Protein AF-A0A0M8ZMY8-F1 (afdb_monomer_lite)

Structure (mmCIF, N/CA/C/O backbone):
data_AF-A0A0M8ZMY8-F1
#
_entry.id   AF-A0A0M8ZMY8-F1
#
loop_
_atom_site.group_PDB
_atom_site.id
_atom_site.type_symbol
_atom_site.label_atom_id
_atom_site.label_alt_id
_atom_site.label_comp_id
_atom_site.label_asym_id
_atom_site.label_entity_id
_atom_site.label_seq_id
_atom_site.pdbx_PDB_ins_code
_atom_site.Cartn_x
_atom_site.Cartn_y
_atom_site.Cartn_z
_atom_site.occupancy
_atom_site.B_iso_or_equiv
_atom_site.auth_seq_id
_atom_site.auth_comp_id
_atom_site.auth_asym_id
_atom_site.auth_atom_id
_atom_site.pdbx_PDB_model_num
ATOM 1 N N . LYS A 1 1 ? -65.021 26.168 268.518 1.00 49.09 1 LYS A N 1
ATOM 2 C CA . LYS A 1 1 ? -63.897 25.847 267.608 1.00 49.09 1 LYS A CA 1
ATOM 3 C C . LYS A 1 1 ? -64.382 26.003 266.190 1.00 49.09 1 LYS A C 1
ATOM 5 O O . LYS A 1 1 ? -65.526 25.672 265.926 1.00 49.09 1 LYS A O 1
ATOM 10 N N . ALA A 1 2 ? -63.485 26.456 265.332 1.00 51.06 2 ALA A N 1
ATOM 11 C CA . ALA A 1 2 ? -63.501 26.134 263.919 1.00 51.06 2 ALA A CA 1
ATOM 12 C C . ALA A 1 2 ? -64.839 26.420 263.235 1.00 51.06 2 ALA A C 1
ATOM 14 O O . ALA A 1 2 ? -65.503 25.536 262.703 1.00 51.06 2 ALA A O 1
ATOM 15 N N . LYS A 1 3 ? -65.195 27.708 263.258 1.00 43.22 3 LYS A N 1
ATOM 16 C CA . LYS A 1 3 ? -66.009 28.283 262.196 1.00 43.22 3 LYS A CA 1
ATOM 17 C C . LYS A 1 3 ? -65.068 28.470 261.015 1.00 43.22 3 LYS A C 1
ATOM 19 O O . LYS A 1 3 ? -64.324 29.443 260.940 1.00 43.22 3 LYS A O 1
ATOM 24 N N . ALA A 1 4 ? -65.006 27.411 260.216 1.00 47.06 4 ALA A N 1
ATOM 25 C CA . ALA A 1 4 ? -64.416 27.430 258.896 1.00 47.06 4 ALA A CA 1
ATOM 26 C C . ALA A 1 4 ? -65.245 28.381 258.015 1.00 47.06 4 ALA A C 1
ATOM 28 O O . ALA A 1 4 ? -66.463 28.473 258.216 1.00 47.06 4 ALA A O 1
ATOM 29 N N . PRO A 1 5 ? -64.590 29.122 257.109 1.00 44.88 5 PRO A N 1
ATOM 30 C CA . PRO A 1 5 ? -65.257 30.074 256.236 1.00 44.88 5 PRO A CA 1
ATOM 31 C C . PRO A 1 5 ? -66.307 29.340 255.409 1.00 44.88 5 PRO A C 1
ATOM 33 O O . PRO A 1 5 ? -66.044 28.268 254.864 1.00 44.88 5 PRO A O 1
ATOM 36 N N . ALA A 1 6 ? -67.507 29.903 255.347 1.00 45.66 6 ALA A N 1
ATOM 37 C CA . ALA A 1 6 ? -68.527 29.404 254.447 1.00 45.66 6 ALA A CA 1
ATOM 38 C C . ALA A 1 6 ? -68.381 30.172 253.136 1.00 45.66 6 ALA A C 1
ATOM 40 O O . ALA A 1 6 ? -68.822 31.311 252.997 1.00 45.66 6 ALA A O 1
ATOM 41 N N . THR A 1 7 ? -67.700 29.543 252.195 1.00 53.59 7 THR A N 1
ATOM 42 C CA . THR A 1 7 ? -67.565 29.963 250.807 1.00 53.59 7 THR A CA 1
ATOM 43 C C . THR A 1 7 ? -68.478 29.094 249.959 1.00 53.59 7 THR A C 1
ATOM 45 O O . THR A 1 7 ? -68.446 27.868 250.057 1.00 53.59 7 THR A O 1
ATOM 48 N N . VAL A 1 8 ? -69.280 29.723 249.111 1.00 51.00 8 VAL A N 1
ATOM 49 C CA . VAL A 1 8 ? -69.961 29.058 247.997 1.00 51.00 8 VAL A CA 1
ATOM 50 C C . VAL A 1 8 ? -69.736 29.955 246.780 1.00 51.00 8 VAL A C 1
ATOM 52 O O . VAL A 1 8 ? -69.898 31.166 246.881 1.00 51.00 8 VAL A O 1
ATOM 55 N N . ASP A 1 9 ? -69.217 29.367 245.702 1.00 51.75 9 ASP A N 1
ATOM 56 C CA . ASP A 1 9 ? -68.626 30.031 244.524 1.00 51.75 9 ASP A CA 1
ATOM 57 C C . ASP A 1 9 ? -67.657 31.207 244.823 1.00 51.75 9 ASP A C 1
ATOM 59 O O . ASP A 1 9 ? -67.754 32.308 244.285 1.00 51.75 9 ASP A O 1
ATOM 63 N N . GLY A 1 10 ? -66.671 30.966 245.710 1.00 54.41 10 GLY A N 1
ATOM 64 C CA . GLY A 1 10 ? -65.576 31.904 246.040 1.00 54.41 10 GLY A CA 1
ATOM 65 C C . GLY A 1 10 ? -65.984 33.127 246.879 1.00 54.41 10 GLY A C 1
ATOM 66 O O . GLY A 1 10 ? -65.109 33.826 247.395 1.00 54.41 10 GLY A O 1
ATOM 67 N N . VAL A 1 11 ? -67.291 33.357 247.070 1.00 49.62 11 VAL A N 1
ATOM 68 C CA . VAL A 1 11 ? -67.845 34.483 247.837 1.00 49.62 11 VAL A CA 1
ATOM 69 C C . VAL A 1 11 ? -68.038 34.077 249.315 1.00 49.62 11 VAL A C 1
ATOM 71 O O . VAL A 1 11 ? -68.748 33.119 249.619 1.00 49.62 11 VAL A O 1
ATOM 74 N N . ASP A 1 12 ? -67.345 34.775 250.237 1.00 52.06 12 ASP A N 1
ATOM 75 C CA . ASP A 1 12 ? -67.338 34.551 251.702 1.00 52.06 12 ASP A CA 1
ATOM 76 C C . ASP A 1 12 ? -68.678 35.016 252.311 1.00 52.06 12 ASP A C 1
ATOM 78 O O . ASP A 1 12 ? -68.907 36.206 252.558 1.00 52.06 12 ASP A O 1
ATOM 82 N N . THR A 1 13 ? -69.589 34.046 252.494 1.00 50.53 13 THR A N 1
ATOM 83 C CA . THR A 1 13 ? -71.020 34.204 252.840 1.00 50.53 13 THR A CA 1
ATOM 84 C C . THR A 1 13 ? -71.267 34.735 254.268 1.00 50.53 13 THR A C 1
ATOM 86 O O . THR A 1 13 ? -72.409 34.809 254.717 1.00 50.53 13 THR A O 1
ATOM 89 N N . THR A 1 14 ? -70.211 35.166 254.986 1.00 55.44 14 THR A N 1
ATOM 90 C CA . THR A 1 14 ? -70.250 35.610 256.397 1.00 55.44 14 THR A CA 1
ATOM 91 C C . THR A 1 14 ? -70.403 37.126 256.644 1.00 55.44 14 THR A C 1
ATOM 93 O O . THR A 1 14 ? -70.630 37.514 257.789 1.00 55.44 14 THR A O 1
ATOM 96 N N . LYS A 1 15 ? -70.341 38.004 255.627 1.00 52.28 15 LYS A N 1
ATOM 97 C CA . LYS A 1 15 ? -70.512 39.480 255.779 1.00 52.28 15 LYS A CA 1
ATOM 98 C C . LYS A 1 15 ? -71.764 40.057 255.120 1.00 52.28 15 LYS A C 1
ATOM 100 O O . LYS A 1 15 ? -72.024 41.254 255.227 1.00 52.28 15 LYS A O 1
ATOM 105 N N . MET A 1 16 ? -72.485 39.221 254.389 1.00 49.03 16 MET A N 1
ATOM 106 C CA . MET A 1 16 ? -73.529 39.657 253.478 1.00 49.03 16 MET A CA 1
ATOM 107 C C . MET A 1 16 ? -74.899 39.680 254.170 1.00 49.03 16 MET A C 1
ATOM 109 O O . MET A 1 16 ? -75.240 38.753 254.905 1.00 49.03 16 MET A O 1
ATOM 113 N N . ASN A 1 17 ? -75.667 40.762 253.972 1.00 52.00 17 ASN A N 1
ATOM 114 C CA . ASN A 1 17 ? -77.035 40.887 254.491 1.00 52.00 17 ASN A CA 1
ATOM 115 C C . ASN A 1 17 ? -77.937 39.877 253.770 1.00 52.00 17 ASN A C 1
ATOM 117 O O . ASN A 1 17 ? -77.667 39.460 252.647 1.00 52.00 17 ASN A O 1
ATOM 121 N N . ARG A 1 18 ? -79.044 39.513 254.399 1.00 58.84 18 ARG A N 1
ATOM 122 C CA . ARG A 1 18 ? -80.054 38.607 253.865 1.00 58.84 18 ARG A CA 1
ATOM 123 C C . ARG A 1 18 ? -80.479 38.933 252.427 1.00 58.84 18 ARG A C 1
ATOM 125 O O . ARG A 1 18 ? -80.575 38.018 251.618 1.00 58.84 18 ARG A O 1
ATOM 132 N N . GLU A 1 19 ? -80.625 40.216 252.094 1.00 55.72 19 GLU A N 1
ATOM 133 C CA . GLU A 1 19 ? -80.932 40.660 250.723 1.00 55.72 19 GLU A CA 1
ATOM 134 C C . GLU A 1 19 ? -79.863 40.235 249.701 1.00 55.72 19 GLU A C 1
ATOM 136 O O . GLU A 1 19 ? -80.183 39.894 248.566 1.00 55.72 19 GLU A O 1
ATOM 141 N N . GLN A 1 20 ? -78.589 40.195 250.094 1.00 57.09 20 GLN A N 1
ATOM 142 C CA . GLN A 1 20 ? -77.493 39.786 249.211 1.00 57.09 20 GLN A CA 1
ATOM 143 C C . GLN A 1 20 ? -77.454 38.265 249.002 1.00 57.09 20 GLN A C 1
ATOM 145 O O . GLN A 1 20 ? -77.151 37.811 247.900 1.00 57.09 20 GLN A O 1
ATOM 150 N N . LEU A 1 21 ? -77.787 37.474 250.030 1.00 58.97 21 LEU A N 1
ATOM 151 C CA . LEU A 1 21 ? -77.861 36.010 249.925 1.00 58.97 21 LEU A CA 1
ATOM 152 C C . LEU A 1 21 ? -79.050 35.553 249.069 1.00 58.97 21 LEU A C 1
ATOM 154 O O . LEU A 1 21 ? -78.898 34.637 248.262 1.00 58.97 21 LEU A O 1
ATOM 158 N N . GLU A 1 22 ? -80.206 36.210 249.197 1.00 59.84 22 GLU A N 1
ATOM 159 C CA . GLU A 1 22 ? -81.383 35.920 248.366 1.00 59.84 22 GLU A CA 1
ATOM 160 C C . GLU A 1 22 ? -81.122 36.243 246.880 1.00 59.84 22 GLU A C 1
ATOM 162 O O . GLU A 1 22 ? -81.456 35.430 246.017 1.00 59.84 22 GLU A O 1
ATOM 167 N N . PHE A 1 23 ? -80.433 37.350 246.564 1.00 60.22 23 PHE A N 1
ATOM 168 C CA . PHE A 1 23 ? -80.060 37.682 245.179 1.00 60.22 23 PHE A CA 1
ATOM 169 C C . PHE A 1 23 ? -79.081 36.664 244.559 1.00 60.22 23 PHE A C 1
ATOM 171 O O . PHE A 1 23 ? -79.186 36.330 243.378 1.00 60.22 23 PHE A O 1
ATOM 178 N N . TYR A 1 24 ? -78.140 36.133 245.348 1.00 61.16 24 TYR A N 1
ATOM 179 C CA . TYR A 1 24 ? -77.130 35.188 244.860 1.00 61.16 24 TYR A CA 1
ATOM 180 C C . TYR A 1 24 ? -77.713 33.813 244.501 1.00 61.16 24 TYR A C 1
ATOM 182 O O . TYR A 1 24 ? -77.395 33.259 243.449 1.00 61.16 24 TYR A O 1
ATOM 190 N N . VAL A 1 25 ? -78.623 33.290 245.333 1.00 64.31 25 VAL A N 1
ATOM 191 C CA . VAL A 1 25 ? -79.340 32.034 245.050 1.00 64.31 25 VAL A CA 1
ATOM 192 C C . VAL A 1 25 ? -80.191 32.164 243.785 1.00 64.31 25 VAL A C 1
ATOM 194 O O . VAL A 1 25 ? -80.213 31.245 242.966 1.00 64.31 25 VAL A O 1
ATOM 197 N N . HIS A 1 26 ? -80.843 33.316 243.591 1.00 61.88 26 HIS A N 1
ATOM 198 C CA . HIS A 1 26 ? -81.651 33.568 242.399 1.00 61.88 26 HIS A CA 1
ATOM 199 C C . HIS A 1 26 ? -80.821 33.548 241.109 1.00 61.88 26 HIS A C 1
ATOM 201 O O . HIS A 1 26 ? -81.250 32.947 240.127 1.00 61.88 26 HIS A O 1
ATOM 207 N N . LYS A 1 27 ? -79.619 34.141 241.121 1.00 64.00 27 LYS A N 1
ATOM 208 C CA . LYS A 1 27 ? -78.724 34.155 239.956 1.00 64.00 27 LYS A CA 1
ATOM 209 C C . LYS A 1 27 ? -78.259 32.746 239.552 1.00 64.00 27 LYS A C 1
ATOM 211 O O . LYS A 1 27 ? -78.275 32.421 238.371 1.00 64.00 27 LYS A O 1
ATOM 216 N N . ILE A 1 28 ? -77.891 31.900 240.520 1.00 63.34 28 ILE A N 1
ATOM 217 C CA . ILE A 1 28 ? -77.418 30.527 240.249 1.00 63.34 28 ILE A CA 1
ATOM 218 C C . ILE A 1 28 ? -78.542 29.643 239.694 1.00 63.34 28 ILE A C 1
ATOM 220 O O . ILE A 1 28 ? -78.316 28.854 238.777 1.00 63.34 28 ILE A O 1
ATOM 224 N N . LEU A 1 29 ? -79.764 29.781 240.218 1.00 64.75 29 LEU A N 1
ATOM 225 C CA . LEU A 1 29 ? -80.921 29.052 239.689 1.00 64.75 29 LEU A CA 1
ATOM 226 C C . LEU A 1 29 ? -81.226 29.445 238.234 1.00 64.75 29 LEU A C 1
ATOM 228 O O . LEU A 1 29 ? -81.550 28.579 237.425 1.00 64.75 29 LEU A O 1
ATOM 232 N N . GLU A 1 30 ? -81.066 30.724 237.886 1.00 62.72 30 GLU A N 1
ATOM 233 C CA . GLU A 1 30 ? -81.310 31.240 236.534 1.00 62.72 30 GLU A CA 1
ATOM 234 C C . GLU A 1 30 ? -80.229 30.823 235.510 1.00 62.72 30 GLU A C 1
ATOM 236 O O . GLU A 1 30 ? -80.520 30.696 234.320 1.00 62.72 30 GLU A O 1
ATOM 241 N N . GLU A 1 31 ? -78.987 30.583 235.945 1.00 62.41 31 GLU A N 1
ATOM 242 C CA . GLU A 1 31 ? -77.923 30.006 235.102 1.00 62.41 31 GLU A CA 1
ATOM 243 C C . GLU A 1 31 ? -78.116 28.489 234.896 1.00 62.41 31 GLU A C 1
ATOM 245 O O . GLU A 1 31 ? -77.992 28.004 233.769 1.00 62.41 31 GLU A O 1
ATOM 250 N N . MET A 1 32 ? -78.508 27.744 235.939 1.00 72.00 32 MET A N 1
ATOM 251 C CA . MET A 1 32 ? -78.718 26.291 235.858 1.00 72.00 32 MET A CA 1
ATOM 252 C C . MET A 1 32 ? -79.896 25.905 234.943 1.00 72.00 32 MET A C 1
ATOM 254 O O . MET A 1 32 ? -79.807 24.919 234.208 1.00 72.00 32 MET A O 1
ATOM 258 N N . GLU A 1 33 ? -80.993 26.669 234.964 1.00 69.75 33 GLU A N 1
ATOM 259 C CA . GLU A 1 33 ? -82.154 26.397 234.105 1.00 69.75 33 GLU A CA 1
ATOM 260 C C . GLU A 1 33 ? -81.819 26.632 232.616 1.00 69.75 33 GLU A C 1
ATOM 262 O O . GLU A 1 33 ? -82.206 25.838 231.757 1.00 69.75 33 GLU A O 1
ATOM 267 N N . ARG A 1 34 ? -80.991 27.647 232.315 1.00 70.00 34 ARG A N 1
ATOM 268 C CA . ARG A 1 34 ? -80.554 28.005 230.952 1.00 70.00 34 ARG A CA 1
ATOM 269 C C . ARG A 1 34 ? -79.684 26.923 230.303 1.00 70.00 34 ARG A C 1
ATOM 271 O O . ARG A 1 34 ? -79.928 26.544 229.159 1.00 70.00 34 ARG A O 1
ATOM 278 N N . GLU A 1 35 ? -78.716 26.366 231.038 1.00 67.88 35 GLU A N 1
ATOM 279 C CA . GLU A 1 35 ? -77.874 25.269 230.526 1.00 67.88 35 GLU A CA 1
ATOM 280 C C . GLU A 1 35 ? -78.670 23.969 230.297 1.00 67.88 35 GLU A C 1
ATOM 282 O O . GLU A 1 35 ? -78.339 23.159 229.421 1.00 67.88 35 GLU A O 1
ATOM 287 N N . ARG A 1 36 ? -79.741 23.752 231.075 1.00 70.94 36 ARG A N 1
ATOM 288 C CA . ARG A 1 36 ? -80.620 22.582 230.940 1.00 70.94 36 ARG A CA 1
ATOM 289 C C . ARG A 1 36 ? -81.453 22.634 229.661 1.00 70.94 36 ARG A C 1
ATOM 291 O O . ARG A 1 36 ? -81.589 21.605 228.994 1.00 70.94 36 ARG A O 1
ATOM 298 N N . GLU A 1 37 ? -81.981 23.807 229.317 1.00 72.19 37 GLU A N 1
ATOM 299 C CA . GLU A 1 37 ? -82.729 24.031 228.075 1.00 72.19 37 GLU A CA 1
ATOM 300 C C . GLU A 1 37 ? -81.833 23.878 226.836 1.00 72.19 37 GLU A C 1
ATOM 302 O O . GLU A 1 37 ? -82.203 23.167 225.895 1.00 72.19 37 GLU A O 1
ATOM 307 N N . GLU A 1 38 ? -80.619 24.440 226.861 1.00 68.06 38 GLU A N 1
ATOM 308 C CA . GLU A 1 38 ? -79.665 24.348 225.746 1.00 68.06 38 GLU A CA 1
ATOM 309 C C . GLU A 1 38 ? -79.256 22.900 225.440 1.00 68.06 38 GLU A C 1
ATOM 311 O O . GLU A 1 38 ? -79.278 22.473 224.281 1.00 68.06 38 GLU A O 1
ATOM 316 N N . ARG A 1 39 ? -78.947 22.091 226.465 1.00 71.44 39 ARG A N 1
ATOM 317 C CA . ARG A 1 39 ? -78.551 20.688 226.248 1.00 71.44 39 ARG A CA 1
ATOM 318 C C . ARG A 1 39 ? -79.679 19.865 225.610 1.00 71.44 39 ARG A C 1
ATOM 320 O O . ARG A 1 39 ? -79.418 19.025 224.747 1.00 71.44 39 ARG A O 1
ATOM 327 N N . ASN A 1 40 ? -80.924 20.103 226.021 1.00 73.31 40 ASN A N 1
ATOM 328 C CA . ASN A 1 40 ? -82.082 19.355 225.530 1.00 73.31 40 ASN A CA 1
ATOM 329 C C . ASN A 1 40 ? -82.404 19.704 224.063 1.00 73.31 40 ASN A C 1
ATOM 331 O O . ASN A 1 40 ? -82.728 18.818 223.270 1.00 73.31 40 ASN A O 1
ATOM 335 N N . PHE A 1 41 ? -82.228 20.973 223.675 1.00 76.31 41 PHE A N 1
ATOM 336 C CA . PHE A 1 41 ? -82.409 21.437 222.297 1.00 76.31 41 PHE A CA 1
ATOM 337 C C . PHE A 1 41 ? -81.436 20.759 221.315 1.00 76.31 41 PHE A C 1
ATOM 339 O O . PHE A 1 41 ? -81.863 20.191 220.306 1.00 76.31 41 PHE A O 1
ATOM 346 N N . PHE A 1 42 ? -80.136 20.728 221.633 1.00 69.38 42 PHE A N 1
ATOM 347 C CA . PHE A 1 42 ? -79.132 20.123 220.745 1.00 69.38 42 PHE A CA 1
ATOM 348 C C . PHE A 1 42 ? -79.253 18.595 220.623 1.00 69.38 42 PHE A C 1
ATOM 350 O O . PHE A 1 42 ? -78.869 18.022 219.600 1.00 69.38 42 PHE A O 1
ATOM 357 N N . GLN A 1 43 ? -79.812 17.919 221.631 1.00 66.56 43 GLN A N 1
ATOM 358 C CA . GLN A 1 43 ? -80.009 16.469 221.595 1.00 66.56 43 GLN A CA 1
ATOM 359 C C . GLN A 1 43 ? -81.161 16.063 220.656 1.00 66.56 43 GLN A C 1
ATOM 361 O O . GLN A 1 43 ? -81.033 15.088 219.915 1.00 66.56 43 GLN A O 1
ATOM 366 N N . LEU A 1 44 ? -82.235 16.859 220.612 1.00 75.69 44 LEU A N 1
ATOM 367 C CA . LEU A 1 44 ? -83.375 16.673 219.705 1.00 75.69 44 LEU A CA 1
ATOM 368 C C . LEU A 1 44 ? -83.028 16.947 218.232 1.00 75.69 44 LEU A C 1
ATOM 370 O O . LEU A 1 44 ? -83.485 16.218 217.350 1.00 75.69 44 LEU A O 1
ATOM 374 N N . GLU A 1 45 ? -82.201 17.960 217.958 1.00 74.50 45 GLU A N 1
ATOM 375 C CA . GLU A 1 45 ? -81.738 18.279 216.596 1.00 74.50 45 GLU A CA 1
ATOM 376 C C . GLU A 1 45 ? -80.891 17.147 215.992 1.00 74.50 45 GLU A C 1
ATOM 378 O O . GLU A 1 45 ? -81.131 16.703 214.866 1.00 74.50 45 GLU A O 1
ATOM 383 N N . ARG A 1 46 ? -79.954 16.587 216.769 1.00 74.12 46 ARG A N 1
ATOM 384 C CA . ARG A 1 46 ? -79.095 15.489 216.301 1.00 74.12 46 ARG A CA 1
ATOM 385 C C . ARG A 1 46 ? -79.899 14.245 215.902 1.00 74.12 46 ARG A C 1
ATOM 387 O O . ARG A 1 46 ? -79.600 13.616 214.885 1.00 74.12 46 ARG A O 1
ATOM 394 N N . ASP A 1 47 ? -80.909 13.881 216.690 1.00 73.50 47 ASP A N 1
ATOM 395 C CA . ASP A 1 47 ? -81.684 12.657 216.462 1.00 73.50 47 ASP A CA 1
ATOM 396 C C . ASP A 1 47 ? -82.669 12.807 215.280 1.00 73.50 47 ASP A C 1
ATOM 398 O O . ASP A 1 47 ? -82.878 11.845 214.533 1.00 73.50 47 ASP A O 1
ATOM 402 N N . LYS A 1 48 ? -83.173 14.027 215.021 1.00 74.44 48 LYS A N 1
ATOM 403 C CA . LYS A 1 48 ? -83.927 14.369 213.797 1.00 74.44 48 LYS A CA 1
ATOM 404 C C . LYS A 1 48 ? -83.084 14.229 212.529 1.00 74.44 48 LYS A C 1
ATOM 406 O O . LYS A 1 48 ? -83.538 13.641 211.550 1.00 74.44 48 LYS A O 1
ATOM 411 N N . ILE A 1 49 ? -81.853 14.742 212.536 1.00 75.56 49 ILE A N 1
ATOM 412 C CA . ILE A 1 49 ? -80.971 14.697 211.356 1.00 75.56 49 ILE A CA 1
ATOM 413 C C . ILE A 1 49 ? -80.623 13.246 210.986 1.00 75.56 49 ILE A C 1
ATOM 415 O O . ILE A 1 49 ? -80.597 12.890 209.806 1.00 75.56 49 ILE A O 1
ATOM 419 N N . ARG A 1 50 ? -80.416 12.379 211.984 1.00 71.44 50 ARG A N 1
ATOM 420 C CA . ARG A 1 50 ? -80.079 10.967 211.755 1.00 71.44 50 ARG A CA 1
ATOM 421 C C . ARG A 1 50 ? -81.234 10.167 211.145 1.00 71.44 50 ARG A C 1
ATOM 423 O O . ARG A 1 50 ? -81.008 9.394 210.218 1.00 71.44 50 ARG A O 1
ATOM 430 N N . THR A 1 51 ? -82.462 10.384 211.618 1.00 73.50 51 THR A N 1
ATOM 431 C CA . THR A 1 51 ? -83.653 9.704 211.076 1.00 73.50 51 THR A CA 1
ATOM 432 C C . THR A 1 51 ? -83.971 10.146 209.651 1.00 73.50 51 THR A C 1
ATOM 434 O O . THR A 1 51 ? -84.305 9.308 208.814 1.00 73.50 51 THR A O 1
ATOM 437 N N . PHE A 1 52 ? -83.807 11.433 209.331 1.00 76.06 52 PHE A N 1
ATOM 438 C CA . PHE A 1 52 ? -84.007 11.915 207.962 1.00 76.06 52 PHE A CA 1
ATOM 439 C C . PHE A 1 52 ? -83.045 11.265 206.960 1.00 76.06 52 PHE A C 1
ATOM 441 O O . PHE A 1 52 ? -83.483 10.865 205.878 1.00 76.06 52 PHE A O 1
ATOM 448 N N . TRP A 1 53 ? -81.765 11.116 207.315 1.00 78.31 53 TRP A N 1
ATOM 449 C CA . TRP A 1 53 ? -80.753 10.530 206.429 1.00 78.31 53 TRP A CA 1
ATOM 450 C C . TRP A 1 53 ? -81.008 9.046 206.112 1.00 78.31 53 TRP A C 1
ATOM 452 O O . TRP A 1 53 ? -80.870 8.627 204.962 1.00 78.31 53 TRP A O 1
ATOM 462 N N . GLU A 1 54 ? -81.431 8.246 207.096 1.00 76.62 54 GLU A N 1
ATOM 463 C CA . GLU A 1 54 ? -81.718 6.818 206.885 1.00 76.62 54 GLU A CA 1
ATOM 464 C C . GLU A 1 54 ? -82.936 6.598 205.970 1.00 76.62 54 GLU A C 1
ATOM 466 O O . GLU A 1 54 ? -82.890 5.751 205.076 1.00 76.62 54 GLU A O 1
ATOM 471 N N . ILE A 1 55 ? -83.988 7.412 206.117 1.00 78.00 55 ILE A N 1
ATOM 472 C CA . ILE A 1 55 ? -85.197 7.316 205.282 1.00 78.00 55 ILE A CA 1
ATOM 473 C C . ILE A 1 55 ? -84.896 7.721 203.834 1.00 78.00 55 ILE A C 1
ATOM 475 O O . ILE A 1 55 ? -85.292 7.018 202.903 1.00 78.00 55 ILE A O 1
ATOM 479 N N . THR A 1 56 ? -84.163 8.822 203.624 1.00 71.81 56 THR A N 1
ATOM 480 C CA . THR A 1 56 ? -83.858 9.290 202.257 1.00 71.81 56 THR A CA 1
ATOM 481 C C . THR A 1 56 ? -82.948 8.332 201.498 1.00 71.81 56 THR A C 1
ATOM 483 O O . THR A 1 56 ? -83.095 8.184 200.286 1.00 71.81 56 THR A O 1
ATOM 486 N N . ARG A 1 57 ? -82.042 7.640 202.194 1.00 75.69 57 ARG A N 1
ATOM 487 C CA . ARG A 1 57 ? -81.190 6.620 201.579 1.00 75.69 57 ARG A CA 1
ATOM 488 C C . ARG A 1 57 ? -81.995 5.402 201.117 1.00 75.69 57 ARG A C 1
ATOM 490 O O . ARG A 1 57 ? -81.804 4.953 199.993 1.00 75.69 57 ARG A O 1
ATOM 497 N N . HIS A 1 58 ? -82.925 4.910 201.939 1.00 78.62 58 HIS A N 1
ATOM 498 C CA . HIS A 1 58 ? -83.740 3.740 201.589 1.00 78.62 58 HIS A CA 1
ATOM 499 C C . HIS A 1 58 ? -84.705 4.022 200.424 1.00 78.62 58 HIS A C 1
ATOM 501 O O . HIS A 1 58 ? -84.887 3.183 199.544 1.00 78.62 58 HIS A O 1
ATOM 507 N N . GLN A 1 59 ? -85.286 5.224 200.374 1.00 73.75 59 GLN A N 1
ATOM 508 C CA . GLN A 1 59 ? -86.178 5.625 199.278 1.00 73.75 59 GLN A CA 1
ATOM 509 C 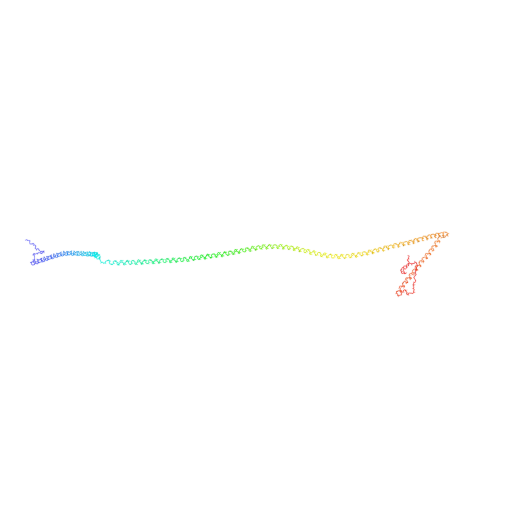C . GLN A 1 59 ? -85.451 5.735 197.927 1.00 73.75 59 GLN A C 1
ATOM 511 O O . GLN A 1 59 ? -86.037 5.441 196.884 1.00 73.75 59 GLN A O 1
ATOM 516 N N . LEU A 1 60 ? -84.172 6.131 197.930 1.00 76.00 60 LEU A N 1
ATOM 517 C CA . LEU A 1 60 ? -83.362 6.225 196.714 1.00 76.00 60 LEU A CA 1
ATOM 518 C C . LEU A 1 60 ? -83.065 4.842 196.110 1.00 76.00 60 LEU A C 1
ATOM 520 O O . LEU A 1 60 ? -83.161 4.673 194.892 1.00 76.00 60 LEU A O 1
ATOM 524 N N . ASP A 1 61 ? -82.759 3.854 196.951 1.00 77.62 61 ASP A N 1
ATOM 525 C CA . ASP A 1 61 ? -82.446 2.492 196.504 1.00 77.62 61 ASP A CA 1
ATOM 526 C C . ASP A 1 61 ? -83.689 1.774 195.927 1.00 77.62 61 ASP A C 1
ATOM 528 O O . ASP A 1 61 ? -83.598 1.100 194.896 1.00 77.62 61 ASP A O 1
ATOM 532 N N . GLU A 1 62 ? -84.882 1.982 196.502 1.00 79.94 62 GLU A N 1
ATOM 533 C CA . GLU A 1 62 ? -86.145 1.438 195.963 1.00 79.94 62 GLU A CA 1
ATOM 534 C C . GLU A 1 62 ? -86.542 2.054 194.609 1.00 79.94 62 GLU A C 1
ATOM 536 O O . GLU A 1 62 ? -87.004 1.345 193.702 1.00 79.94 62 GLU A O 1
ATOM 541 N N . ALA A 1 63 ? -86.327 3.361 194.430 1.00 77.12 63 ALA A N 1
ATOM 542 C CA . ALA A 1 63 ? -86.599 4.039 193.162 1.00 77.12 63 ALA A CA 1
ATOM 543 C C . ALA A 1 63 ? -85.679 3.538 192.032 1.00 77.12 63 ALA A C 1
ATOM 545 O O . ALA A 1 63 ? -86.109 3.370 190.891 1.00 77.12 63 ALA A O 1
ATOM 546 N N . GLN A 1 64 ? -84.415 3.232 192.337 1.00 74.69 64 GLN A N 1
ATOM 547 C CA . GLN A 1 64 ? -83.483 2.690 191.345 1.00 74.69 64 GLN A CA 1
ATOM 548 C C . GLN A 1 64 ? -83.810 1.242 190.946 1.00 74.69 64 GLN A C 1
ATOM 550 O O . GLN A 1 64 ? -83.650 0.874 189.778 1.00 74.69 64 GLN A O 1
ATOM 555 N N . ALA A 1 65 ? -84.296 0.419 191.880 1.00 79.75 65 ALA A N 1
ATOM 556 C CA . ALA A 1 65 ? -84.687 -0.962 191.595 1.00 79.75 65 ALA A CA 1
ATOM 557 C C . ALA A 1 65 ? -85.935 -1.050 190.696 1.00 79.75 65 ALA A C 1
ATOM 559 O O . ALA A 1 65 ? -86.010 -1.893 189.800 1.00 79.75 65 ALA A O 1
ATOM 560 N N . THR A 1 66 ? -86.899 -0.148 190.889 1.00 77.81 66 THR A N 1
ATOM 561 C CA . THR A 1 66 ? -88.130 -0.109 190.084 1.00 77.81 66 THR A CA 1
ATOM 562 C C . THR A 1 66 ? -87.880 0.319 188.636 1.00 77.81 66 THR A C 1
ATOM 564 O O . THR A 1 66 ? -88.470 -0.269 187.727 1.00 77.81 66 THR A O 1
ATOM 567 N N . VAL A 1 67 ? -86.959 1.260 188.393 1.00 77.06 67 VAL A N 1
ATOM 568 C CA . VAL A 1 67 ? -86.581 1.681 187.029 1.00 77.06 67 VAL A CA 1
ATOM 569 C C . VAL A 1 67 ? -85.958 0.530 186.232 1.00 77.06 67 VAL A C 1
ATOM 571 O O . VAL A 1 67 ? -86.399 0.265 185.114 1.00 77.06 67 VAL A O 1
ATOM 574 N N . ARG A 1 68 ? -85.018 -0.229 186.816 1.00 76.38 68 ARG A N 1
ATOM 575 C CA . ARG A 1 68 ? -84.388 -1.371 186.117 1.00 76.38 68 ARG A CA 1
ATOM 576 C C . ARG A 1 68 ? -85.383 -2.461 185.730 1.00 76.38 68 ARG A C 1
ATOM 578 O O . ARG A 1 68 ? -85.280 -3.034 184.649 1.00 76.38 68 ARG A O 1
ATOM 585 N N . ASN A 1 69 ? -86.358 -2.745 186.591 1.00 79.94 69 ASN A N 1
ATOM 586 C CA . ASN A 1 69 ? -87.370 -3.755 186.284 1.00 79.94 69 ASN A CA 1
ATOM 587 C C . ASN A 1 69 ? -88.273 -3.317 185.121 1.00 79.94 69 ASN A C 1
ATOM 589 O O . ASN A 1 69 ? -88.621 -4.140 184.277 1.00 79.94 69 ASN A O 1
ATOM 593 N N . LYS A 1 70 ? -88.600 -2.021 185.026 1.00 79.75 70 LYS A N 1
ATOM 594 C CA . LYS A 1 70 ? -89.395 -1.476 183.915 1.00 79.75 70 LYS A CA 1
ATOM 595 C C . LYS A 1 70 ? -88.641 -1.473 182.583 1.00 79.75 70 LYS A C 1
ATOM 597 O O . LYS A 1 70 ? -89.259 -1.716 181.548 1.00 79.75 70 LYS A O 1
ATOM 602 N N . GLU A 1 71 ? -87.329 -1.243 182.595 1.00 73.88 71 GLU A N 1
ATOM 603 C CA . GLU A 1 71 ? -86.494 -1.334 181.386 1.00 73.88 71 GLU A CA 1
ATOM 604 C C . GLU A 1 71 ? -86.450 -2.762 180.828 1.00 73.88 71 GLU A C 1
ATOM 606 O O . GLU A 1 71 ? -86.646 -2.954 179.628 1.00 73.88 71 GLU A O 1
ATOM 611 N N . ARG A 1 72 ? -86.314 -3.770 181.698 1.00 78.94 72 ARG A N 1
ATOM 612 C CA . ARG A 1 72 ? -86.318 -5.184 181.296 1.00 78.94 72 ARG A CA 1
ATOM 613 C C . ARG A 1 72 ? -87.673 -5.651 180.753 1.00 78.94 72 ARG A C 1
ATOM 615 O O . ARG A 1 72 ? -87.732 -6.388 179.775 1.00 78.94 72 ARG A O 1
ATOM 622 N N . GLU A 1 73 ? -88.767 -5.177 181.343 1.00 77.38 73 GLU A N 1
ATOM 623 C CA . GLU A 1 73 ? -90.126 -5.500 180.889 1.00 77.38 73 GLU A CA 1
ATOM 624 C C . GLU A 1 73 ? -90.399 -4.948 179.473 1.00 77.38 73 GLU A C 1
ATOM 626 O O . GLU A 1 73 ? -91.047 -5.603 178.655 1.00 77.38 73 GLU A O 1
ATOM 631 N N . LYS A 1 74 ? -89.846 -3.770 179.146 1.00 76.06 74 LYS A N 1
ATOM 632 C CA . LYS A 1 74 ? -89.928 -3.177 177.801 1.00 76.06 74 LYS A CA 1
ATOM 633 C C . LYS A 1 74 ? -89.148 -3.989 176.762 1.00 76.06 74 LYS A C 1
ATOM 635 O O . LYS A 1 74 ? -89.624 -4.146 175.638 1.00 76.06 74 LYS A O 1
ATOM 640 N N . GLU A 1 75 ? -87.970 -4.486 177.124 1.00 78.12 75 GLU A N 1
ATOM 641 C CA . GLU A 1 75 ? -87.117 -5.280 176.234 1.00 78.12 75 GLU A CA 1
ATOM 642 C C . GLU A 1 75 ? -87.766 -6.636 175.904 1.00 78.1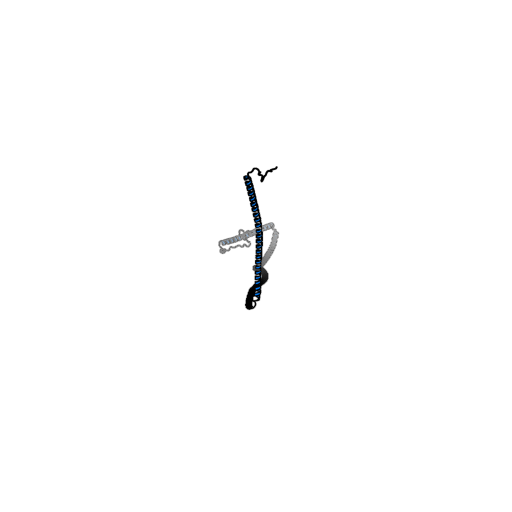2 75 GLU A C 1
ATOM 644 O O . GLU A 1 75 ? -87.915 -6.978 174.731 1.00 78.12 75 GLU A O 1
ATOM 649 N N . GLU A 1 76 ? -88.317 -7.329 176.907 1.00 78.31 76 GLU A N 1
ATOM 650 C CA . GLU A 1 76 ? -89.050 -8.590 176.705 1.00 78.31 76 GLU A CA 1
ATOM 651 C C . GLU A 1 76 ? -90.322 -8.415 175.850 1.00 78.31 76 GLU A C 1
ATOM 653 O O . GLU A 1 76 ? -90.681 -9.299 175.068 1.00 78.31 76 GLU A O 1
ATOM 658 N N . LEU A 1 77 ? -91.013 -7.273 175.956 1.00 76.88 77 LEU A N 1
ATOM 659 C CA . LEU A 1 77 ? -92.161 -6.946 175.098 1.00 76.88 77 LEU A CA 1
ATOM 660 C C . LEU A 1 77 ? -91.746 -6.690 173.644 1.00 76.88 77 LEU A C 1
ATOM 662 O O . LEU A 1 77 ? -92.452 -7.113 172.726 1.00 76.88 77 LEU A O 1
ATOM 666 N N . SER A 1 78 ? -90.600 -6.041 173.429 1.00 74.50 78 SER A N 1
ATOM 667 C CA . SER A 1 78 ? -90.056 -5.805 172.088 1.00 74.50 78 SER A CA 1
ATOM 668 C C . SER A 1 78 ? -89.647 -7.115 171.411 1.00 74.50 78 SER A C 1
ATOM 670 O O . SER A 1 78 ? -90.009 -7.348 170.257 1.00 74.50 78 SER A O 1
ATOM 672 N N . GLU A 1 79 ? -88.965 -8.007 172.134 1.00 77.62 79 GLU A N 1
ATOM 673 C CA . GLU A 1 79 ? -88.576 -9.322 171.611 1.00 77.62 79 GLU A CA 1
ATOM 674 C C . GLU A 1 79 ? -89.790 -10.212 171.322 1.00 77.62 79 GLU A C 1
ATOM 676 O O . GLU A 1 79 ? -89.835 -10.884 170.287 1.00 77.62 79 GLU A O 1
ATOM 681 N N . LYS A 1 80 ? -90.823 -10.173 172.177 1.00 75.88 80 LYS A N 1
ATOM 682 C CA . LYS A 1 80 ? -92.092 -10.869 171.912 1.00 75.88 80 LYS A CA 1
ATOM 683 C C . LYS A 1 80 ? -92.785 -10.339 170.664 1.00 75.88 80 LYS A C 1
ATOM 685 O O . LYS A 1 80 ? -93.254 -11.142 169.863 1.00 75.88 80 LYS A O 1
ATOM 690 N N . HIS A 1 81 ? -92.809 -9.024 170.453 1.00 75.38 81 HIS A N 1
ATOM 691 C CA . HIS A 1 81 ? -93.433 -8.455 169.260 1.00 75.38 81 HIS A CA 1
ATOM 692 C C . HIS A 1 81 ? -92.671 -8.824 167.978 1.00 75.38 81 HIS A C 1
ATOM 694 O O . HIS A 1 81 ? -93.283 -9.151 166.960 1.00 75.38 81 HIS A O 1
ATOM 700 N N . GLU A 1 82 ? -91.336 -8.856 168.022 1.00 74.62 82 GLU A N 1
ATOM 701 C CA . GLU A 1 82 ? -90.523 -9.288 166.883 1.00 74.62 82 GLU A CA 1
ATOM 702 C C . GLU A 1 82 ? -90.668 -10.795 166.595 1.00 74.62 82 GLU A C 1
ATOM 704 O O . GLU A 1 82 ? -90.757 -11.211 165.432 1.00 74.62 82 GLU A O 1
ATOM 709 N N . ALA A 1 83 ? -90.763 -11.621 167.640 1.00 75.31 83 ALA A N 1
ATOM 710 C CA . ALA A 1 83 ? -91.050 -13.046 167.514 1.00 75.31 83 ALA A CA 1
ATOM 711 C C . ALA A 1 83 ? -92.462 -13.300 166.960 1.00 75.31 83 ALA A C 1
ATOM 713 O O . ALA A 1 83 ? -92.625 -14.144 166.079 1.00 75.31 83 ALA A O 1
ATOM 714 N N . GLU A 1 84 ? -93.470 -12.539 167.396 1.00 73.38 84 GLU A N 1
ATOM 715 C CA . GLU A 1 84 ? -94.832 -12.605 166.860 1.00 73.38 84 GLU A CA 1
ATOM 716 C C . GLU A 1 84 ? -94.884 -12.169 165.399 1.00 73.38 84 GLU A C 1
ATOM 718 O O . GLU A 1 84 ? -95.528 -12.837 164.595 1.00 73.38 84 GLU A O 1
ATOM 723 N N . LEU A 1 85 ? -94.154 -11.123 165.003 1.00 72.12 85 LEU A N 1
ATOM 724 C CA . LEU A 1 85 ? -94.084 -10.708 163.603 1.00 72.12 85 LEU A CA 1
ATOM 725 C C . LEU A 1 85 ? -93.427 -11.790 162.732 1.00 72.12 85 LEU A C 1
ATOM 727 O O . LEU A 1 85 ? -93.903 -12.066 161.629 1.00 72.12 85 LEU A O 1
ATOM 731 N N . LYS A 1 86 ? -92.371 -12.454 163.226 1.00 73.94 86 LYS A N 1
ATOM 732 C CA . LYS A 1 86 ? -91.766 -13.621 162.559 1.00 73.94 86 LYS A CA 1
ATOM 733 C C . LYS A 1 86 ? -92.733 -14.800 162.490 1.00 73.94 86 LYS A C 1
ATOM 735 O O . LYS A 1 86 ? -92.837 -15.410 161.426 1.00 73.94 86 LYS A O 1
ATOM 740 N N . LEU A 1 87 ? -93.481 -15.074 163.557 1.00 74.62 87 LEU A N 1
ATOM 741 C CA . LEU A 1 87 ? -94.496 -16.122 163.585 1.00 74.62 87 LEU A CA 1
ATOM 742 C C . LEU A 1 87 ? -95.630 -15.811 162.604 1.00 74.62 87 LEU A C 1
ATOM 744 O O . LEU A 1 87 ? -95.999 -16.689 161.838 1.00 74.62 87 LEU A O 1
ATOM 748 N N . TYR A 1 88 ? -96.127 -14.572 162.533 1.00 69.81 88 TYR A N 1
ATOM 749 C CA . TYR A 1 88 ? -97.141 -14.149 161.563 1.00 69.81 88 TYR A CA 1
ATOM 750 C C . TYR A 1 88 ? -96.618 -14.190 160.130 1.00 69.81 88 TYR A C 1
ATOM 752 O O . TYR A 1 88 ? -97.331 -14.634 159.237 1.00 69.81 88 TYR A O 1
ATOM 760 N N . LYS A 1 89 ? -95.359 -13.817 159.890 1.00 68.38 89 LYS A N 1
ATOM 761 C CA . LYS A 1 89 ? -94.729 -13.915 158.566 1.00 68.38 89 LYS A CA 1
ATOM 762 C C . LYS A 1 89 ? -94.544 -15.373 158.136 1.00 68.38 89 LYS A C 1
ATOM 764 O O . LYS A 1 89 ? -94.749 -15.706 156.969 1.00 68.38 89 LYS A O 1
ATOM 769 N N . GLN A 1 90 ? -94.222 -16.258 159.077 1.00 66.69 90 GLN A N 1
ATOM 770 C CA . GLN A 1 90 ? -94.175 -17.700 158.847 1.00 66.69 90 GLN A CA 1
ATOM 771 C C . GLN A 1 90 ? -95.583 -18.296 158.705 1.00 66.69 90 GLN A C 1
ATOM 773 O O . GLN A 1 90 ? -95.774 -19.187 157.887 1.00 66.69 90 GLN A O 1
ATOM 778 N N . LYS A 1 91 ? -96.585 -17.747 159.402 1.00 67.19 91 LYS A N 1
ATOM 779 C CA . LYS A 1 91 ? -97.997 -18.134 159.315 1.00 67.19 91 LYS A CA 1
ATOM 780 C C . LYS A 1 91 ? -98.645 -17.654 158.024 1.00 67.19 91 LYS A C 1
ATOM 782 O O . LYS A 1 91 ? -99.454 -18.389 157.498 1.00 67.19 91 LYS A O 1
ATOM 787 N N . VAL A 1 92 ? -98.237 -16.522 157.444 1.00 65.06 92 VAL A N 1
ATOM 788 C CA . VAL A 1 92 ? -98.601 -16.111 156.074 1.00 65.06 92 VAL A CA 1
ATOM 789 C C . VAL A 1 92 ? -97.903 -16.998 155.049 1.00 65.06 92 VAL A C 1
ATOM 791 O O . VAL A 1 92 ? -98.544 -17.417 154.099 1.00 65.06 92 VAL A O 1
ATOM 794 N N . LYS A 1 93 ? -96.633 -17.375 155.251 1.00 62.50 93 LYS A N 1
ATOM 795 C CA . LYS A 1 93 ? -95.980 -18.386 154.400 1.00 62.50 93 LYS A CA 1
ATOM 796 C C . LYS A 1 93 ? -96.660 -19.759 154.489 1.00 62.50 93 LYS A C 1
ATOM 798 O O . LYS A 1 93 ? -96.775 -20.433 153.473 1.00 62.50 93 LYS A O 1
ATOM 803 N N . HIS A 1 94 ? -97.131 -20.158 155.669 1.00 59.78 94 HIS A N 1
ATOM 804 C CA . HIS A 1 94 ? -97.853 -21.412 155.878 1.00 59.78 94 HIS A CA 1
ATOM 805 C C . HIS A 1 94 ? -99.304 -21.334 155.380 1.00 59.78 94 HIS A C 1
ATOM 807 O O . HIS A 1 94 ? -99.744 -22.267 154.733 1.00 59.78 94 HIS A O 1
ATOM 813 N N . LEU A 1 95 ? -99.998 -20.203 155.554 1.00 56.38 95 LEU A N 1
ATOM 814 C CA . LEU A 1 95 ? -101.331 -19.929 154.999 1.00 56.38 95 LEU A CA 1
ATOM 815 C C . LEU A 1 95 ? -101.292 -19.773 153.476 1.00 56.38 95 LEU A C 1
ATOM 817 O O . LEU A 1 95 ? -102.221 -20.204 152.814 1.00 56.38 95 LEU A O 1
ATOM 821 N N . MET A 1 96 ? -100.220 -19.231 152.890 1.00 56.84 96 MET A N 1
ATOM 822 C CA . MET A 1 96 ? -100.000 -19.274 151.441 1.00 56.84 96 MET A CA 1
ATOM 823 C C . MET A 1 96 ? -99.752 -20.708 150.973 1.00 56.84 96 MET A C 1
ATOM 825 O O . MET A 1 96 ? -100.211 -21.052 149.901 1.00 56.84 96 MET A O 1
ATOM 829 N N . TYR A 1 97 ? -99.101 -21.563 151.765 1.00 56.81 97 TYR A N 1
ATOM 830 C CA . TYR A 1 97 ? -98.892 -22.973 151.419 1.00 56.81 97 TYR A CA 1
ATOM 831 C C . TYR A 1 97 ? -100.157 -23.840 151.624 1.00 56.81 97 TYR A C 1
ATOM 833 O O . TYR A 1 97 ? -100.465 -24.674 150.779 1.00 56.81 97 TYR A O 1
ATOM 841 N N . GLU A 1 98 ? -100.965 -23.598 152.662 1.00 52.00 98 GLU A N 1
ATOM 842 C CA . GLU A 1 98 ? -102.275 -24.244 152.864 1.00 52.00 98 GLU A CA 1
ATOM 843 C C . GLU A 1 98 ? -103.329 -23.745 151.861 1.00 52.00 98 GLU A C 1
ATOM 845 O O . GLU A 1 98 ? -104.107 -24.544 151.341 1.00 52.00 98 GLU A O 1
ATOM 850 N N . HIS A 1 99 ? -103.335 -22.453 151.509 1.00 47.91 99 HIS A N 1
ATOM 851 C CA . HIS A 1 99 ? -104.284 -21.900 150.535 1.00 47.91 99 HIS A CA 1
ATOM 852 C C . HIS A 1 99 ? -103.886 -22.209 149.076 1.00 47.91 99 HIS A C 1
ATOM 854 O O . HIS A 1 99 ? -104.771 -22.355 148.234 1.00 47.91 99 HIS A O 1
ATOM 860 N N . GLN A 1 100 ? -102.590 -22.428 148.798 1.00 46.56 100 GLN A N 1
ATOM 861 C CA . GLN A 1 100 ? -102.059 -22.995 147.543 1.00 46.56 100 GLN A CA 1
ATOM 862 C C . GLN A 1 100 ? -102.385 -24.494 147.382 1.00 46.56 100 GLN A C 1
ATOM 864 O O . GLN A 1 100 ? -102.297 -24.998 146.268 1.00 46.56 100 GLN A O 1
ATOM 869 N N . THR A 1 101 ? -102.800 -25.197 148.446 1.00 48.91 101 THR A N 1
ATOM 870 C CA . THR A 1 101 ? -103.118 -26.641 148.389 1.00 48.91 101 THR A CA 1
ATOM 871 C C . THR A 1 101 ? -104.627 -26.939 148.421 1.00 48.91 101 THR A C 1
ATOM 873 O O . THR A 1 101 ? -105.025 -28.059 148.141 1.00 48.91 101 THR A O 1
ATOM 876 N N . ASN A 1 102 ? -105.495 -25.952 148.690 1.00 45.25 102 ASN A N 1
ATOM 877 C CA . ASN A 1 102 ? -106.960 -26.140 148.690 1.00 45.25 102 ASN A CA 1
ATOM 878 C C . ASN A 1 102 ? -107.747 -25.087 147.881 1.00 45.25 102 ASN A C 1
ATOM 880 O O . ASN A 1 102 ? -108.961 -24.957 148.029 1.00 45.25 102 ASN A O 1
ATOM 884 N N . LEU A 1 103 ? -107.081 -24.360 146.978 1.00 37.41 103 LEU A N 1
ATOM 885 C CA . LEU A 1 103 ? -107.739 -23.633 145.879 1.00 37.41 103 LEU A CA 1
ATOM 886 C C . LEU A 1 103 ? -107.132 -24.015 144.515 1.00 37.41 103 LEU A C 1
ATOM 888 O O . LEU A 1 103 ? -107.061 -23.208 143.590 1.00 37.41 103 LEU A O 1
ATOM 892 N N . SER A 1 104 ? -106.679 -25.266 144.416 1.00 49.50 104 SER A N 1
ATOM 893 C CA . SER A 1 104 ? -106.104 -25.908 143.239 1.00 49.50 104 SER A CA 1
ATOM 894 C C . SER A 1 104 ? -106.925 -27.140 142.848 1.00 49.50 104 SER A C 1
ATOM 896 O O . SER A 1 104 ? -106.415 -28.241 142.982 1.00 49.50 104 SER A O 1
ATOM 898 N N . GLU A 1 105 ? -108.181 -26.993 142.399 1.00 47.56 105 GLU A N 1
ATOM 899 C CA . GLU A 1 105 ? -108.828 -28.081 141.627 1.00 47.56 105 GLU A CA 1
ATOM 900 C C . GLU A 1 105 ? -110.143 -27.749 140.903 1.00 47.56 105 GLU A C 1
ATOM 902 O O . GLU A 1 105 ? -110.971 -28.628 140.699 1.00 47.56 105 GLU A O 1
ATOM 907 N N . THR A 1 106 ? -110.400 -26.505 140.476 1.00 49.62 106 THR A N 1
ATOM 908 C CA . THR A 1 106 ? -111.443 -26.271 139.443 1.00 49.62 106 THR A CA 1
ATOM 909 C C . THR A 1 106 ? -111.363 -24.866 138.844 1.00 49.62 106 THR A C 1
ATOM 911 O O . THR A 1 106 ? -112.244 -24.046 139.087 1.00 49.62 106 THR A O 1
ATOM 914 N N . LYS A 1 107 ? -110.277 -24.554 138.109 1.00 53.06 107 LYS A N 1
ATOM 915 C CA . LYS A 1 107 ? -110.197 -23.423 137.136 1.00 53.06 107 LYS A CA 1
ATOM 916 C C . LYS A 1 107 ? -108.858 -23.273 136.376 1.00 53.06 107 LYS A C 1
ATOM 918 O O . LYS A 1 107 ? -108.740 -22.349 135.579 1.00 53.06 107 LYS A O 1
ATOM 923 N N . ALA A 1 108 ? -107.866 -24.151 136.578 1.00 52.78 108 ALA A N 1
ATOM 924 C CA . ALA A 1 108 ? -106.539 -24.044 135.944 1.00 52.78 108 ALA A CA 1
ATOM 925 C C . ALA A 1 108 ? -106.397 -24.779 134.590 1.00 52.78 108 ALA A C 1
ATOM 927 O O . ALA A 1 108 ? -105.503 -24.445 133.818 1.00 52.78 108 ALA A O 1
ATOM 928 N N . GLU A 1 109 ? -107.279 -25.728 134.261 1.00 56.00 109 GLU A N 1
ATOM 929 C CA . GLU A 1 109 ? -107.152 -26.521 133.023 1.00 56.00 109 GLU A CA 1
ATOM 930 C C . GLU A 1 109 ? -107.630 -25.783 131.757 1.00 56.00 109 GLU A C 1
ATOM 932 O O . GLU A 1 109 ? -107.124 -26.059 130.676 1.00 56.00 109 GLU A O 1
ATOM 937 N N . GLN A 1 110 ? -108.523 -24.787 131.859 1.00 56.00 110 GLN A N 1
ATOM 938 C CA . GLN A 1 110 ? -109.035 -24.080 130.669 1.00 56.00 110 GLN A CA 1
ATOM 939 C C . GLN A 1 110 ? -108.077 -23.019 130.085 1.00 56.00 110 GLN A C 1
ATOM 941 O O . GLN A 1 110 ? -108.132 -22.766 128.889 1.00 56.00 110 GLN A O 1
ATOM 946 N N . TYR A 1 111 ? -107.168 -22.425 130.872 1.00 55.69 111 TYR A N 1
ATOM 947 C CA . TYR A 1 111 ? -106.254 -21.367 130.388 1.00 55.69 111 TYR A CA 1
ATOM 948 C C . TYR A 1 111 ? -104.887 -21.878 129.891 1.00 55.69 111 TYR A C 1
ATOM 950 O O . TYR A 1 111 ? -104.212 -21.198 129.113 1.00 55.69 111 TYR A O 1
ATOM 958 N N . ALA A 1 112 ? -104.463 -23.073 130.315 1.00 60.22 112 ALA A N 1
ATOM 959 C CA . ALA A 1 112 ? -103.202 -23.679 129.879 1.00 60.22 112 ALA A CA 1
ATOM 960 C C . ALA A 1 112 ? -103.261 -24.195 128.427 1.00 60.22 112 ALA A C 1
ATOM 962 O O . ALA A 1 112 ? -102.281 -24.083 127.694 1.00 60.22 112 ALA A O 1
ATOM 963 N N . GLU A 1 113 ? -104.414 -24.706 127.979 1.00 60.97 113 GLU A N 1
ATOM 964 C CA . GLU A 1 113 ? -104.574 -25.195 126.601 1.00 60.97 113 GLU A CA 1
ATOM 965 C C . GLU A 1 113 ? -104.552 -24.070 125.553 1.00 60.97 113 GLU A C 1
ATOM 967 O O . GLU A 1 113 ? -104.011 -24.254 124.462 1.00 60.97 113 GLU A O 1
ATOM 972 N N . GLU A 1 114 ? -105.131 -22.904 125.854 1.00 61.88 114 GLU A N 1
ATOM 973 C CA . GLU A 1 114 ? -105.149 -21.765 124.922 1.00 61.88 114 GLU A CA 1
ATOM 974 C C . GLU A 1 114 ? -103.769 -21.106 124.784 1.00 61.88 114 GLU A C 1
ATOM 976 O O . GLU A 1 114 ? -103.381 -20.706 123.686 1.00 61.88 114 GLU A O 1
ATOM 981 N N . THR A 1 115 ? -102.993 -21.038 125.869 1.00 64.50 115 THR A N 1
ATOM 982 C CA . THR A 1 115 ? -101.646 -20.449 125.848 1.00 64.50 115 THR A CA 1
ATOM 983 C C . THR A 1 115 ? -100.616 -21.354 125.165 1.00 64.50 115 THR A C 1
ATOM 985 O O . THR A 1 115 ? -99.812 -20.856 124.379 1.00 64.50 115 THR A O 1
ATOM 988 N N . ASP A 1 116 ? -100.681 -22.676 125.363 1.00 72.12 116 ASP A N 1
ATOM 989 C CA . ASP A 1 116 ? -99.812 -23.644 124.671 1.00 72.12 116 ASP A CA 1
ATOM 990 C C . ASP A 1 116 ? -100.082 -23.692 123.154 1.00 72.12 116 ASP A C 1
ATOM 992 O O . ASP A 1 116 ? -99.149 -23.745 122.350 1.00 72.12 116 ASP A O 1
ATOM 996 N N . LYS A 1 117 ? -101.353 -23.584 122.736 1.00 75.62 117 LYS A N 1
ATOM 997 C CA . LYS A 1 117 ? -101.715 -23.481 121.310 1.00 75.62 117 LYS A CA 1
ATOM 998 C C . LYS A 1 117 ? -101.148 -22.218 120.659 1.00 75.62 117 LYS A C 1
ATOM 1000 O O . LYS A 1 117 ? -100.653 -22.298 119.538 1.00 75.62 117 LYS A O 1
ATOM 1005 N N . LEU A 1 118 ? -101.188 -21.079 121.352 1.00 76.06 118 LEU A N 1
ATOM 1006 C CA . LEU A 1 118 ? -100.689 -19.810 120.821 1.00 76.06 118 LEU A CA 1
ATOM 1007 C C . LEU A 1 118 ? -99.153 -19.778 120.731 1.00 76.06 118 LEU A C 1
ATOM 1009 O O . LEU A 1 118 ? -98.614 -19.291 119.741 1.00 76.06 118 LEU A O 1
ATOM 1013 N N . ILE A 1 119 ? -98.444 -20.342 121.717 1.00 76.06 119 ILE A N 1
ATOM 1014 C CA . ILE A 1 119 ? -96.977 -20.480 121.673 1.00 76.06 119 ILE A CA 1
ATOM 1015 C C . ILE A 1 119 ? -96.564 -21.371 120.500 1.00 76.06 119 ILE A C 1
ATOM 1017 O O . ILE A 1 119 ? -95.724 -20.965 119.701 1.00 76.06 119 ILE A O 1
ATOM 1021 N N . LYS A 1 120 ? -97.210 -22.531 120.329 1.00 80.38 120 LYS A N 1
ATOM 1022 C CA . LYS A 1 120 ? -96.938 -23.427 119.195 1.00 80.38 120 LYS A CA 1
ATOM 1023 C C . LYS A 1 120 ? -97.236 -22.776 117.847 1.00 80.38 120 LYS A C 1
ATOM 1025 O O . LYS A 1 120 ? -96.486 -22.993 116.899 1.00 80.38 120 LYS A O 1
ATOM 1030 N N . GLN A 1 121 ? -98.295 -21.970 117.743 1.00 82.75 121 GLN A N 1
ATOM 1031 C CA . GLN A 1 121 ? -98.583 -21.204 116.526 1.00 82.75 121 GLN A CA 1
ATOM 1032 C C . GLN A 1 121 ? -97.476 -20.191 116.222 1.00 82.75 121 GLN A C 1
ATOM 1034 O O . GLN A 1 121 ? -96.954 -20.206 115.113 1.00 82.75 121 GLN A O 1
ATOM 1039 N N . PHE A 1 122 ? -97.045 -19.386 117.199 1.00 81.69 122 PHE A N 1
ATOM 1040 C CA . PHE A 1 122 ? -95.954 -18.429 116.989 1.00 81.69 122 PHE A CA 1
ATOM 1041 C C . PHE A 1 122 ? -94.603 -19.097 116.710 1.00 81.69 122 PHE A C 1
ATOM 1043 O O . PHE A 1 122 ? -93.839 -18.587 115.896 1.00 81.69 122 PHE A O 1
ATOM 1050 N N . GLU A 1 123 ? -94.301 -20.234 117.340 1.00 81.19 123 GLU A N 1
ATOM 1051 C CA . GLU A 1 123 ? -93.099 -21.018 117.033 1.00 81.19 123 GLU A CA 1
ATOM 1052 C C . GLU A 1 123 ? -93.135 -21.559 115.602 1.00 81.19 123 GLU A C 1
ATOM 1054 O O . GLU A 1 123 ? -92.137 -21.468 114.888 1.00 81.19 123 GLU A O 1
ATOM 1059 N N . THR A 1 124 ? -94.291 -22.062 115.158 1.00 83.81 124 THR A N 1
ATOM 1060 C CA . THR A 1 124 ? -94.465 -22.554 113.784 1.00 83.81 124 THR A CA 1
ATOM 1061 C C . THR A 1 124 ? -94.343 -21.403 112.782 1.00 83.81 124 THR A C 1
ATOM 1063 O O . THR A 1 124 ? -93.591 -21.509 111.819 1.00 83.81 124 THR A O 1
ATOM 1066 N N . GLU A 1 125 ? -94.994 -20.265 113.036 1.00 83.50 125 GLU A N 1
ATOM 1067 C CA . GLU A 1 125 ? -94.902 -19.074 112.183 1.00 83.50 125 GLU A CA 1
ATOM 1068 C C . GLU A 1 125 ? -93.477 -18.498 112.131 1.00 83.50 125 GLU A C 1
ATOM 1070 O O . GLU A 1 125 ? -93.018 -18.086 111.065 1.00 83.50 125 GLU A O 1
ATOM 1075 N N . ALA A 1 126 ? -92.745 -18.492 113.251 1.00 82.62 126 ALA A N 1
ATOM 1076 C CA . ALA A 1 126 ? -91.353 -18.051 113.300 1.00 82.62 126 ALA A CA 1
ATOM 1077 C C . ALA A 1 126 ? -90.430 -18.987 112.505 1.00 82.62 126 ALA A C 1
ATOM 1079 O O . ALA A 1 126 ? -89.609 -18.501 111.727 1.00 82.62 126 ALA A O 1
ATOM 1080 N N . GLN A 1 127 ? -90.603 -20.307 112.639 1.00 85.56 127 GLN A N 1
ATOM 1081 C CA . GLN A 1 127 ? -89.850 -21.303 111.869 1.00 85.56 127 GLN A CA 1
ATOM 1082 C C . GLN A 1 127 ? -90.158 -21.228 110.370 1.00 85.56 127 GLN A C 1
ATOM 1084 O O . GLN A 1 127 ? -89.241 -21.262 109.551 1.00 85.56 127 GLN A O 1
ATOM 1089 N N . GLU A 1 128 ? -91.429 -21.085 109.988 1.00 87.25 128 GLU A N 1
ATOM 1090 C CA . GLU A 1 128 ? -91.826 -20.911 108.588 1.00 87.25 128 GLU A CA 1
ATOM 1091 C C . GLU A 1 128 ? -91.249 -19.616 107.997 1.00 87.25 128 GLU A C 1
ATOM 1093 O O . GLU A 1 128 ? -90.794 -19.593 106.847 1.00 87.25 128 GLU A O 1
ATOM 1098 N N . LEU A 1 129 ? -91.227 -18.531 108.777 1.00 86.69 129 LEU A N 1
ATOM 1099 C CA . LEU A 1 129 ? -90.650 -17.258 108.360 1.00 86.69 129 LEU A CA 1
ATOM 1100 C C . LEU A 1 129 ? -89.126 -17.346 108.210 1.00 86.69 129 LEU A C 1
ATOM 1102 O O . LEU A 1 129 ? -88.591 -16.874 107.204 1.00 86.69 129 LEU A O 1
ATOM 1106 N N . GLU A 1 130 ? -88.440 -17.970 109.167 1.00 84.38 130 GLU A N 1
ATOM 1107 C CA . GLU A 1 130 ? -86.999 -18.226 109.126 1.00 84.38 130 GLU A CA 1
ATOM 1108 C C . GLU A 1 130 ? -86.639 -19.083 107.910 1.00 84.38 130 GLU A C 1
ATOM 1110 O O . GLU A 1 130 ? -85.827 -18.666 107.086 1.00 84.38 130 GLU A O 1
ATOM 1115 N N . GLN A 1 131 ? -87.331 -20.206 107.699 1.00 90.81 131 GLN A N 1
ATOM 1116 C CA . GLN A 1 131 ? -87.109 -21.083 106.550 1.00 90.81 131 GLN A CA 1
ATOM 1117 C C . GLN A 1 131 ? -87.350 -20.362 105.217 1.00 90.81 131 GLN A C 1
ATOM 1119 O O . GLN A 1 131 ? -86.596 -20.543 104.260 1.00 90.81 131 GLN A O 1
ATOM 1124 N N . LYS A 1 132 ? -88.372 -19.502 105.141 1.00 90.94 132 LYS A N 1
ATOM 1125 C CA . LYS A 1 132 ? -88.655 -18.696 103.948 1.00 90.94 132 LYS A CA 1
ATOM 1126 C C . LYS A 1 132 ? -87.553 -17.676 103.659 1.00 90.94 132 LYS A C 1
ATOM 1128 O O . LYS A 1 132 ? -87.242 -17.440 102.488 1.00 90.94 132 LYS A O 1
ATOM 1133 N N . TYR A 1 133 ? -86.988 -17.036 104.682 1.00 87.12 133 TYR A N 1
ATOM 1134 C CA . TYR A 1 133 ? -85.883 -16.094 104.495 1.00 87.12 133 TYR A CA 1
ATOM 1135 C C . TYR A 1 133 ? -84.559 -16.798 104.215 1.00 87.12 133 TYR A C 1
ATOM 1137 O O . TYR A 1 133 ? -83.827 -16.320 103.351 1.00 87.12 133 TYR A O 1
ATOM 1145 N N . GLU A 1 134 ? -84.307 -17.952 104.829 1.00 90.19 134 GLU A N 1
ATOM 1146 C CA . GLU A 1 134 ? -83.155 -18.802 104.529 1.00 90.19 134 GLU A CA 1
ATOM 1147 C C . GLU A 1 134 ? -83.201 -19.252 103.063 1.00 90.19 134 GLU A C 1
ATOM 1149 O O . GLU A 1 134 ? -82.270 -18.991 102.309 1.00 90.19 134 GLU A O 1
ATOM 1154 N N . GLN A 1 135 ? -84.339 -19.778 102.591 1.00 92.00 135 GLN A N 1
ATOM 1155 C CA . GLN A 1 135 ? -84.526 -20.146 101.180 1.00 92.00 135 GLN A CA 1
ATOM 1156 C C . GLN A 1 135 ? -84.336 -18.960 100.226 1.00 92.00 135 GLN A C 1
ATOM 1158 O O . GLN A 1 135 ? -83.714 -19.105 99.171 1.00 92.00 135 GLN A O 1
ATOM 1163 N N . LYS A 1 136 ? -84.851 -17.770 100.572 1.00 91.00 136 LYS A N 1
ATOM 1164 C CA . LYS A 1 136 ? -84.621 -16.554 99.775 1.00 91.00 136 LYS A CA 1
ATOM 1165 C C . LYS A 1 136 ? -83.147 -16.170 99.741 1.00 91.00 136 LYS A C 1
ATOM 1167 O O . LYS A 1 136 ? -82.667 -15.763 98.686 1.00 91.00 136 LYS A O 1
ATOM 1172 N N . LEU A 1 137 ? -82.450 -16.279 100.867 1.00 88.75 137 LEU A N 1
ATOM 1173 C CA . LEU A 1 137 ? -81.032 -15.972 100.972 1.00 88.75 137 LEU A CA 1
ATOM 1174 C C . LEU A 1 137 ? -80.216 -16.952 100.123 1.00 88.75 137 LEU A C 1
ATOM 1176 O O . LEU A 1 137 ? -79.436 -16.510 99.283 1.00 88.75 137 LEU A O 1
ATOM 1180 N N . THR A 1 138 ? -80.462 -18.259 100.254 1.00 92.31 138 THR A N 1
ATOM 1181 C CA . THR A 1 138 ? -79.818 -19.299 99.438 1.00 92.31 138 THR A CA 1
ATOM 1182 C C . THR A 1 138 ? -80.075 -19.076 97.949 1.00 92.31 138 THR A C 1
ATOM 1184 O O . THR A 1 138 ? -79.130 -19.032 97.168 1.00 92.31 138 THR A O 1
ATOM 1187 N N . SER A 1 139 ? -81.327 -18.832 97.550 1.00 91.94 139 SER A N 1
ATOM 1188 C CA . SER A 1 139 ? -81.681 -18.579 96.148 1.00 91.94 139 SER A CA 1
ATOM 1189 C C . SER A 1 139 ? -81.004 -17.321 95.585 1.00 91.94 139 SER A C 1
ATOM 1191 O O . SER A 1 139 ? -80.541 -17.323 94.443 1.00 91.94 139 SER A O 1
ATOM 1193 N N . GLN A 1 140 ? -80.895 -16.251 96.380 1.00 90.44 140 GLN A N 1
ATOM 1194 C CA . GLN A 1 140 ? -80.164 -15.043 95.984 1.00 90.44 140 GLN A CA 1
ATOM 1195 C C . GLN A 1 140 ? -78.661 -15.300 95.848 1.00 90.44 140 GLN A C 1
ATOM 1197 O O . GLN A 1 140 ? -78.063 -14.847 94.871 1.00 90.44 140 GLN A O 1
ATOM 1202 N N . TYR A 1 141 ? -78.056 -16.055 96.770 1.00 91.94 141 TYR A N 1
ATOM 1203 C CA . TYR A 1 141 ? -76.655 -16.460 96.662 1.00 91.94 141 TYR A CA 1
ATOM 1204 C C . TYR A 1 141 ? -76.408 -17.293 95.403 1.00 91.94 141 TYR A C 1
ATOM 1206 O O . TYR A 1 141 ? -75.533 -16.946 94.613 1.00 91.94 141 TYR A O 1
ATOM 1214 N N . GLU A 1 142 ? -77.211 -18.329 95.160 1.00 93.81 142 GLU A N 1
ATOM 1215 C CA . GLU A 1 142 ? -77.096 -19.181 93.972 1.00 93.81 142 GLU A CA 1
ATOM 1216 C C . GLU A 1 142 ? -77.257 -18.385 92.672 1.00 93.81 142 GLU A C 1
ATOM 1218 O O . GLU A 1 142 ? -76.455 -18.538 91.750 1.00 93.81 142 GLU A O 1
ATOM 1223 N N . SER A 1 143 ? -78.244 -17.485 92.612 1.00 93.50 143 SER A N 1
ATOM 1224 C CA . SER A 1 143 ? -78.464 -16.588 91.472 1.00 93.50 143 SER A CA 1
ATOM 1225 C C . SER A 1 143 ? -77.257 -15.678 91.218 1.00 93.50 143 SER A C 1
ATOM 1227 O O . SER A 1 143 ? -76.778 -15.569 90.085 1.00 93.50 143 SER A O 1
ATOM 1229 N N . LEU A 1 144 ? -76.712 -15.054 92.268 1.00 92.38 144 LEU A N 1
ATOM 1230 C CA . LEU A 1 144 ? -75.578 -14.139 92.146 1.00 92.38 144 LEU A CA 1
ATOM 1231 C C . LEU A 1 144 ? -74.286 -14.873 91.761 1.00 92.38 144 LEU A C 1
ATOM 1233 O O . LEU A 1 144 ? -73.515 -14.371 90.939 1.00 92.38 144 LEU A O 1
ATOM 1237 N N . THR A 1 145 ? -74.066 -16.069 92.312 1.00 93.00 145 THR A N 1
ATOM 1238 C CA . THR A 1 145 ? -72.946 -16.944 91.949 1.00 93.00 145 THR A CA 1
ATOM 1239 C C . THR A 1 145 ? -73.068 -17.423 90.505 1.00 93.00 145 THR A C 1
ATOM 1241 O O . THR A 1 145 ? -72.082 -17.391 89.768 1.00 93.00 145 THR A O 1
ATOM 1244 N N . LEU A 1 146 ? -74.267 -17.821 90.065 1.00 94.31 146 LEU A N 1
ATOM 1245 C CA . LEU A 1 146 ? -74.505 -18.217 88.680 1.00 94.31 146 LEU A CA 1
ATOM 1246 C C . LEU A 1 146 ? -74.245 -17.051 87.723 1.00 94.31 146 LEU A C 1
ATOM 1248 O O . LEU A 1 146 ? -73.556 -17.244 86.723 1.00 94.31 146 LEU A O 1
ATOM 1252 N N . LYS A 1 147 ? -74.724 -15.846 88.057 1.00 94.25 147 LYS A N 1
ATOM 1253 C CA . LYS A 1 147 ? -74.495 -14.635 87.264 1.00 94.25 147 LYS A CA 1
ATOM 1254 C C . LYS A 1 147 ? -73.006 -14.307 87.139 1.00 94.25 147 LYS A C 1
ATOM 1256 O O . LYS A 1 147 ? -72.526 -14.154 86.022 1.00 94.25 147 LYS A O 1
ATOM 1261 N N . HIS A 1 148 ? -72.261 -14.295 88.248 1.00 92.88 148 HIS A N 1
ATOM 1262 C CA . HIS A 1 148 ? -70.806 -14.096 88.214 1.00 92.88 148 HIS A CA 1
ATOM 1263 C C . HIS A 1 148 ? -70.101 -15.155 87.364 1.00 92.88 148 HIS A C 1
ATOM 1265 O O . HIS A 1 148 ? -69.213 -14.829 86.581 1.00 92.88 148 HIS A O 1
ATOM 1271 N N . ARG A 1 149 ? -70.497 -16.429 87.487 1.00 95.00 149 ARG A N 1
ATOM 1272 C CA . ARG A 1 149 ? -69.910 -17.508 86.688 1.00 95.00 149 ARG A CA 1
ATOM 1273 C C . ARG A 1 149 ? -70.180 -17.313 85.196 1.00 95.00 149 ARG A C 1
ATOM 1275 O O . ARG A 1 149 ? -69.257 -17.476 84.408 1.00 95.00 149 ARG A O 1
ATOM 1282 N N . MET A 1 150 ? -71.405 -16.937 84.824 1.00 93.50 150 MET A N 1
ATOM 1283 C CA . MET A 1 150 ? -71.769 -16.647 83.434 1.00 93.50 150 MET A CA 1
ATOM 1284 C C . MET A 1 150 ? -70.981 -15.457 82.874 1.00 93.50 150 MET A C 1
ATOM 1286 O O . MET A 1 150 ? -70.417 -15.566 81.788 1.00 93.50 150 MET A O 1
ATOM 1290 N N . GLU A 1 151 ? -70.880 -14.356 83.625 1.00 93.62 151 GLU A N 1
ATOM 1291 C CA . GLU A 1 151 ? -70.093 -13.179 83.230 1.00 93.62 151 GLU A CA 1
ATOM 1292 C C . GLU A 1 151 ? -68.608 -13.530 83.045 1.00 93.62 151 GLU A C 1
ATOM 1294 O O . GLU A 1 151 ? -67.990 -13.112 82.064 1.00 93.62 151 GLU A O 1
ATOM 1299 N N . MET A 1 152 ? -68.040 -14.354 83.934 1.00 93.50 152 MET A N 1
ATOM 1300 C CA . MET A 1 152 ? -66.663 -14.840 83.809 1.00 93.50 152 MET A CA 1
ATOM 1301 C C . MET A 1 152 ? -66.462 -15.685 82.550 1.00 93.50 152 MET A C 1
ATOM 1303 O O . MET A 1 152 ? -65.523 -15.419 81.800 1.00 93.50 152 MET A O 1
ATOM 1307 N N . THR A 1 153 ? -67.351 -16.647 82.279 1.00 94.19 153 THR A N 1
ATOM 1308 C CA . THR A 1 153 ? -67.261 -17.477 81.068 1.00 94.19 153 THR A CA 1
ATOM 1309 C C . THR A 1 153 ? -67.444 -16.659 79.795 1.00 94.19 153 THR A C 1
ATOM 1311 O O . THR A 1 153 ? -66.730 -16.881 78.825 1.00 94.19 153 THR A O 1
ATOM 1314 N N . GLU A 1 154 ? -68.333 -15.663 79.795 1.00 95.19 154 GLU A N 1
ATOM 1315 C CA . GLU A 1 154 ? -68.550 -14.802 78.630 1.00 95.19 154 GLU A CA 1
ATOM 1316 C C . GLU A 1 154 ? -67.315 -13.933 78.340 1.00 95.19 154 GLU A C 1
ATOM 1318 O O . GLU A 1 154 ? -66.891 -13.782 77.192 1.00 95.19 154 GLU A O 1
ATOM 1323 N N . VAL A 1 155 ? -66.693 -13.373 79.385 1.00 93.94 155 VAL A N 1
ATOM 1324 C CA . VAL A 1 155 ? -65.435 -12.626 79.252 1.00 93.94 155 VAL A CA 1
ATOM 1325 C C . VAL A 1 155 ? -64.311 -13.539 78.764 1.00 93.94 155 VAL A C 1
ATOM 1327 O O . VAL A 1 155 ? -63.506 -13.117 77.930 1.00 93.94 155 VAL A O 1
ATOM 1330 N N . GLU A 1 156 ? -64.247 -14.771 79.259 1.00 93.94 156 GLU A N 1
ATOM 1331 C CA . GLU A 1 156 ? -63.251 -15.758 78.853 1.00 93.94 156 GLU A CA 1
ATOM 1332 C C . GLU A 1 156 ? -63.431 -16.180 77.389 1.00 93.94 156 GLU A C 1
ATOM 1334 O O . GLU A 1 156 ? -62.465 -16.143 76.628 1.00 93.94 156 GLU A O 1
ATOM 1339 N N . GLU A 1 157 ? -64.657 -16.455 76.940 1.00 94.31 157 GLU A N 1
ATOM 1340 C CA . GLU A 1 157 ? -64.965 -16.743 75.534 1.00 94.31 157 GLU A CA 1
ATOM 1341 C C . GLU A 1 157 ? -64.638 -15.562 74.616 1.00 94.31 157 GLU A C 1
ATOM 1343 O O . GLU A 1 157 ? -64.011 -15.751 73.567 1.00 94.31 157 GLU A O 1
ATOM 1348 N N . ARG A 1 158 ? -64.986 -14.327 75.011 1.00 94.75 158 ARG A N 1
ATOM 1349 C CA . ARG A 1 158 ? -64.629 -13.121 74.246 1.00 94.75 158 ARG A CA 1
ATOM 1350 C C . ARG A 1 158 ? -63.112 -12.969 74.121 1.00 94.75 158 ARG A C 1
ATOM 1352 O O . ARG A 1 158 ? -62.614 -12.725 73.020 1.00 94.75 158 ARG A O 1
ATOM 1359 N N . LYS A 1 159 ? -62.367 -13.156 75.217 1.00 95.31 159 LYS A N 1
ATOM 1360 C CA . LYS A 1 159 ? -60.896 -13.095 75.209 1.00 95.31 159 LYS A CA 1
ATOM 1361 C C . LYS A 1 159 ? -60.283 -14.212 74.370 1.00 95.31 159 LYS A C 1
ATOM 1363 O O . LYS A 1 159 ? -59.417 -13.928 73.549 1.00 95.31 159 LYS A O 1
ATOM 1368 N N . ASN A 1 160 ? -60.756 -15.447 74.509 1.00 95.25 160 ASN A N 1
ATOM 1369 C CA . ASN A 1 160 ? -60.273 -16.587 73.728 1.00 95.25 160 ASN A CA 1
ATOM 1370 C C . ASN A 1 160 ? -60.544 -16.404 72.231 1.00 95.25 160 ASN A C 1
ATOM 1372 O O . ASN A 1 160 ? -59.664 -16.657 71.410 1.00 95.25 160 ASN A O 1
ATOM 1376 N N . THR A 1 161 ? -61.713 -15.872 71.871 1.00 96.31 161 THR A N 1
ATOM 1377 C CA . THR A 1 161 ? -62.040 -15.515 70.484 1.00 96.31 161 THR A CA 1
ATOM 1378 C C . THR A 1 161 ? -61.088 -14.446 69.950 1.00 96.31 161 THR A C 1
ATOM 1380 O O . THR A 1 161 ? -60.594 -14.548 68.827 1.00 96.31 161 THR A O 1
ATOM 1383 N N . GLN A 1 162 ? -60.779 -13.426 70.755 1.00 95.25 162 GLN A N 1
ATOM 1384 C CA . GLN A 1 162 ? -59.839 -12.379 70.365 1.00 95.25 162 GLN A CA 1
ATOM 1385 C C . GLN A 1 162 ? -58.412 -12.915 70.198 1.00 95.25 162 GLN A C 1
ATOM 1387 O O . GLN A 1 162 ? -57.749 -12.560 69.225 1.00 95.25 162 GLN A O 1
ATOM 1392 N N . ILE A 1 163 ? -57.963 -13.806 71.087 1.00 94.69 163 ILE A N 1
ATOM 1393 C CA . ILE A 1 163 ? -56.670 -14.495 70.977 1.00 94.69 163 ILE A CA 1
ATOM 1394 C C . ILE A 1 163 ? -56.617 -15.322 69.687 1.00 94.69 163 ILE A C 1
ATOM 1396 O O . ILE A 1 163 ? -55.667 -15.187 68.920 1.00 94.69 163 ILE A O 1
ATOM 1400 N N . ALA A 1 164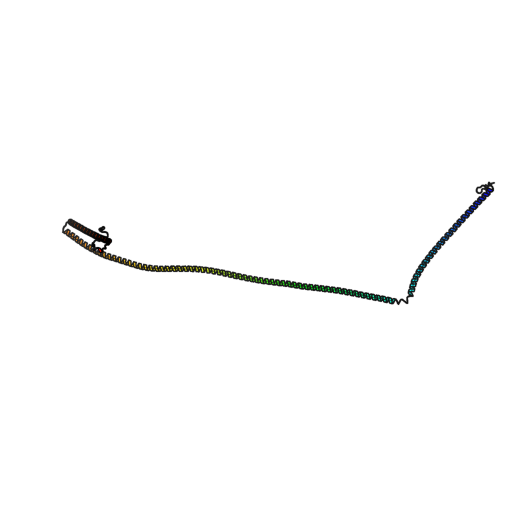 ? -57.650 -16.119 69.400 1.00 95.38 164 ALA A N 1
ATOM 1401 C CA . ALA A 1 164 ? -57.714 -16.937 68.189 1.00 95.38 164 ALA A CA 1
ATOM 1402 C C . ALA A 1 164 ? -57.678 -16.086 66.908 1.00 95.38 164 ALA A C 1
ATOM 1404 O O . ALA A 1 164 ? -56.939 -16.397 65.973 1.00 95.38 164 ALA A O 1
ATOM 1405 N N . ASN A 1 165 ? -58.420 -14.975 66.881 1.00 95.81 165 ASN A N 1
ATOM 1406 C CA . ASN A 1 165 ? -58.393 -14.035 65.761 1.00 95.81 165 ASN A CA 1
ATOM 1407 C C . ASN A 1 165 ? -57.014 -13.392 65.586 1.00 95.81 165 ASN A C 1
ATOM 1409 O O . ASN A 1 165 ? -56.542 -13.253 64.460 1.00 95.81 165 ASN A O 1
ATOM 1413 N N . LEU A 1 166 ? -56.354 -13.021 66.686 1.00 96.50 166 LEU A N 1
ATOM 1414 C CA . LEU A 1 166 ? -55.021 -12.433 66.639 1.00 96.50 166 LEU A CA 1
ATOM 1415 C C . LEU A 1 166 ? -53.993 -13.430 66.085 1.00 96.50 166 LEU A C 1
ATOM 1417 O O . LEU A 1 166 ? -53.214 -13.068 65.208 1.00 96.50 166 LEU A O 1
ATOM 1421 N N . ILE A 1 167 ? -54.040 -14.690 66.531 1.00 95.44 167 ILE A N 1
ATOM 1422 C CA . ILE A 1 167 ? -53.185 -15.771 66.016 1.00 95.44 167 ILE A CA 1
ATOM 1423 C C . ILE A 1 167 ? -53.412 -15.960 64.517 1.00 95.44 167 ILE A C 1
ATOM 1425 O O . ILE A 1 167 ? -52.456 -15.902 63.748 1.00 95.44 167 ILE A O 1
ATOM 1429 N N . LYS A 1 168 ? -54.670 -16.099 64.086 1.00 96.44 168 LYS A N 1
ATOM 1430 C CA . LYS A 1 168 ? -55.010 -16.278 62.669 1.00 96.44 168 LYS A CA 1
ATOM 1431 C C . LYS A 1 168 ? -54.515 -15.111 61.812 1.00 96.44 168 LYS A C 1
ATOM 1433 O O . LYS A 1 168 ? -53.940 -15.328 60.749 1.00 96.44 168 LYS A O 1
ATOM 1438 N N . ASN A 1 169 ? -54.704 -13.876 62.274 1.00 95.62 169 ASN A N 1
ATOM 1439 C CA . ASN A 1 169 ? -54.220 -12.694 61.563 1.00 95.62 169 ASN A CA 1
ATOM 1440 C C . ASN A 1 169 ? -52.687 -12.687 61.457 1.00 95.62 169 ASN A C 1
ATOM 1442 O O . ASN A 1 169 ? -52.151 -12.362 60.399 1.00 95.62 169 ASN A O 1
ATOM 1446 N N . HIS A 1 170 ? -51.978 -13.077 62.521 1.00 95.62 170 HIS A N 1
ATOM 1447 C CA . HIS A 1 170 ? -50.521 -13.198 62.489 1.00 95.62 170 HIS A CA 1
ATOM 1448 C C . HIS A 1 170 ? -50.037 -14.314 61.558 1.00 95.62 170 HIS A C 1
ATOM 1450 O O . HIS A 1 170 ? -49.077 -14.096 60.824 1.00 95.62 170 HIS A O 1
ATOM 1456 N N . GLU A 1 171 ? -50.695 -15.475 61.538 1.00 95.69 171 GLU A N 1
ATOM 1457 C CA . GLU A 1 171 ? -50.366 -16.567 60.614 1.00 95.69 171 GLU A CA 1
ATOM 1458 C C . GLU A 1 171 ? -50.523 -16.137 59.153 1.00 95.69 171 GLU A C 1
ATOM 1460 O O . GLU A 1 171 ? -49.629 -16.385 58.341 1.00 95.69 171 GLU A O 1
ATOM 1465 N N . VAL A 1 172 ? -51.617 -15.438 58.831 1.00 96.50 172 VAL A N 1
ATOM 1466 C CA . VAL A 1 172 ? -51.854 -14.891 57.487 1.00 96.50 172 VAL A CA 1
ATOM 1467 C C . VAL A 1 172 ? -50.773 -13.873 57.120 1.00 96.50 172 VAL A C 1
ATOM 1469 O O . VAL A 1 172 ? -50.119 -14.036 56.092 1.00 96.50 172 VAL A O 1
ATOM 1472 N N . ALA A 1 173 ? -50.507 -12.884 57.977 1.00 94.62 173 ALA A N 1
ATOM 1473 C CA . ALA A 1 173 ? -49.487 -11.867 57.712 1.00 94.62 173 ALA A CA 1
ATOM 1474 C C . ALA A 1 173 ? -48.081 -12.474 57.540 1.00 94.62 173 ALA A C 1
ATOM 1476 O O . ALA A 1 173 ? -47.298 -12.037 56.694 1.00 94.62 173 ALA A O 1
ATOM 1477 N N . PHE A 1 174 ? -47.748 -13.511 58.315 1.00 96.12 174 PHE A N 1
ATOM 1478 C CA . PHE A 1 174 ? -46.468 -14.205 58.196 1.00 96.12 174 PHE A CA 1
ATOM 1479 C C . PHE A 1 174 ? -46.371 -15.006 56.890 1.00 96.12 174 PHE A C 1
ATOM 1481 O O . PHE A 1 174 ? -45.323 -15.010 56.239 1.00 96.12 174 PHE A O 1
ATOM 1488 N N . ALA A 1 175 ? -47.459 -15.660 56.474 1.00 95.44 175 ALA A N 1
ATOM 1489 C CA . ALA A 1 175 ? -47.529 -16.366 55.198 1.00 95.44 175 ALA A CA 1
ATOM 1490 C C . ALA A 1 175 ? -47.404 -15.408 54.001 1.00 95.44 175 ALA A C 1
ATOM 1492 O O . ALA A 1 175 ? -46.673 -15.705 53.052 1.00 95.44 175 ALA A O 1
ATOM 1493 N N . GLU A 1 176 ? -48.052 -14.244 54.062 1.00 95.44 176 GLU A N 1
ATOM 1494 C CA . GLU A 1 176 ? -47.931 -13.187 53.052 1.00 95.44 176 GLU A CA 1
ATOM 1495 C C . GLU A 1 176 ? -46.497 -12.655 52.971 1.00 95.44 176 GLU A C 1
ATOM 1497 O O . GLU A 1 176 ? -45.918 -12.609 51.886 1.00 95.44 176 GLU A O 1
ATOM 1502 N N . MET A 1 177 ? -45.874 -12.344 54.114 1.00 94.25 177 MET A N 1
ATOM 1503 C CA . MET A 1 177 ? -44.484 -11.884 54.164 1.00 94.25 177 MET A CA 1
ATOM 1504 C C . MET A 1 177 ? -43.514 -12.932 53.600 1.00 94.25 177 MET A C 1
ATOM 1506 O O . MET A 1 177 ? -42.607 -12.598 52.836 1.00 94.25 177 MET A O 1
ATOM 1510 N N . LYS A 1 178 ? -43.711 -14.211 53.938 1.00 95.88 178 LYS A N 1
ATOM 1511 C CA . LYS A 1 178 ? -42.888 -15.309 53.418 1.00 95.88 178 LYS A CA 1
ATOM 1512 C C . LYS A 1 178 ? -43.034 -15.452 51.904 1.00 95.88 178 LYS A C 1
ATOM 1514 O O . LYS A 1 178 ? -42.029 -15.625 51.220 1.00 95.88 178 LYS A O 1
ATOM 1519 N N . THR A 1 179 ? -44.260 -15.361 51.391 1.00 95.56 179 THR A N 1
ATOM 1520 C CA . THR A 1 179 ? -44.535 -15.398 49.948 1.00 95.56 179 THR A CA 1
ATOM 1521 C C . THR A 1 179 ? -43.868 -14.217 49.243 1.00 95.56 179 THR A C 1
ATOM 1523 O O . THR A 1 179 ? -43.098 -14.434 48.316 1.00 95.56 179 THR A O 1
ATOM 1526 N N . TYR A 1 180 ? -44.027 -12.995 49.760 1.00 96.12 180 TYR A N 1
ATOM 1527 C CA . TYR A 1 180 ? -43.395 -11.789 49.216 1.00 96.12 180 TYR A CA 1
ATOM 1528 C C . TYR A 1 180 ? -41.868 -11.912 49.101 1.00 96.12 180 TYR A C 1
ATOM 1530 O O . TYR A 1 180 ? -41.291 -11.649 48.043 1.00 96.12 180 TYR A O 1
ATOM 1538 N N . PHE A 1 181 ? -41.191 -12.350 50.168 1.00 95.56 181 PHE A N 1
ATOM 1539 C CA . PHE A 1 181 ? -39.736 -12.518 50.130 1.00 95.56 181 PHE A CA 1
ATOM 1540 C C . PHE A 1 181 ? -39.297 -13.675 49.231 1.00 95.56 181 PHE A C 1
ATOM 1542 O O . PHE A 1 181 ? -38.276 -13.552 48.551 1.00 95.56 181 PHE A O 1
ATOM 1549 N N . ASN A 1 182 ? -40.052 -14.775 49.181 1.00 95.69 182 ASN A N 1
ATOM 1550 C CA . ASN A 1 182 ? -39.775 -15.864 48.247 1.00 95.69 182 ASN A CA 1
ATOM 1551 C C . ASN A 1 182 ? -39.908 -15.409 46.790 1.00 95.69 182 ASN A C 1
ATOM 1553 O O . ASN A 1 182 ? -39.030 -15.728 45.991 1.00 95.69 182 ASN A O 1
ATOM 1557 N N . ASP A 1 183 ? -40.939 -14.632 46.459 1.00 96.19 183 ASP A N 1
ATOM 1558 C CA . ASP A 1 183 ? -41.163 -14.112 45.109 1.00 96.19 183 ASP A CA 1
ATOM 1559 C C . ASP A 1 183 ? -40.043 -13.160 44.688 1.00 96.19 183 ASP A C 1
ATOM 1561 O O . ASP A 1 183 ? -39.491 -13.297 43.595 1.00 96.19 183 ASP A O 1
ATOM 1565 N N . ILE A 1 184 ? -39.628 -12.249 45.576 1.00 94.62 184 ILE A N 1
ATOM 1566 C CA . ILE A 1 184 ? -38.457 -11.390 45.340 1.00 94.62 184 ILE A CA 1
ATOM 1567 C C . ILE A 1 184 ? -37.202 -12.233 45.137 1.00 94.62 184 ILE A C 1
ATOM 1569 O O . ILE A 1 184 ? -36.419 -11.965 44.227 1.00 94.62 184 ILE A O 1
ATOM 1573 N N . THR A 1 185 ? -36.998 -13.256 45.966 1.00 93.06 185 THR A N 1
ATOM 1574 C CA . THR A 1 185 ? -35.815 -14.117 45.873 1.00 93.06 185 THR A CA 1
ATOM 1575 C C . THR A 1 185 ? -35.799 -14.874 44.549 1.00 93.06 185 THR A C 1
ATOM 1577 O O . THR A 1 185 ? -34.774 -14.871 43.874 1.00 93.06 185 THR A O 1
ATOM 1580 N N . LEU A 1 186 ? -36.927 -15.460 44.138 1.00 95.62 186 LEU A N 1
ATOM 1581 C CA . LEU A 1 186 ? -37.085 -16.144 42.854 1.00 95.62 186 LEU A CA 1
ATOM 1582 C C . LEU A 1 186 ? -36.872 -15.197 41.673 1.00 95.62 186 LEU A C 1
ATOM 1584 O O . LEU A 1 186 ? -36.137 -15.544 40.747 1.00 95.62 186 LEU A O 1
ATOM 1588 N N . ASN A 1 187 ? -37.457 -13.999 41.719 1.00 96.12 187 ASN A N 1
ATOM 1589 C CA . ASN A 1 187 ? -37.294 -12.996 40.673 1.00 96.12 187 ASN A CA 1
ATOM 1590 C C . ASN A 1 187 ? -35.822 -12.569 40.557 1.00 96.12 187 ASN A C 1
ATOM 1592 O O . ASN A 1 187 ? -35.235 -12.672 39.480 1.00 96.12 187 ASN A O 1
ATOM 1596 N N . ASN A 1 188 ? -35.171 -12.243 41.676 1.00 95.12 188 ASN A N 1
ATOM 1597 C CA . ASN A 1 188 ? -33.745 -11.916 41.708 1.00 95.12 188 ASN A CA 1
ATOM 1598 C C . ASN A 1 188 ? -32.876 -13.067 41.182 1.00 95.12 188 ASN A C 1
ATOM 1600 O O . ASN A 1 188 ? -31.948 -12.829 40.412 1.00 95.12 188 ASN A O 1
ATOM 1604 N N . LEU A 1 189 ? -33.177 -14.318 41.545 1.00 95.44 189 LEU A N 1
ATOM 1605 C CA . LEU A 1 189 ? -32.446 -15.486 41.046 1.00 95.44 189 LEU A CA 1
ATOM 1606 C C . LEU A 1 189 ? -32.625 -15.659 39.533 1.00 95.44 189 LEU A C 1
ATOM 1608 O O . LEU A 1 189 ? -31.658 -15.954 38.828 1.00 95.44 189 LEU A O 1
ATOM 1612 N N . SER A 1 190 ? -33.846 -15.451 39.033 1.00 95.06 190 SER A N 1
ATOM 1613 C CA . SER A 1 190 ? -34.157 -15.509 37.604 1.00 95.06 190 SER A CA 1
ATOM 1614 C C . SER A 1 190 ? -33.441 -14.407 36.820 1.00 95.06 190 SER A C 1
ATOM 1616 O O . SER A 1 190 ? -32.863 -14.685 35.770 1.00 95.06 190 SER A O 1
ATOM 1618 N N . LEU A 1 191 ? -33.372 -13.192 37.375 1.00 96.12 191 LEU A N 1
ATOM 1619 C CA . LEU A 1 191 ? -32.648 -12.067 36.796 1.00 96.12 191 LEU A CA 1
ATOM 1620 C C . LEU A 1 191 ? -31.142 -12.337 36.768 1.00 96.12 191 LEU A C 1
ATOM 1622 O O . LEU A 1 191 ? -30.519 -12.187 35.723 1.00 96.12 191 LEU A O 1
ATOM 1626 N N . ILE A 1 192 ? -30.560 -12.798 37.881 1.00 95.06 192 ILE A N 1
ATOM 1627 C CA . ILE A 1 192 ? -29.139 -13.175 37.948 1.00 95.06 192 ILE A CA 1
ATOM 1628 C C . ILE A 1 192 ? -28.823 -14.250 36.909 1.00 95.06 192 ILE A C 1
ATOM 1630 O O . ILE A 1 192 ? -27.797 -14.165 36.235 1.00 95.06 192 ILE A O 1
ATOM 1634 N N . LYS A 1 193 ? -29.694 -15.256 36.765 1.00 96.56 193 LYS A N 1
ATOM 1635 C CA . LYS A 1 193 ? -29.533 -16.295 35.748 1.00 96.56 193 LYS A CA 1
ATOM 1636 C C . LYS A 1 193 ? -29.571 -15.698 34.340 1.00 96.56 193 LYS A C 1
ATOM 1638 O O . LYS A 1 193 ? -28.637 -15.924 33.584 1.00 96.56 193 LYS A O 1
ATOM 1643 N N . SER A 1 194 ? -30.567 -14.868 34.030 1.00 96.31 194 SER A N 1
ATOM 1644 C CA . SER A 1 194 ? -30.666 -14.192 32.731 1.00 96.31 194 SER A CA 1
ATOM 1645 C C . SER A 1 194 ? -29.442 -13.324 32.426 1.00 96.31 194 SER A C 1
ATOM 1647 O O . SER A 1 194 ? -28.964 -13.323 31.296 1.00 96.31 194 SER A O 1
ATOM 1649 N N . MET A 1 195 ? -28.922 -12.589 33.412 1.00 94.38 195 MET A N 1
ATOM 1650 C CA . MET A 1 195 ? -27.725 -11.762 33.239 1.00 94.38 195 MET A CA 1
ATOM 1651 C C . MET A 1 195 ? -26.472 -12.615 33.027 1.00 94.38 195 MET A C 1
ATOM 1653 O O . MET A 1 195 ? -25.624 -12.254 32.214 1.00 94.38 195 MET A O 1
ATOM 1657 N N . LYS A 1 196 ? -26.350 -13.755 33.722 1.00 95.69 196 LYS A N 1
ATOM 1658 C CA . LYS A 1 196 ? -25.265 -14.718 33.488 1.00 95.69 196 LYS A CA 1
ATOM 1659 C C . LYS A 1 196 ? -25.328 -15.311 32.084 1.00 95.69 196 LYS A C 1
ATOM 1661 O O . LYS A 1 196 ? -24.307 -15.309 31.404 1.00 95.69 196 LYS A O 1
ATOM 1666 N N . ASP A 1 197 ? -26.510 -15.739 31.646 1.00 95.88 197 ASP A N 1
ATOM 1667 C CA . ASP A 1 197 ? -26.713 -16.307 30.312 1.00 95.88 197 ASP A CA 1
ATOM 1668 C C . ASP A 1 197 ? -26.351 -15.273 29.224 1.00 95.88 197 ASP A C 1
ATOM 1670 O O . ASP A 1 197 ? -25.597 -15.581 28.302 1.00 95.88 197 ASP A O 1
ATOM 1674 N N . GLN A 1 198 ? -26.776 -14.010 29.383 1.00 95.69 198 GLN A N 1
ATOM 1675 C CA . GLN A 1 198 ? -26.383 -12.906 28.491 1.00 95.69 198 GLN A CA 1
ATOM 1676 C C . GLN A 1 198 ? -24.873 -12.632 28.505 1.00 95.69 198 GLN A C 1
ATOM 1678 O O . GLN A 1 198 ? -24.277 -12.374 27.459 1.00 95.69 198 GLN A O 1
ATOM 1683 N N . MET A 1 199 ? -24.232 -12.681 29.676 1.00 93.81 199 MET A N 1
ATOM 1684 C CA . MET A 1 199 ? -22.781 -12.518 29.797 1.00 93.81 199 MET A CA 1
ATOM 1685 C C . MET A 1 199 ? -22.013 -13.621 29.064 1.00 93.81 199 MET A C 1
ATOM 1687 O O . MET A 1 199 ? -21.012 -13.330 28.407 1.00 93.81 199 MET A O 1
ATOM 1691 N N . ASP A 1 200 ? -22.449 -14.873 29.186 1.00 94.75 200 ASP A N 1
ATOM 1692 C CA . ASP A 1 200 ? -21.800 -16.000 28.518 1.00 94.75 200 ASP A CA 1
ATOM 1693 C C . ASP A 1 200 ? -22.029 -15.951 26.998 1.00 94.75 200 ASP A C 1
ATOM 1695 O O . ASP A 1 200 ? -21.089 -16.187 26.233 1.00 94.75 200 ASP A O 1
ATOM 1699 N N . GLU A 1 201 ? -23.216 -15.536 26.540 1.00 95.19 201 GLU A N 1
ATOM 1700 C CA . GLU A 1 201 ? -23.482 -15.276 25.120 1.00 95.19 201 GLU A CA 1
ATOM 1701 C C . GLU A 1 201 ? -22.592 -14.148 24.575 1.00 95.19 201 GLU A C 1
ATOM 1703 O O . GLU A 1 201 ? -21.949 -14.305 23.531 1.00 95.19 201 GLU A O 1
ATOM 1708 N N . MET A 1 202 ? -22.474 -13.034 25.307 1.00 93.88 202 MET A N 1
ATOM 1709 C CA . MET A 1 202 ? -21.562 -11.943 24.960 1.00 93.88 202 MET A CA 1
ATOM 1710 C C . MET A 1 202 ? -20.111 -12.416 24.874 1.00 93.88 202 MET A C 1
ATOM 1712 O O . MET A 1 202 ? -19.423 -12.071 23.913 1.00 93.88 202 MET A O 1
ATOM 1716 N N . ARG A 1 203 ? -19.649 -13.224 25.838 1.00 94.12 203 ARG A N 1
ATOM 1717 C CA . ARG A 1 203 ? -18.284 -13.766 25.849 1.00 94.12 203 ARG A CA 1
ATOM 1718 C C . ARG A 1 203 ? -18.047 -14.667 24.636 1.00 94.12 203 ARG A C 1
ATOM 1720 O O . ARG A 1 203 ? -17.057 -14.496 23.929 1.00 94.12 203 ARG A O 1
ATOM 1727 N N . SER A 1 204 ? -18.994 -15.555 24.324 1.00 95.00 204 SER A N 1
ATOM 1728 C CA . SER A 1 204 ? -18.923 -16.395 23.123 1.00 95.00 204 SER A CA 1
ATOM 1729 C C . SER A 1 204 ? -18.916 -15.563 21.834 1.00 95.00 204 SER A C 1
ATOM 1731 O O . SER A 1 204 ? -18.215 -15.912 20.878 1.00 95.00 204 SER A O 1
ATOM 1733 N N . ASN A 1 205 ? -19.682 -14.470 21.779 1.00 94.19 205 ASN A N 1
ATOM 1734 C CA . ASN A 1 205 ? -19.711 -13.578 20.623 1.00 94.19 205 ASN A CA 1
ATOM 1735 C C . ASN A 1 205 ? -18.399 -12.786 20.476 1.00 94.19 205 ASN A C 1
ATOM 1737 O O . ASN A 1 205 ? -17.894 -12.647 19.362 1.00 94.19 205 ASN A O 1
ATOM 1741 N N . GLU A 1 206 ? -17.810 -12.326 21.584 1.00 94.00 206 GLU A N 1
ATOM 1742 C CA . GLU A 1 206 ? -16.493 -11.681 21.616 1.00 94.00 206 GLU A CA 1
ATOM 1743 C C . GLU A 1 206 ? -15.402 -12.623 21.086 1.00 94.00 206 GLU A C 1
ATOM 1745 O O . GLU A 1 206 ? -14.586 -12.228 20.252 1.00 94.00 206 GLU A O 1
ATOM 1750 N N . GLU A 1 207 ? -15.413 -13.889 21.510 1.00 94.44 207 GLU A N 1
ATOM 1751 C CA . GLU A 1 207 ? -14.470 -14.914 21.051 1.00 94.44 207 GLU A CA 1
ATOM 1752 C C . GLU A 1 207 ? -14.568 -15.134 19.530 1.00 94.44 207 GLU A C 1
ATOM 1754 O O . GLU A 1 207 ? -13.553 -15.174 18.820 1.00 94.44 207 GLU A O 1
ATOM 1759 N N . ARG A 1 208 ? -15.802 -15.209 19.008 1.00 94.00 208 ARG A N 1
ATOM 1760 C CA . ARG A 1 208 ? -16.085 -15.337 17.572 1.00 94.00 208 ARG A CA 1
ATOM 1761 C C . ARG A 1 208 ? -15.619 -14.108 16.793 1.00 94.00 208 ARG A C 1
ATOM 1763 O O . ARG A 1 208 ? -14.935 -14.263 15.781 1.00 94.00 208 ARG A O 1
ATOM 1770 N N . MET A 1 209 ? -15.923 -12.907 17.282 1.00 92.69 209 MET A N 1
ATOM 1771 C CA . MET A 1 209 ? -15.470 -11.642 16.692 1.00 92.69 209 MET A CA 1
ATOM 1772 C C . MET A 1 209 ? -13.941 -11.553 16.668 1.00 92.69 209 MET A C 1
ATOM 1774 O O . MET A 1 209 ? -13.360 -11.255 15.627 1.00 92.69 209 MET A O 1
ATOM 1778 N N . LYS A 1 210 ? -13.254 -11.912 17.762 1.00 94.56 210 LYS A N 1
ATOM 1779 C CA . LYS A 1 210 ? -11.781 -11.984 17.807 1.00 94.56 210 LYS A CA 1
ATOM 1780 C C . LYS A 1 210 ? -11.215 -12.964 16.783 1.00 94.56 210 LYS A C 1
ATOM 1782 O O . LYS A 1 210 ? -10.135 -12.727 16.240 1.00 94.56 210 LYS A O 1
ATOM 1787 N N . LYS A 1 211 ? -11.891 -14.090 16.533 1.00 95.19 211 LYS A N 1
ATOM 1788 C CA . LYS A 1 211 ? -11.476 -15.045 15.497 1.00 95.19 211 LYS A CA 1
ATOM 1789 C C . LYS A 1 211 ? -11.638 -14.449 14.095 1.00 95.19 211 LYS A C 1
ATOM 1791 O O . LYS A 1 211 ? -10.664 -14.447 13.350 1.00 95.19 211 LYS A O 1
ATOM 1796 N N . GLN A 1 212 ? -12.792 -13.855 13.794 1.00 94.81 212 GLN A N 1
ATOM 1797 C CA . GLN A 1 212 ? -13.042 -13.164 12.522 1.00 94.81 212 GLN A CA 1
ATOM 1798 C C . GLN A 1 212 ? -12.041 -12.035 12.263 1.00 94.81 212 GLN A C 1
ATOM 1800 O O . GLN A 1 212 ? -11.479 -11.946 11.178 1.00 94.81 212 GLN A O 1
ATOM 1805 N N . VAL A 1 213 ? -11.756 -11.203 13.269 1.00 93.94 213 VAL A N 1
ATOM 1806 C CA . VAL A 1 213 ? -10.758 -10.130 13.156 1.00 93.94 213 VAL A CA 1
ATOM 1807 C C . VAL A 1 213 ? -9.377 -10.703 12.844 1.00 93.94 213 VAL A C 1
ATOM 1809 O O . VAL A 1 213 ? -8.680 -10.164 11.986 1.00 93.94 213 VAL A O 1
ATOM 1812 N N . ARG A 1 214 ? -8.972 -11.807 13.488 1.00 93.81 214 ARG A N 1
ATOM 1813 C CA . ARG A 1 214 ? -7.694 -12.473 13.186 1.00 93.81 214 ARG A CA 1
ATOM 1814 C C . ARG A 1 214 ? -7.649 -13.013 11.758 1.00 93.81 214 ARG A C 1
ATOM 1816 O O . ARG A 1 214 ? -6.656 -12.777 11.077 1.00 93.81 214 ARG A O 1
ATOM 1823 N N . GLU A 1 215 ? -8.704 -13.686 11.307 1.00 94.31 215 GLU A N 1
ATOM 1824 C CA . GLU A 1 215 ? -8.815 -14.210 9.938 1.00 94.31 215 GLU A CA 1
ATOM 1825 C C . GLU A 1 215 ? -8.737 -13.077 8.906 1.00 94.31 215 GLU A C 1
ATOM 1827 O O . GLU A 1 215 ? -7.849 -13.098 8.055 1.00 94.31 215 GLU A O 1
ATOM 1832 N N . LEU A 1 216 ? -9.549 -12.026 9.061 1.00 93.31 216 LEU A N 1
ATOM 1833 C CA . LEU A 1 216 ? -9.523 -10.842 8.195 1.00 93.31 216 LEU A CA 1
ATOM 1834 C C . LEU A 1 216 ? -8.166 -10.131 8.222 1.00 93.31 216 LEU A C 1
ATOM 1836 O O . LEU A 1 216 ? -7.703 -9.643 7.198 1.00 93.31 216 LEU A O 1
ATOM 1840 N N . THR A 1 217 ? -7.494 -10.080 9.374 1.00 93.88 217 THR A N 1
ATOM 1841 C CA . THR A 1 217 ? -6.155 -9.477 9.477 1.00 93.88 217 THR A CA 1
ATOM 1842 C C . THR A 1 217 ? -5.117 -10.282 8.696 1.00 93.88 217 THR A C 1
ATOM 1844 O O . THR A 1 217 ? -4.250 -9.697 8.046 1.00 93.88 217 THR A O 1
ATOM 1847 N N . ILE A 1 218 ? -5.182 -11.616 8.750 1.00 94.25 218 ILE A N 1
ATOM 1848 C CA . ILE A 1 218 ? -4.296 -12.495 7.975 1.00 94.25 218 ILE A CA 1
ATOM 1849 C C . ILE A 1 218 ? -4.587 -12.346 6.480 1.00 94.25 218 ILE A C 1
ATOM 1851 O O . ILE A 1 218 ? -3.655 -12.188 5.692 1.00 94.25 218 ILE A O 1
ATOM 1855 N N . GLU A 1 219 ? -5.861 -12.345 6.096 1.00 93.44 219 GLU A N 1
ATOM 1856 C CA . GLU A 1 219 ? -6.282 -12.200 4.704 1.00 93.44 219 GLU A CA 1
ATOM 1857 C C . GLU A 1 219 ? -5.862 -10.841 4.127 1.00 93.44 219 GLU A C 1
ATOM 1859 O O . GLU A 1 219 ? -5.263 -10.773 3.059 1.00 93.44 219 GLU A O 1
ATOM 1864 N N . ASN A 1 220 ? -6.055 -9.759 4.884 1.00 92.94 220 ASN A N 1
ATOM 1865 C CA . ASN A 1 220 ? -5.635 -8.416 4.491 1.00 92.94 220 ASN A CA 1
ATOM 1866 C C . ASN A 1 220 ? -4.103 -8.308 4.365 1.00 92.94 220 ASN A C 1
ATOM 1868 O O . ASN A 1 220 ? -3.595 -7.727 3.408 1.00 92.94 220 ASN A O 1
ATOM 1872 N N . LYS A 1 221 ? -3.338 -8.942 5.268 1.00 94.06 221 LYS A N 1
ATOM 1873 C CA . LYS A 1 221 ? -1.875 -9.045 5.112 1.00 94.06 221 LYS A CA 1
ATOM 1874 C C . LYS A 1 221 ? -1.488 -9.772 3.826 1.00 94.06 221 LYS A C 1
ATOM 1876 O O . LYS A 1 221 ? -0.576 -9.317 3.143 1.00 94.06 221 LYS A O 1
ATOM 1881 N N . LYS A 1 222 ? -2.171 -10.869 3.490 1.00 95.00 222 LYS A N 1
ATOM 1882 C CA . LYS A 1 222 ? -1.934 -11.606 2.244 1.00 95.00 222 LYS A CA 1
ATOM 1883 C C . LYS A 1 222 ? -2.226 -10.729 1.025 1.00 95.00 222 LYS A C 1
ATOM 1885 O O . LYS A 1 222 ? -1.339 -10.557 0.199 1.00 95.00 222 LYS A O 1
ATOM 1890 N N . TYR A 1 223 ? -3.404 -10.105 0.958 1.00 92.81 223 TYR A N 1
ATOM 1891 C CA . TYR A 1 223 ? -3.751 -9.205 -0.146 1.00 92.81 223 TYR A CA 1
ATOM 1892 C C . TYR A 1 223 ? -2.785 -8.025 -0.269 1.00 92.81 223 TYR A C 1
ATOM 1894 O O . TYR A 1 223 ? -2.448 -7.629 -1.379 1.00 92.81 223 TYR A O 1
ATOM 1902 N N . SER A 1 224 ? -2.289 -7.488 0.848 1.00 94.75 224 SER A N 1
ATOM 1903 C CA . SER A 1 224 ? -1.276 -6.429 0.834 1.00 94.75 224 SER A CA 1
ATOM 1904 C C . SER A 1 224 ? 0.061 -6.896 0.243 1.00 94.75 224 SER A C 1
ATOM 1906 O O . SER A 1 224 ? 0.695 -6.137 -0.489 1.00 94.75 224 SER A O 1
ATOM 1908 N N . ILE A 1 225 ? 0.490 -8.130 0.535 1.00 94.00 225 ILE A N 1
ATOM 1909 C CA . ILE A 1 225 ? 1.699 -8.723 -0.058 1.00 94.00 225 ILE A CA 1
ATOM 1910 C C . ILE A 1 225 ? 1.493 -8.964 -1.557 1.00 94.00 225 ILE A C 1
ATOM 1912 O O . ILE A 1 225 ? 2.336 -8.553 -2.352 1.00 94.00 225 ILE A O 1
ATOM 1916 N N . ASP A 1 226 ? 0.366 -9.566 -1.941 1.00 93.56 226 ASP A N 1
ATOM 1917 C CA . ASP A 1 226 ? 0.042 -9.848 -3.343 1.00 93.56 226 ASP A CA 1
ATOM 1918 C C . ASP A 1 226 ? -0.040 -8.543 -4.158 1.00 93.56 226 ASP A C 1
ATOM 1920 O O . ASP A 1 226 ? 0.543 -8.446 -5.237 1.00 93.56 226 ASP A O 1
ATOM 1924 N N . ALA A 1 227 ? -0.676 -7.499 -3.615 1.00 92.19 227 ALA A N 1
ATOM 1925 C CA . ALA A 1 227 ? -0.744 -6.179 -4.241 1.00 92.19 227 ALA A CA 1
ATOM 1926 C C . ALA A 1 227 ? 0.648 -5.580 -4.488 1.00 92.19 227 ALA A C 1
ATOM 1928 O O . ALA A 1 227 ? 0.918 -5.121 -5.596 1.00 92.19 227 ALA A O 1
ATOM 1929 N N . LYS A 1 228 ? 1.558 -5.653 -3.505 1.00 93.75 228 LYS A N 1
ATOM 1930 C CA . LYS A 1 228 ? 2.948 -5.202 -3.684 1.00 93.75 228 LYS A CA 1
ATOM 1931 C C . LYS A 1 228 ? 3.679 -5.992 -4.768 1.00 93.75 228 LYS A C 1
ATOM 1933 O O . LYS A 1 228 ? 4.367 -5.398 -5.591 1.00 93.75 228 LYS A O 1
ATOM 1938 N N . ALA A 1 229 ? 3.504 -7.313 -4.810 1.00 92.62 229 ALA A N 1
ATOM 1939 C CA . ALA A 1 229 ? 4.115 -8.149 -5.843 1.00 92.62 229 ALA A CA 1
ATOM 1940 C C . ALA A 1 229 ? 3.599 -7.793 -7.253 1.00 92.62 229 ALA A C 1
ATOM 1942 O O . ALA A 1 229 ? 4.373 -7.755 -8.217 1.00 92.62 229 ALA A O 1
ATOM 1943 N N . TYR A 1 230 ? 2.303 -7.489 -7.384 1.00 91.19 230 TYR A N 1
ATOM 1944 C CA . TYR A 1 230 ? 1.723 -7.011 -8.640 1.00 91.19 230 TYR A CA 1
ATOM 1945 C C . TYR A 1 230 ? 2.206 -5.605 -9.017 1.00 91.19 230 TYR A C 1
ATOM 1947 O O . TYR A 1 230 ? 2.487 -5.369 -10.193 1.00 91.19 230 TYR A O 1
ATOM 1955 N N . GLU A 1 231 ? 2.358 -4.690 -8.057 1.00 92.12 231 GLU A N 1
ATOM 1956 C CA . GLU A 1 231 ? 2.936 -3.358 -8.288 1.00 92.12 231 GLU A CA 1
ATOM 1957 C C . GLU A 1 231 ? 4.385 -3.447 -8.784 1.00 92.12 231 GLU A C 1
ATOM 1959 O O . GLU A 1 231 ? 4.722 -2.829 -9.795 1.00 92.12 231 GLU A O 1
ATOM 1964 N N . GLU A 1 232 ? 5.224 -4.265 -8.143 1.00 92.44 232 GLU A N 1
ATOM 1965 C CA . GLU A 1 232 ? 6.608 -4.503 -8.574 1.00 92.44 232 GLU A CA 1
ATOM 1966 C C . GLU A 1 232 ? 6.669 -5.109 -9.982 1.00 92.44 232 GLU A C 1
ATOM 1968 O O . GLU A 1 232 ? 7.451 -4.666 -10.828 1.00 92.44 232 GLU A O 1
ATOM 1973 N N . SER A 1 233 ? 5.802 -6.083 -10.270 1.00 92.38 233 SER A N 1
ATOM 1974 C CA . SER A 1 233 ? 5.705 -6.694 -11.601 1.00 92.38 233 SER A CA 1
ATOM 1975 C C . SER A 1 233 ? 5.271 -5.678 -12.661 1.00 92.38 233 SER A C 1
ATOM 1977 O O . SER A 1 233 ? 5.864 -5.616 -13.737 1.00 92.38 233 SER A O 1
ATOM 1979 N N . SER A 1 234 ? 4.275 -4.842 -12.354 1.00 92.44 234 SER A N 1
ATOM 1980 C CA . SER A 1 234 ? 3.796 -3.772 -13.237 1.00 92.44 234 SER A CA 1
ATOM 1981 C C . SER A 1 234 ? 4.885 -2.731 -13.514 1.00 92.44 234 SER A C 1
ATOM 1983 O O . SER A 1 234 ? 5.102 -2.341 -14.666 1.00 92.44 234 SER A O 1
ATOM 1985 N N . ALA A 1 235 ? 5.638 -2.333 -12.485 1.00 92.38 235 ALA A N 1
ATOM 1986 C CA . ALA A 1 235 ? 6.781 -1.436 -12.630 1.00 92.38 235 ALA A CA 1
ATOM 1987 C C . ALA A 1 235 ? 7.869 -2.048 -13.528 1.00 92.38 235 ALA A C 1
ATOM 1989 O O . ALA A 1 235 ? 8.390 -1.372 -14.419 1.00 92.38 235 ALA A O 1
ATOM 1990 N N . ASN A 1 236 ? 8.164 -3.340 -13.358 1.00 94.06 236 ASN A N 1
ATOM 1991 C CA . ASN A 1 236 ? 9.125 -4.055 -14.196 1.00 94.06 236 ASN A CA 1
ATOM 1992 C C . ASN A 1 236 ? 8.663 -4.122 -15.663 1.00 94.06 236 ASN A C 1
ATOM 1994 O O . ASN A 1 236 ? 9.424 -3.768 -16.562 1.00 94.06 236 ASN A O 1
ATOM 1998 N N . PHE A 1 237 ? 7.401 -4.482 -15.924 1.00 92.62 237 PHE A N 1
ATOM 1999 C CA . PHE A 1 237 ? 6.856 -4.483 -17.287 1.00 92.62 237 PHE A CA 1
ATOM 2000 C C . PHE A 1 237 ? 6.859 -3.091 -17.919 1.00 92.62 237 PHE A C 1
ATOM 2002 O O . PHE A 1 237 ? 7.206 -2.955 -19.090 1.00 92.62 237 PHE A O 1
ATOM 2009 N N . THR A 1 238 ? 6.549 -2.051 -17.145 1.00 93.44 238 THR A N 1
ATOM 2010 C CA . THR A 1 238 ? 6.625 -0.659 -17.610 1.00 93.44 238 THR A CA 1
ATOM 2011 C C . THR A 1 238 ? 8.055 -0.296 -18.013 1.00 93.44 238 THR A C 1
ATOM 2013 O O . THR A 1 238 ? 8.274 0.301 -19.069 1.00 93.44 238 THR A O 1
ATOM 2016 N N . HIS A 1 239 ? 9.049 -0.707 -17.221 1.00 93.31 239 HIS A N 1
ATOM 2017 C CA . HIS A 1 239 ? 10.450 -0.472 -17.553 1.00 93.31 239 HIS A CA 1
ATOM 2018 C C . HIS A 1 239 ? 10.893 -1.247 -18.805 1.00 93.31 239 HIS A C 1
ATOM 2020 O O . HIS A 1 239 ? 11.564 -0.685 -19.673 1.00 93.31 239 HIS A O 1
ATOM 2026 N N . GLN A 1 240 ? 10.474 -2.508 -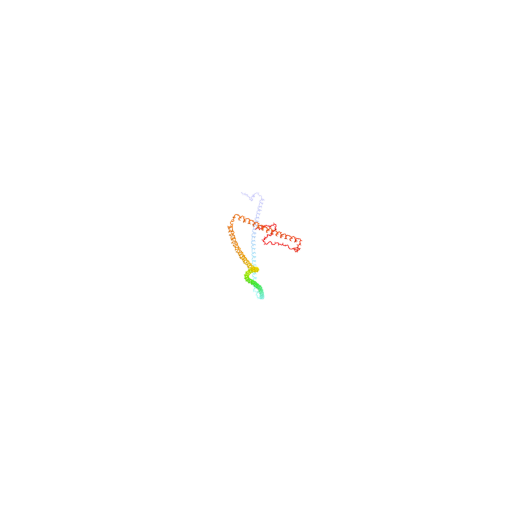18.942 1.00 93.56 240 GLN A N 1
ATOM 2027 C CA . GLN A 1 240 ? 10.734 -3.318 -20.135 1.00 93.56 240 GLN A CA 1
ATOM 2028 C C . GLN A 1 240 ? 10.102 -2.709 -21.391 1.00 93.56 240 GLN A C 1
ATOM 2030 O O . GLN A 1 240 ? 10.754 -2.667 -22.433 1.00 93.56 240 GLN A O 1
ATOM 2035 N N . LEU A 1 241 ? 8.876 -2.187 -21.295 1.00 93.75 241 LEU A N 1
ATOM 2036 C CA . LEU A 1 241 ? 8.194 -1.520 -22.404 1.00 93.75 241 LEU A CA 1
ATOM 2037 C C . LEU A 1 241 ? 8.957 -0.266 -22.857 1.00 93.75 241 LEU A C 1
ATOM 2039 O O . LEU A 1 241 ? 9.191 -0.081 -24.049 1.00 93.75 241 LEU A O 1
ATOM 2043 N N . ALA A 1 242 ? 9.425 0.551 -21.908 1.00 93.88 242 ALA A N 1
ATOM 2044 C CA . ALA A 1 242 ? 10.230 1.732 -22.211 1.00 93.88 242 ALA A CA 1
ATOM 2045 C C . ALA A 1 242 ? 11.555 1.373 -22.911 1.00 93.88 242 ALA A C 1
ATOM 2047 O O . ALA A 1 242 ? 11.964 2.046 -23.862 1.00 93.88 242 ALA A O 1
ATOM 2048 N N . ASN A 1 243 ? 12.214 0.292 -22.477 1.00 94.56 243 ASN A N 1
ATOM 2049 C CA . ASN A 1 243 ? 13.416 -0.216 -23.140 1.00 94.56 243 ASN A CA 1
ATOM 2050 C C . ASN A 1 243 ? 13.100 -0.714 -24.558 1.00 94.56 243 ASN A C 1
ATOM 2052 O O . ASN A 1 243 ? 13.799 -0.346 -25.501 1.00 94.56 243 ASN A O 1
ATOM 2056 N N . TYR A 1 244 ? 12.008 -1.461 -24.731 1.00 94.88 244 TYR A N 1
ATOM 2057 C CA . TYR A 1 244 ? 11.557 -1.927 -26.041 1.00 94.88 244 TYR A CA 1
ATOM 2058 C C . TYR A 1 244 ? 11.285 -0.766 -27.009 1.00 94.88 244 TYR A C 1
ATOM 2060 O O . TYR A 1 244 ? 11.720 -0.806 -28.161 1.00 94.88 244 TYR A O 1
ATOM 2068 N N . ASP A 1 245 ? 10.626 0.301 -26.554 1.00 93.94 245 ASP A N 1
ATOM 2069 C CA . ASP A 1 245 ? 10.377 1.485 -27.380 1.00 93.94 245 ASP A CA 1
ATOM 2070 C C . ASP A 1 245 ? 11.678 2.194 -27.782 1.00 93.94 245 ASP A C 1
ATOM 2072 O O . ASP A 1 245 ? 11.834 2.618 -28.935 1.00 93.94 245 ASP A O 1
ATOM 2076 N N . LYS A 1 246 ? 12.654 2.268 -26.869 1.00 95.19 246 LYS A N 1
ATOM 2077 C CA . LYS A 1 246 ? 13.988 2.813 -27.158 1.00 95.19 246 LYS A CA 1
ATOM 2078 C C . LYS A 1 246 ? 14.741 1.966 -28.188 1.00 95.19 246 LYS A C 1
ATOM 2080 O O . LYS A 1 246 ? 15.340 2.515 -29.122 1.00 95.19 246 LYS A O 1
ATOM 2085 N N . ASP A 1 247 ? 14.686 0.646 -28.061 1.00 94.12 247 ASP A N 1
ATOM 2086 C CA . ASP A 1 247 ? 15.315 -0.288 -28.996 1.00 94.12 247 ASP A CA 1
ATOM 2087 C C . ASP A 1 247 ? 14.645 -0.229 -30.370 1.00 94.12 247 ASP A C 1
ATOM 2089 O O . ASP A 1 247 ? 15.324 -0.178 -31.398 1.00 94.12 247 ASP A O 1
ATOM 2093 N N . LYS A 1 248 ? 13.313 -0.120 -30.410 1.00 96.50 248 LYS A N 1
ATOM 2094 C CA . LYS A 1 248 ? 12.538 0.075 -31.639 1.00 96.50 248 LYS A CA 1
ATOM 2095 C C . LYS A 1 248 ? 12.942 1.358 -32.366 1.00 96.50 248 LYS A C 1
ATOM 2097 O O . LYS A 1 248 ? 13.163 1.324 -33.578 1.00 96.50 248 LYS A O 1
ATOM 2102 N N . GLN A 1 249 ? 13.088 2.478 -31.654 1.00 95.19 249 GLN A N 1
ATOM 2103 C CA . GLN A 1 249 ? 13.576 3.730 -32.248 1.00 95.19 249 GLN A CA 1
ATOM 2104 C C . GLN A 1 249 ? 15.014 3.601 -32.759 1.00 95.19 249 GLN A C 1
ATOM 2106 O O . GLN A 1 249 ? 15.329 4.038 -33.870 1.00 95.19 249 GLN A O 1
ATOM 2111 N N . SER A 1 250 ? 15.881 2.942 -31.989 1.00 94.81 250 SER A N 1
ATOM 2112 C CA . SER A 1 250 ? 17.263 2.671 -32.393 1.00 94.81 250 SER A CA 1
ATOM 2113 C C . SER A 1 250 ? 17.315 1.828 -33.671 1.00 94.81 250 SER A C 1
ATOM 2115 O O . SER A 1 250 ? 18.048 2.171 -34.599 1.00 94.81 250 SER A O 1
ATOM 2117 N N . LEU A 1 251 ? 16.474 0.795 -33.778 1.00 95.00 251 LEU A N 1
ATOM 2118 C CA . LEU A 1 251 ? 16.344 -0.047 -34.966 1.00 95.00 251 LEU A CA 1
ATOM 2119 C C . LEU A 1 251 ? 15.851 0.736 -36.191 1.00 95.00 251 LEU A C 1
ATOM 2121 O O . LEU A 1 251 ? 16.345 0.533 -37.300 1.00 95.00 251 LEU A O 1
ATOM 2125 N N . ILE A 1 252 ? 14.887 1.643 -36.021 1.00 95.75 252 ILE A N 1
ATOM 2126 C CA . ILE A 1 252 ? 14.419 2.509 -37.114 1.00 95.75 252 ILE A CA 1
ATOM 2127 C C . ILE A 1 252 ? 15.572 3.383 -37.627 1.00 95.75 252 ILE A C 1
ATOM 2129 O O . ILE A 1 252 ? 15.776 3.497 -38.839 1.00 95.75 252 ILE A O 1
ATOM 2133 N N . ASN A 1 253 ? 16.356 3.969 -36.723 1.00 95.31 253 ASN A N 1
ATOM 2134 C CA . ASN A 1 253 ? 17.485 4.825 -37.083 1.00 95.31 253 ASN A CA 1
ATOM 2135 C C . ASN A 1 253 ? 18.615 4.044 -37.768 1.00 95.31 253 ASN A C 1
ATOM 2137 O O . ASN A 1 253 ? 19.154 4.507 -38.777 1.00 95.31 253 ASN A O 1
ATOM 2141 N N . THR A 1 254 ? 18.948 2.843 -37.285 1.00 94.81 254 THR A N 1
ATOM 2142 C CA . THR A 1 254 ? 19.960 1.994 -37.930 1.00 94.81 254 THR A CA 1
ATOM 2143 C C . THR A 1 254 ? 19.500 1.506 -39.299 1.00 94.81 254 THR A C 1
ATOM 2145 O O . THR A 1 254 ? 20.303 1.531 -40.228 1.00 94.81 254 THR A O 1
ATOM 2148 N N . LYS A 1 255 ? 18.214 1.168 -39.477 1.00 96.62 255 LYS A N 1
ATOM 2149 C CA . LYS A 1 255 ? 17.639 0.844 -40.795 1.00 96.62 255 LYS A CA 1
ATOM 2150 C C . LYS A 1 255 ? 17.742 2.009 -41.778 1.00 96.62 255 LYS A C 1
ATOM 2152 O O . LYS A 1 255 ? 18.146 1.800 -42.919 1.00 96.62 255 LYS A O 1
ATOM 2157 N N . LYS A 1 256 ? 17.434 3.239 -41.346 1.00 96.62 256 LYS A N 1
ATOM 2158 C CA . LYS A 1 256 ? 17.610 4.442 -42.182 1.00 96.62 256 LYS A CA 1
ATOM 2159 C C . LYS A 1 256 ? 19.072 4.630 -42.589 1.00 96.62 256 LYS A C 1
ATOM 2161 O O . LYS A 1 256 ? 19.354 4.861 -43.762 1.00 96.62 256 LYS A O 1
ATOM 2166 N N . ARG A 1 257 ? 20.003 4.492 -41.638 1.00 95.75 257 ARG A N 1
ATOM 2167 C CA . ARG A 1 257 ? 21.441 4.614 -41.913 1.00 95.75 257 ARG A CA 1
ATOM 2168 C C . ARG A 1 257 ? 21.924 3.533 -42.879 1.00 95.75 257 ARG A C 1
ATOM 2170 O O . ARG A 1 257 ? 22.641 3.854 -43.817 1.00 95.75 257 ARG A O 1
ATOM 2177 N N . LEU A 1 258 ? 21.473 2.292 -42.695 1.00 95.38 258 LEU A N 1
ATOM 2178 C CA . LEU A 1 258 ? 21.780 1.179 -43.590 1.00 95.38 258 LEU A CA 1
ATOM 2179 C C . LEU A 1 258 ? 21.308 1.464 -45.019 1.00 95.38 258 LEU A C 1
ATOM 2181 O O . LEU A 1 258 ? 22.093 1.303 -45.943 1.00 95.38 258 LEU A O 1
ATOM 2185 N N . ALA A 1 259 ? 20.076 1.948 -45.203 1.00 96.62 259 ALA A N 1
ATOM 2186 C CA . ALA A 1 259 ? 19.552 2.283 -46.527 1.00 96.62 259 ALA A CA 1
ATOM 2187 C C . ALA A 1 259 ? 20.405 3.348 -47.244 1.00 96.62 259 ALA A C 1
ATOM 2189 O O . ALA A 1 259 ? 20.703 3.210 -48.429 1.00 96.62 259 ALA A O 1
ATOM 2190 N N . ILE A 1 260 ? 20.851 4.380 -46.517 1.00 96.94 260 ILE A N 1
ATOM 2191 C CA . ILE A 1 260 ? 21.752 5.409 -47.060 1.00 96.94 260 ILE A CA 1
ATOM 2192 C C . ILE A 1 260 ? 23.106 4.795 -47.438 1.00 96.94 260 ILE A C 1
ATOM 2194 O O . ILE A 1 260 ? 23.601 5.028 -48.538 1.00 96.94 260 ILE A O 1
ATOM 2198 N N . THR A 1 261 ? 23.700 3.988 -46.556 1.00 95.81 261 THR A N 1
ATOM 2199 C CA . THR A 1 261 ? 24.983 3.328 -46.826 1.00 95.81 261 THR A CA 1
ATOM 2200 C C . THR A 1 261 ? 24.897 2.366 -48.013 1.00 95.81 261 THR A C 1
ATOM 2202 O O . THR A 1 261 ? 25.819 2.342 -48.822 1.00 95.81 261 THR A O 1
ATOM 2205 N N . MET A 1 262 ? 23.797 1.622 -48.165 1.00 96.06 262 MET A N 1
ATOM 2206 C CA . MET A 1 262 ? 23.573 0.742 -49.319 1.00 96.06 262 MET A CA 1
ATOM 2207 C C . MET A 1 262 ? 23.502 1.536 -50.625 1.00 96.06 262 MET A C 1
ATOM 2209 O O . MET A 1 262 ? 24.185 1.181 -51.579 1.00 96.06 262 MET A O 1
ATOM 2213 N N . LYS A 1 263 ? 22.771 2.659 -50.645 1.00 97.31 263 LYS A N 1
ATOM 2214 C CA . LYS A 1 263 ? 22.723 3.545 -51.817 1.00 97.31 263 LYS A CA 1
ATOM 2215 C C . LYS A 1 263 ? 24.102 4.114 -52.166 1.00 97.31 263 LYS A C 1
ATOM 2217 O O . LYS A 1 263 ? 24.485 4.144 -53.330 1.00 97.31 263 LYS A O 1
ATOM 2222 N N . ASN A 1 264 ? 24.868 4.544 -51.162 1.00 96.12 264 ASN A N 1
ATOM 2223 C CA . ASN A 1 264 ? 26.227 5.044 -51.381 1.00 96.12 264 ASN A CA 1
ATOM 2224 C C . ASN A 1 264 ? 27.156 3.950 -51.926 1.00 96.12 264 ASN A C 1
ATOM 2226 O O . ASN A 1 264 ? 27.987 4.234 -52.781 1.00 96.12 264 ASN A O 1
ATOM 2230 N N . LEU A 1 265 ? 27.008 2.709 -51.453 1.00 96.50 265 LEU A N 1
ATOM 2231 C CA . LEU A 1 265 ? 27.766 1.568 -51.959 1.00 96.50 265 LEU A CA 1
ATOM 2232 C C . LEU A 1 265 ? 27.438 1.285 -53.429 1.00 96.50 265 LEU A C 1
ATOM 2234 O O . LEU A 1 265 ? 28.354 1.045 -54.207 1.00 96.50 265 LEU A O 1
ATOM 2238 N N . GLU A 1 266 ? 26.161 1.316 -53.815 1.00 97.25 266 GLU A N 1
ATOM 2239 C CA . GLU A 1 266 ? 25.752 1.150 -55.217 1.00 97.25 266 GLU A CA 1
ATOM 2240 C C . GLU A 1 266 ? 26.326 2.253 -56.111 1.00 97.25 266 GLU A C 1
ATOM 2242 O O . GLU A 1 266 ? 26.904 1.949 -57.153 1.00 97.25 266 GLU A O 1
ATOM 2247 N N . ASN A 1 267 ? 26.256 3.514 -55.673 1.00 96.50 267 ASN A N 1
ATOM 2248 C CA . ASN A 1 267 ? 26.850 4.634 -56.405 1.00 96.50 267 ASN A CA 1
ATOM 2249 C C . ASN A 1 267 ? 28.367 4.461 -56.580 1.00 96.50 267 ASN A C 1
ATOM 2251 O O . ASN A 1 267 ? 28.872 4.588 -57.692 1.00 96.50 267 ASN A O 1
ATOM 2255 N N . LEU A 1 268 ? 29.089 4.124 -55.504 1.00 96.44 268 LEU A N 1
ATOM 2256 C CA . LEU A 1 268 ? 30.540 3.916 -55.550 1.00 96.44 268 LEU A CA 1
ATOM 2257 C C . LEU A 1 268 ? 30.933 2.732 -56.435 1.00 96.44 268 LEU A C 1
ATOM 2259 O O . LEU A 1 268 ? 31.951 2.799 -57.117 1.00 96.44 268 LEU A O 1
ATOM 2263 N N . LYS A 1 269 ? 30.140 1.655 -56.447 1.00 96.69 269 LYS A N 1
ATOM 2264 C CA . LYS A 1 269 ? 30.362 0.527 -57.362 1.00 96.69 269 LYS A CA 1
ATOM 2265 C C . LYS A 1 269 ? 30.253 0.968 -58.816 1.00 96.69 269 LYS A C 1
ATOM 2267 O O . LYS A 1 269 ? 31.153 0.677 -59.594 1.00 96.69 269 LYS A O 1
ATOM 2272 N N . TRP A 1 270 ? 29.203 1.714 -59.153 1.00 97.44 270 TRP A N 1
ATOM 2273 C CA . TRP A 1 270 ? 29.021 2.230 -60.508 1.00 97.44 270 TRP A CA 1
ATOM 2274 C C . TRP A 1 270 ? 30.149 3.189 -60.914 1.00 97.44 270 TRP A C 1
ATOM 2276 O O . TRP A 1 270 ? 30.699 3.075 -62.007 1.00 97.44 270 TRP A O 1
ATOM 2286 N N . GLU A 1 271 ? 30.548 4.103 -60.025 1.00 96.38 271 GLU A N 1
ATOM 2287 C CA . GLU A 1 271 ? 31.687 4.998 -60.265 1.00 96.38 271 GLU A CA 1
ATOM 2288 C C . GLU A 1 271 ? 32.991 4.220 -60.486 1.00 96.38 271 GLU A C 1
ATOM 2290 O O . GLU A 1 271 ? 33.752 4.555 -61.395 1.00 96.38 271 GLU A O 1
ATOM 2295 N N . ASN A 1 272 ? 33.234 3.166 -59.700 1.00 96.00 272 ASN A N 1
ATOM 2296 C CA . ASN A 1 272 ? 34.408 2.312 -59.850 1.00 96.00 272 ASN A CA 1
ATOM 2297 C C . ASN A 1 272 ? 34.412 1.577 -61.196 1.00 96.00 272 ASN A C 1
ATOM 2299 O O . ASN A 1 272 ? 35.415 1.632 -61.899 1.00 96.00 272 ASN A O 1
ATOM 2303 N N . GLU A 1 273 ? 33.292 0.970 -61.598 1.00 97.06 273 GLU A N 1
ATOM 2304 C CA . GLU A 1 273 ? 33.159 0.309 -62.907 1.00 97.06 273 GLU A CA 1
ATOM 2305 C C . GLU A 1 273 ? 33.437 1.285 -64.064 1.00 97.06 273 GLU A C 1
ATOM 2307 O O . GLU A 1 273 ? 34.163 0.973 -65.009 1.00 97.06 273 GLU A O 1
ATOM 2312 N N . VAL A 1 274 ? 32.918 2.516 -63.981 1.00 97.06 274 VAL A N 1
ATOM 2313 C CA . VAL A 1 274 ? 33.183 3.557 -64.987 1.00 97.06 274 VAL A CA 1
ATOM 2314 C C . VAL A 1 274 ? 34.662 3.952 -65.015 1.00 97.06 274 VAL A C 1
ATOM 2316 O O . VAL A 1 274 ? 35.221 4.178 -66.095 1.00 97.06 274 VAL A O 1
ATOM 2319 N N . LEU A 1 275 ? 35.306 4.069 -63.852 1.00 96.62 275 LEU A N 1
ATOM 2320 C CA . LEU A 1 275 ? 36.728 4.395 -63.754 1.00 96.62 275 LEU A CA 1
ATOM 2321 C C . LEU A 1 275 ? 37.616 3.268 -64.285 1.00 96.62 275 LEU A C 1
ATOM 2323 O O . LEU A 1 275 ? 38.577 3.565 -64.994 1.00 96.62 275 LEU A O 1
ATOM 2327 N N . GLU A 1 276 ? 37.280 2.008 -64.012 1.00 96.75 276 GLU A N 1
ATOM 2328 C CA . GLU A 1 276 ? 37.977 0.833 -64.544 1.00 96.75 276 GLU A CA 1
ATOM 2329 C C . GLU A 1 276 ? 37.931 0.815 -66.076 1.00 96.75 276 GLU A C 1
ATOM 2331 O O . GLU A 1 276 ? 38.981 0.772 -66.719 1.00 96.75 276 GLU A O 1
ATOM 2336 N N . LEU A 1 277 ? 36.750 1.004 -66.675 1.00 96.56 277 LEU A N 1
ATOM 2337 C CA . LEU A 1 277 ? 36.607 1.088 -68.135 1.00 96.56 277 LEU A CA 1
ATOM 2338 C C . LEU A 1 277 ? 37.418 2.247 -68.740 1.00 96.56 277 LEU A C 1
ATOM 2340 O O . LEU A 1 277 ? 38.046 2.108 -69.795 1.00 96.56 277 LEU A O 1
ATOM 2344 N N . ARG A 1 278 ? 37.432 3.415 -68.083 1.00 96.12 278 ARG A N 1
ATOM 2345 C CA . ARG A 1 278 ? 38.254 4.558 -68.522 1.00 96.12 278 ARG A CA 1
ATOM 2346 C C . ARG A 1 278 ? 39.745 4.258 -68.416 1.00 96.12 278 ARG A C 1
ATOM 2348 O O . ARG A 1 278 ? 40.503 4.657 -69.301 1.00 96.12 278 ARG A O 1
ATOM 2355 N N . PHE A 1 279 ? 40.164 3.580 -67.353 1.00 96.25 279 PHE A N 1
ATOM 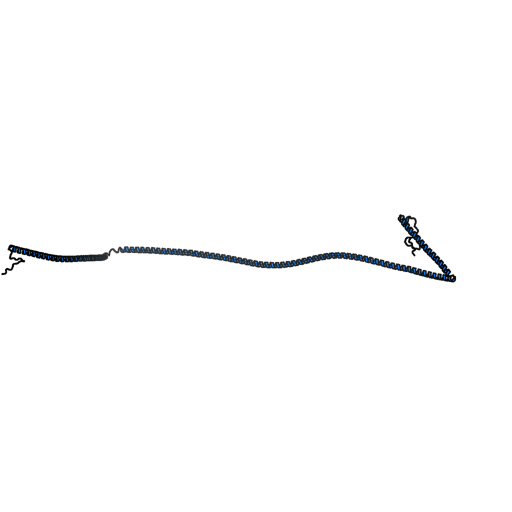2356 C CA . PHE A 1 279 ? 41.552 3.199 -67.139 1.00 96.25 279 PHE A CA 1
ATOM 2357 C C . PHE A 1 279 ? 42.028 2.204 -68.200 1.00 96.25 279 PHE A C 1
ATOM 2359 O O . PHE A 1 279 ? 43.080 2.429 -68.800 1.00 96.25 279 PHE A O 1
ATOM 2366 N N . GLU A 1 280 ? 41.240 1.166 -68.493 1.00 97.25 280 GLU A N 1
ATOM 2367 C CA . GLU A 1 280 ? 41.531 0.200 -69.558 1.00 97.25 280 GLU A CA 1
ATOM 2368 C C . GLU A 1 280 ? 41.690 0.890 -70.915 1.00 97.25 280 GLU A C 1
ATOM 2370 O O . GLU A 1 280 ? 42.672 0.655 -71.626 1.00 97.25 280 GLU A O 1
ATOM 2375 N N . LYS A 1 281 ? 40.784 1.819 -71.247 1.00 96.69 281 LYS A N 1
ATOM 2376 C CA . LYS A 1 281 ? 40.878 2.608 -72.480 1.00 96.69 281 LYS A CA 1
ATOM 2377 C C . LYS A 1 281 ? 42.158 3.448 -72.535 1.00 96.69 281 LYS A C 1
ATOM 2379 O O . LYS A 1 281 ? 42.895 3.360 -73.516 1.00 96.69 281 LYS A O 1
ATOM 2384 N N . CYS A 1 282 ? 42.461 4.212 -71.483 1.00 96.75 282 CYS A N 1
ATOM 2385 C CA . CYS A 1 282 ? 43.698 4.999 -71.393 1.00 96.75 282 CYS A CA 1
ATOM 2386 C C . CYS A 1 282 ? 44.949 4.117 -71.521 1.00 96.75 282 CYS A C 1
ATOM 2388 O O . CYS A 1 282 ? 45.930 4.496 -72.162 1.00 96.75 282 CYS A O 1
ATOM 2390 N N . GLN A 1 283 ? 44.929 2.928 -70.917 1.00 96.75 283 GLN A N 1
ATOM 2391 C CA . GLN A 1 283 ? 46.035 1.984 -70.996 1.00 96.75 283 GLN A CA 1
ATOM 2392 C C . GLN A 1 283 ? 46.216 1.449 -72.423 1.00 96.75 283 GLN A C 1
ATOM 2394 O O . GLN A 1 283 ? 47.351 1.378 -72.900 1.00 96.75 283 GLN A O 1
ATOM 2399 N N . SER A 1 284 ? 45.119 1.133 -73.117 1.00 96.69 284 SER A N 1
ATOM 2400 C CA . SER A 1 284 ? 45.135 0.738 -74.529 1.00 96.69 284 SER A CA 1
ATOM 2401 C C . SER A 1 284 ? 45.702 1.846 -75.419 1.00 96.69 284 SER A C 1
ATOM 2403 O O . SER A 1 284 ? 46.619 1.590 -76.196 1.00 96.69 284 SER A O 1
ATOM 2405 N N . GLU A 1 285 ? 45.229 3.087 -75.263 1.00 95.94 285 GLU A N 1
ATOM 2406 C CA . GLU A 1 285 ? 45.717 4.249 -76.022 1.00 95.94 285 GLU A CA 1
ATOM 2407 C C . GLU A 1 285 ? 47.214 4.499 -75.783 1.00 95.94 285 GLU A C 1
ATOM 2409 O O . GLU A 1 285 ? 47.976 4.720 -76.726 1.00 95.94 285 GLU A O 1
ATOM 2414 N N . ARG A 1 286 ? 47.673 4.395 -74.527 1.00 97.38 286 ARG A N 1
ATOM 2415 C CA . ARG A 1 286 ? 49.098 4.490 -74.178 1.00 97.38 286 ARG A CA 1
ATOM 2416 C C . ARG A 1 286 ? 49.919 3.401 -74.870 1.00 97.38 286 ARG A C 1
ATOM 2418 O O . ARG A 1 286 ? 50.979 3.698 -75.419 1.00 97.38 286 ARG A O 1
ATOM 2425 N N . ASN A 1 287 ? 49.463 2.150 -74.813 1.00 96.50 287 ASN A N 1
ATOM 2426 C CA . ASN A 1 287 ? 50.170 1.017 -75.412 1.00 96.50 287 ASN A CA 1
ATOM 2427 C C . ASN A 1 287 ? 50.248 1.165 -76.940 1.00 96.50 287 ASN A C 1
ATOM 2429 O O . ASN A 1 287 ? 51.309 0.947 -77.526 1.00 96.50 287 ASN A O 1
ATOM 2433 N N . GLU A 1 288 ? 49.159 1.600 -77.575 1.00 96.88 288 GLU A N 1
ATOM 2434 C CA . GLU A 1 288 ? 49.123 1.883 -79.008 1.00 96.88 288 GLU A CA 1
ATOM 2435 C C . GLU A 1 288 ? 50.094 3.010 -79.383 1.00 96.88 288 GLU A C 1
ATOM 2437 O O . GLU A 1 288 ? 50.895 2.856 -80.308 1.00 96.88 288 GLU A O 1
ATOM 2442 N N . LEU A 1 289 ? 50.078 4.124 -78.644 1.00 96.00 289 LEU A N 1
ATOM 2443 C CA . LEU A 1 289 ? 50.974 5.251 -78.892 1.00 96.00 289 LEU A CA 1
ATOM 2444 C C . LEU A 1 289 ? 52.444 4.847 -78.729 1.00 96.00 289 LEU A C 1
ATOM 2446 O O . LEU A 1 289 ? 53.276 5.217 -79.558 1.00 96.00 289 LEU A O 1
ATOM 2450 N N . HIS A 1 290 ? 52.759 4.048 -77.707 1.00 96.00 290 HIS A N 1
ATOM 2451 C CA . HIS A 1 290 ? 54.100 3.505 -77.508 1.00 96.00 290 HIS A CA 1
ATOM 2452 C C . HIS A 1 290 ? 54.524 2.606 -78.678 1.00 96.00 290 HIS A C 1
ATOM 2454 O O . HIS A 1 290 ? 55.613 2.784 -79.221 1.00 96.00 290 HIS A O 1
ATOM 2460 N N . SER A 1 291 ? 53.648 1.706 -79.136 1.00 96.31 291 SER A N 1
ATOM 2461 C CA . SER A 1 291 ? 53.916 0.843 -80.294 1.00 96.31 291 SER A CA 1
ATOM 2462 C C . SER A 1 291 ? 54.157 1.650 -81.576 1.00 96.31 291 SER A C 1
ATOM 2464 O O . SER A 1 291 ? 55.093 1.364 -82.328 1.00 96.31 291 SER A O 1
ATOM 2466 N N . ARG A 1 292 ? 53.348 2.690 -81.825 1.00 95.88 292 ARG A N 1
ATOM 2467 C CA . ARG A 1 292 ? 53.524 3.601 -82.969 1.00 95.88 292 ARG A CA 1
ATOM 2468 C C . ARG A 1 292 ? 54.838 4.373 -82.879 1.00 95.88 292 ARG A C 1
ATOM 2470 O O . ARG A 1 292 ? 55.534 4.495 -83.881 1.00 95.88 292 ARG A O 1
ATOM 2477 N N . PHE A 1 293 ? 55.195 4.861 -81.692 1.00 94.31 293 PHE A N 1
ATOM 2478 C CA . PHE A 1 293 ? 56.457 5.560 -81.454 1.00 94.31 293 PHE A CA 1
ATOM 2479 C C . PHE A 1 293 ? 57.668 4.662 -81.730 1.00 94.31 293 PHE A C 1
ATOM 2481 O O . PHE A 1 293 ? 58.564 5.059 -82.472 1.00 94.31 293 PHE A O 1
ATOM 2488 N N . VAL A 1 294 ? 57.668 3.434 -81.199 1.00 96.12 294 VAL A N 1
ATOM 2489 C CA . VAL A 1 294 ? 58.732 2.449 -81.451 1.00 96.12 294 VAL A CA 1
ATOM 2490 C C . VAL A 1 294 ? 58.832 2.132 -82.945 1.00 96.12 294 VAL A C 1
ATOM 2492 O O . VAL A 1 294 ? 59.928 2.166 -83.500 1.00 96.12 294 VAL A O 1
ATOM 2495 N N . SER A 1 295 ? 57.698 1.910 -83.618 1.00 95.19 295 SER A N 1
ATOM 2496 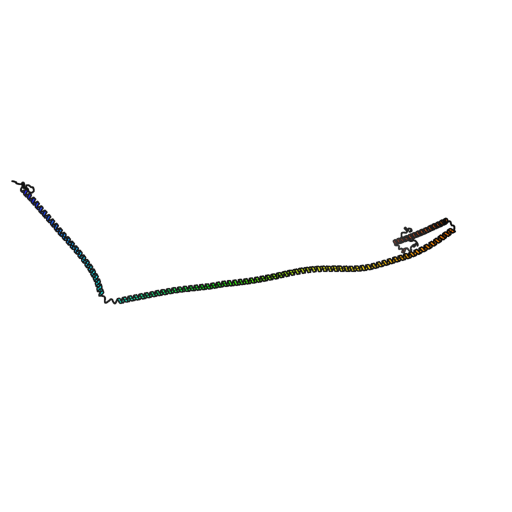C CA . SER A 1 295 ? 57.666 1.650 -85.066 1.00 95.19 295 SER A CA 1
ATOM 2497 C C . SER A 1 295 ? 58.241 2.822 -85.869 1.00 95.19 295 SER A C 1
ATOM 2499 O O . SER A 1 295 ? 59.089 2.620 -86.735 1.00 95.19 295 SER A O 1
ATOM 2501 N N . ALA A 1 296 ? 57.860 4.059 -85.535 1.00 95.25 296 ALA A N 1
ATOM 2502 C CA . ALA A 1 296 ? 58.370 5.261 -86.192 1.00 95.25 296 ALA A CA 1
ATOM 2503 C C . ALA A 1 296 ? 59.880 5.465 -85.971 1.00 95.25 296 ALA A C 1
ATOM 2505 O O . ALA A 1 296 ? 60.582 5.879 -86.896 1.00 95.25 296 ALA A O 1
ATOM 2506 N N . ILE A 1 297 ? 60.400 5.153 -84.774 1.00 94.06 297 ILE A N 1
ATOM 2507 C CA . ILE A 1 297 ? 61.845 5.180 -84.503 1.00 94.06 297 ILE A CA 1
ATOM 2508 C C . ILE A 1 297 ? 62.576 4.146 -85.354 1.00 94.06 297 ILE A C 1
ATOM 2510 O O . ILE A 1 297 ? 63.582 4.492 -85.973 1.00 94.06 297 ILE A O 1
ATOM 2514 N N . LEU A 1 298 ? 62.082 2.907 -85.409 1.00 94.00 298 LEU A N 1
ATOM 2515 C CA . LEU A 1 298 ? 62.708 1.842 -86.195 1.00 94.00 298 LEU A CA 1
ATOM 2516 C C . LEU A 1 298 ? 62.709 2.179 -87.691 1.00 94.00 298 LEU A C 1
ATOM 2518 O O . LEU A 1 298 ? 63.741 2.041 -88.345 1.00 94.00 298 LEU A O 1
ATOM 2522 N N . GLU A 1 299 ? 61.602 2.701 -88.227 1.00 94.19 299 GLU A N 1
ATOM 2523 C CA . GLU A 1 299 ? 61.541 3.180 -89.612 1.00 94.19 299 GLU A CA 1
ATOM 2524 C C . GLU A 1 299 ? 62.524 4.327 -89.878 1.00 94.19 299 GLU A C 1
ATOM 2526 O O . GLU A 1 299 ? 63.187 4.355 -90.919 1.00 94.19 299 GLU A O 1
ATOM 2531 N N . LEU A 1 300 ? 62.629 5.289 -88.952 1.00 94.62 300 LEU A N 1
ATOM 2532 C CA . LEU A 1 300 ? 63.567 6.401 -89.076 1.00 94.62 300 LEU A CA 1
ATOM 2533 C C . LEU A 1 300 ? 65.011 5.899 -89.058 1.00 94.62 300 LEU A C 1
ATOM 2535 O O . LEU A 1 300 ? 65.781 6.287 -89.932 1.00 94.62 300 LEU A O 1
ATOM 2539 N N . GLN A 1 301 ? 65.359 5.021 -88.113 1.00 91.44 301 GLN A N 1
ATOM 2540 C CA . GLN A 1 301 ? 66.677 4.390 -88.016 1.00 91.44 301 GLN A CA 1
ATOM 2541 C C . GLN A 1 301 ? 67.013 3.581 -89.270 1.00 91.44 301 GLN A C 1
ATOM 2543 O O . GLN A 1 301 ? 68.134 3.662 -89.764 1.00 91.44 301 GLN A O 1
ATOM 2548 N N . GLN A 1 302 ? 66.051 2.846 -89.833 1.00 93.12 302 GLN A N 1
ATOM 2549 C CA . GLN A 1 302 ? 66.250 2.112 -91.080 1.00 93.12 302 GLN A CA 1
ATOM 2550 C C . GLN A 1 302 ? 66.520 3.069 -92.249 1.00 93.12 302 GLN A C 1
ATOM 2552 O O . GLN A 1 302 ? 67.467 2.867 -93.010 1.00 93.12 302 GLN A O 1
ATOM 2557 N N . LYS A 1 303 ? 65.729 4.144 -92.386 1.00 93.31 303 LYS A N 1
ATOM 2558 C CA . LYS A 1 303 ? 65.903 5.149 -93.450 1.00 93.31 303 LYS A CA 1
ATOM 2559 C C . LYS A 1 303 ? 67.225 5.907 -93.324 1.00 93.31 303 LYS A C 1
ATOM 2561 O O . LYS A 1 303 ? 67.908 6.101 -94.331 1.00 93.31 303 LYS A O 1
ATOM 2566 N N . THR A 1 304 ? 67.596 6.348 -92.122 1.00 91.12 304 THR A N 1
ATOM 2567 C CA . THR A 1 304 ? 68.872 7.043 -91.888 1.00 91.12 304 THR A CA 1
ATOM 2568 C C . THR A 1 304 ? 70.055 6.096 -92.030 1.00 91.12 304 THR A C 1
ATOM 2570 O O . THR A 1 304 ? 71.035 6.476 -92.661 1.00 91.12 304 THR A O 1
ATOM 2573 N N . GLY A 1 305 ? 69.943 4.854 -91.554 1.00 92.06 305 GLY A N 1
ATOM 2574 C CA . GLY A 1 305 ? 70.944 3.805 -91.744 1.00 92.06 305 GLY A CA 1
ATOM 2575 C C . GLY A 1 305 ? 71.217 3.527 -93.222 1.00 92.06 305 GLY A C 1
ATOM 2576 O O . GLY A 1 305 ? 72.364 3.593 -93.655 1.00 92.06 305 GLY A O 1
ATOM 2577 N N . LEU A 1 306 ? 70.170 3.330 -94.034 1.00 92.44 306 LEU A N 1
ATOM 2578 C CA . LEU A 1 306 ? 70.302 3.178 -95.490 1.00 92.44 306 LEU A CA 1
ATOM 2579 C C . LEU A 1 306 ? 70.962 4.401 -96.144 1.00 92.44 306 LEU A C 1
ATOM 2581 O O . LEU A 1 306 ? 71.820 4.252 -97.015 1.00 92.44 306 LEU A O 1
ATOM 2585 N N . LYS A 1 307 ? 70.585 5.616 -95.720 1.00 93.00 307 LYS A N 1
ATOM 2586 C CA . LYS A 1 307 ? 71.187 6.858 -96.221 1.00 93.00 307 LYS A CA 1
ATOM 2587 C C . LYS A 1 307 ? 72.671 6.961 -95.856 1.00 93.00 307 LYS A C 1
ATOM 2589 O O . LYS A 1 307 ? 73.456 7.355 -96.712 1.00 93.00 307 LYS A O 1
ATOM 2594 N N . ASN A 1 308 ? 73.051 6.597 -94.633 1.00 91.88 308 ASN A N 1
ATOM 2595 C CA . ASN A 1 308 ? 74.441 6.602 -94.181 1.00 91.88 308 ASN A CA 1
ATOM 2596 C C . ASN A 1 308 ? 75.281 5.607 -94.979 1.00 91.88 308 ASN A C 1
ATOM 2598 O O . ASN A 1 308 ? 76.290 6.010 -95.540 1.00 91.88 308 ASN A O 1
ATOM 2602 N N . VAL A 1 309 ? 74.807 4.368 -95.152 1.00 93.69 309 VAL A N 1
ATOM 2603 C CA . VAL A 1 309 ? 75.492 3.358 -95.980 1.00 93.69 309 VAL A CA 1
ATOM 2604 C C . VAL A 1 309 ? 75.679 3.848 -97.420 1.00 93.69 309 VAL A C 1
ATOM 2606 O O . VAL A 1 309 ? 76.725 3.635 -98.032 1.00 93.69 309 VAL A O 1
ATOM 2609 N N . LEU A 1 310 ? 74.679 4.528 -97.991 1.00 92.25 310 LEU A N 1
ATOM 2610 C CA . LEU A 1 310 ? 74.791 5.098 -99.335 1.00 92.25 310 LEU A CA 1
ATOM 2611 C C . LEU A 1 310 ? 75.827 6.233 -99.399 1.00 92.25 310 LEU A C 1
ATOM 2613 O O . LEU A 1 310 ? 76.562 6.333 -100.383 1.00 92.25 310 LEU A O 1
ATOM 2617 N N . LEU A 1 311 ? 75.873 7.091 -98.376 1.00 91.44 311 LEU A N 1
ATOM 2618 C CA . LEU A 1 311 ? 76.853 8.171 -98.271 1.00 91.44 311 LEU A CA 1
ATOM 2619 C C . LEU A 1 311 ? 78.268 7.626 -98.077 1.00 91.44 311 LEU A C 1
ATOM 2621 O O . LEU A 1 311 ? 79.158 8.089 -98.779 1.00 91.44 311 LEU A O 1
ATOM 2625 N N . GLU A 1 312 ? 78.462 6.626 -97.217 1.00 91.94 312 GLU A N 1
ATOM 2626 C CA . GLU A 1 312 ? 79.743 5.938 -97.016 1.00 91.94 312 GLU A CA 1
ATOM 2627 C C . GLU A 1 312 ? 80.249 5.334 -98.326 1.00 91.94 312 GLU A C 1
ATOM 2629 O O . GLU A 1 312 ? 81.353 5.658 -98.746 1.00 91.94 312 GLU A O 1
ATOM 2634 N N . LYS A 1 313 ? 79.408 4.589 -99.059 1.00 93.69 313 LYS A N 1
ATOM 2635 C CA . LYS A 1 313 ? 79.772 4.055 -100.387 1.00 93.69 313 LYS A CA 1
ATOM 2636 C C . LYS A 1 313 ? 80.114 5.140 -101.405 1.00 93.69 313 LYS A C 1
ATOM 2638 O O . LYS A 1 313 ? 80.926 4.926 -102.303 1.00 93.69 313 LYS A O 1
ATOM 2643 N N . LYS A 1 314 ? 79.442 6.293 -101.341 1.00 93.56 314 LYS A N 1
ATOM 2644 C CA . LYS A 1 314 ? 79.741 7.423 -102.228 1.00 93.56 314 LYS A CA 1
ATOM 2645 C C . LYS A 1 314 ? 81.067 8.077 -101.849 1.00 93.56 314 LYS A C 1
ATOM 2647 O O . LYS A 1 314 ? 81.801 8.475 -102.745 1.00 93.56 314 LYS A O 1
ATOM 2652 N N . LEU A 1 315 ? 81.343 8.196 -100.553 1.00 91.19 315 LEU A N 1
ATOM 2653 C CA . LEU A 1 315 ? 82.574 8.759 -100.016 1.00 91.19 315 LEU A CA 1
ATOM 2654 C C . LEU A 1 315 ? 83.755 7.853 -100.361 1.00 91.19 315 LEU A C 1
ATOM 2656 O O . LEU A 1 315 ? 84.703 8.344 -100.950 1.00 91.19 315 LEU A O 1
ATOM 2660 N N . GLU A 1 316 ? 83.633 6.543 -100.139 1.00 93.12 316 GLU A N 1
ATOM 2661 C CA . GLU A 1 316 ? 84.603 5.519 -100.549 1.00 93.12 316 GLU A CA 1
ATOM 2662 C C . GLU A 1 316 ? 84.945 5.641 -102.040 1.00 93.12 316 GLU A C 1
ATOM 2664 O O . GLU A 1 316 ? 86.091 5.893 -102.390 1.00 93.12 316 GLU A O 1
ATOM 2669 N N . LYS A 1 317 ? 83.938 5.638 -102.927 1.00 94.06 317 LYS A N 1
ATOM 2670 C CA . LYS A 1 317 ? 84.168 5.833 -104.370 1.00 94.06 317 LYS A CA 1
ATOM 2671 C C . LYS A 1 317 ? 84.836 7.162 -104.723 1.00 94.06 317 LYS A C 1
ATOM 2673 O O . LYS A 1 317 ? 85.578 7.224 -105.699 1.00 94.06 317 LYS A O 1
ATOM 2678 N N . LEU A 1 318 ? 84.499 8.246 -104.021 1.00 91.62 318 LEU A N 1
ATOM 2679 C CA . LEU A 1 318 ? 85.114 9.553 -104.256 1.00 91.62 318 LEU A CA 1
ATOM 2680 C C . LEU A 1 318 ? 86.559 9.586 -103.753 1.00 91.62 318 LEU A C 1
ATOM 2682 O O . LEU A 1 318 ? 87.384 10.195 -104.425 1.00 91.62 318 LEU A O 1
ATOM 2686 N N . SER A 1 319 ? 86.861 8.924 -102.634 1.00 91.94 319 SER A N 1
ATOM 2687 C CA . SER A 1 319 ? 88.219 8.746 -102.118 1.00 91.94 319 SER A CA 1
ATOM 2688 C C . SER A 1 319 ? 89.064 7.906 -103.071 1.00 91.94 319 SER A C 1
ATOM 2690 O O . SER A 1 319 ? 90.131 8.363 -103.455 1.00 91.94 319 SER A O 1
ATOM 2692 N N . ASP A 1 320 ? 88.555 6.771 -103.562 1.00 92.88 320 ASP A N 1
ATOM 2693 C CA . ASP A 1 320 ? 89.249 5.954 -104.570 1.00 92.88 320 ASP A CA 1
ATOM 2694 C C . ASP A 1 320 ? 89.565 6.776 -105.827 1.00 92.88 320 ASP A C 1
ATOM 2696 O O . ASP A 1 320 ? 90.654 6.704 -106.397 1.00 92.88 320 ASP A O 1
ATOM 2700 N N . LEU A 1 321 ? 88.598 7.586 -106.275 1.00 92.31 321 LEU A N 1
ATOM 2701 C CA . LEU A 1 321 ? 88.779 8.460 -107.429 1.00 92.31 321 LEU A CA 1
ATOM 2702 C C . LEU A 1 321 ? 89.813 9.557 -107.142 1.00 92.31 321 LEU A C 1
ATOM 2704 O O . LEU A 1 321 ? 90.585 9.905 -108.033 1.00 92.31 321 LEU A O 1
ATOM 2708 N N . LEU A 1 322 ? 89.821 10.110 -105.927 1.00 90.31 322 LEU A N 1
ATOM 2709 C CA . LEU A 1 322 ? 90.797 11.104 -105.489 1.00 90.31 322 LEU A CA 1
ATOM 2710 C C . LEU A 1 322 ? 92.204 10.500 -105.469 1.00 90.31 322 LEU A C 1
ATOM 2712 O O . LEU A 1 322 ? 93.083 11.060 -106.114 1.00 90.31 322 LEU A O 1
ATOM 2716 N N . GLU A 1 323 ? 92.397 9.340 -104.840 1.00 90.19 323 GLU A N 1
ATOM 2717 C CA . GLU A 1 323 ? 93.681 8.628 -104.799 1.00 90.19 323 GLU A CA 1
ATOM 2718 C C . GLU A 1 323 ? 94.193 8.319 -106.213 1.00 90.19 323 GLU A C 1
ATOM 2720 O O . GLU A 1 323 ? 95.358 8.562 -106.529 1.00 90.19 323 GLU A O 1
ATOM 2725 N N . GLN A 1 324 ? 93.311 7.876 -107.119 1.00 90.88 324 GLN A N 1
ATOM 2726 C CA . GLN A 1 324 ? 93.660 7.678 -108.530 1.00 90.88 324 GLN A CA 1
ATOM 2727 C C . GLN A 1 324 ? 94.101 8.979 -109.213 1.00 90.88 324 GLN A C 1
ATOM 2729 O O . GLN A 1 324 ? 95.050 8.974 -109.999 1.00 90.88 324 GLN A O 1
ATOM 2734 N N . ARG A 1 325 ? 93.423 10.102 -108.945 1.00 89.81 325 ARG A N 1
ATOM 2735 C CA . ARG A 1 325 ? 93.794 11.412 -109.503 1.00 89.81 325 ARG A CA 1
ATOM 2736 C C . ARG A 1 325 ? 95.094 11.939 -108.906 1.00 89.81 325 ARG A C 1
ATOM 2738 O O . ARG A 1 325 ? 95.897 12.483 -109.655 1.00 89.81 325 ARG A O 1
ATOM 2745 N N . GLU A 1 326 ? 95.330 11.759 -107.612 1.00 85.56 326 GLU A N 1
ATOM 2746 C CA . GLU A 1 326 ? 96.584 12.127 -106.948 1.00 85.56 326 GLU A CA 1
ATOM 2747 C C . GLU A 1 326 ? 97.762 11.304 -107.477 1.00 85.56 326 GLU A C 1
ATOM 2749 O O . GLU A 1 326 ? 98.825 11.869 -107.749 1.00 85.56 326 GLU A O 1
ATOM 2754 N N . ALA A 1 327 ? 97.563 10.004 -107.717 1.00 86.12 327 ALA A N 1
ATOM 2755 C CA . ALA A 1 327 ? 98.550 9.146 -108.367 1.00 86.12 327 ALA A CA 1
ATOM 2756 C C . ALA A 1 327 ? 98.856 9.619 -109.799 1.00 86.12 327 ALA A C 1
ATOM 2758 O O . ALA A 1 327 ? 100.023 9.799 -110.142 1.00 86.12 327 ALA A O 1
ATOM 2759 N N . GLN A 1 328 ? 97.824 9.917 -110.604 1.00 86.12 328 GLN A N 1
ATOM 2760 C CA . GLN A 1 328 ? 97.985 10.481 -111.954 1.00 86.12 328 GLN A CA 1
ATOM 2761 C C . GLN A 1 328 ? 98.726 11.825 -111.939 1.00 86.12 328 GLN A C 1
ATOM 2763 O O . GLN A 1 328 ? 99.618 12.049 -112.753 1.00 86.12 328 GLN A O 1
ATOM 2768 N N . ILE A 1 329 ? 98.376 12.731 -111.018 1.00 82.44 329 ILE A N 1
ATOM 2769 C CA . ILE A 1 329 ? 99.059 14.024 -110.867 1.00 82.44 329 ILE A CA 1
ATOM 2770 C C . ILE A 1 329 ? 100.525 13.797 -110.489 1.00 82.44 329 ILE A C 1
ATOM 2772 O O . ILE A 1 329 ? 101.402 14.408 -111.094 1.00 82.44 329 ILE A O 1
ATOM 2776 N N . SER A 1 330 ? 100.804 12.904 -109.538 1.00 82.19 330 SER A N 1
ATOM 2777 C CA . SER A 1 330 ? 102.169 12.591 -109.098 1.00 82.19 330 SER A CA 1
ATOM 2778 C C . SER A 1 330 ? 103.018 12.001 -110.229 1.00 82.19 330 SER A C 1
ATOM 2780 O O . SER A 1 330 ? 104.173 12.393 -110.405 1.00 82.19 330 SER A O 1
ATOM 2782 N N . GLU A 1 331 ? 102.441 11.115 -111.044 1.00 84.12 331 GLU A N 1
ATOM 2783 C CA . GLU A 1 331 ? 103.087 10.547 -112.231 1.00 84.12 331 GLU A CA 1
ATOM 2784 C C . GLU A 1 331 ? 103.410 11.633 -113.268 1.00 84.12 331 GLU A C 1
ATOM 2786 O O . GLU A 1 331 ? 104.553 11.740 -113.715 1.00 84.12 331 GLU A O 1
ATOM 2791 N N . VAL A 1 332 ? 102.443 12.501 -113.592 1.00 83.19 332 VAL A N 1
ATOM 2792 C CA . VAL A 1 332 ? 102.636 13.615 -114.538 1.00 83.19 332 VAL A CA 1
ATOM 2793 C C . VAL A 1 332 ? 103.690 14.603 -114.037 1.00 83.19 332 VAL A C 1
ATOM 2795 O O . VAL A 1 332 ? 104.533 15.039 -114.820 1.00 83.19 332 VAL A O 1
ATOM 2798 N N . LEU A 1 333 ? 103.682 14.945 -112.746 1.00 79.75 333 LEU A N 1
ATOM 2799 C CA . LEU A 1 333 ? 104.684 15.833 -112.149 1.00 79.75 333 LEU A CA 1
ATOM 2800 C C . LEU A 1 333 ? 106.093 15.242 -112.240 1.00 79.75 333 LEU A C 1
ATOM 2802 O O . LEU A 1 333 ? 107.034 15.962 -112.577 1.00 79.75 333 LEU A O 1
ATOM 2806 N N . THR A 1 334 ? 106.222 13.933 -112.003 1.00 79.69 334 THR A N 1
ATOM 2807 C CA . THR A 1 334 ? 107.495 13.210 -112.125 1.00 79.69 334 THR A CA 1
ATOM 2808 C C . THR A 1 334 ? 107.968 13.167 -113.581 1.00 79.69 334 THR A C 1
ATOM 2810 O O . THR A 1 334 ? 109.130 13.456 -113.862 1.00 79.69 334 THR A O 1
ATOM 2813 N N . ALA A 1 335 ? 107.068 12.867 -114.524 1.00 79.62 335 ALA A N 1
ATOM 2814 C CA . ALA A 1 335 ? 107.380 12.780 -115.951 1.00 79.62 335 ALA A CA 1
ATOM 2815 C C . ALA A 1 335 ? 107.751 14.137 -116.574 1.00 79.62 335 ALA A C 1
ATOM 2817 O O . ALA A 1 335 ? 108.640 14.210 -117.420 1.00 79.62 335 ALA A O 1
ATOM 2818 N N . ALA A 1 336 ? 107.092 15.217 -116.152 1.00 78.38 336 ALA A N 1
ATOM 2819 C CA . ALA A 1 336 ? 107.309 16.554 -116.695 1.00 78.38 336 ALA A CA 1
ATOM 2820 C C . ALA A 1 336 ? 108.566 17.256 -116.142 1.00 78.38 336 ALA A C 1
ATOM 2822 O O . ALA A 1 336 ? 108.880 18.353 -116.602 1.00 78.38 336 ALA A O 1
ATOM 2823 N N . GLN A 1 337 ? 109.268 16.653 -115.165 1.00 75.50 337 GLN A N 1
ATOM 2824 C CA . GLN A 1 337 ? 110.437 17.237 -114.478 1.00 75.50 337 GLN A CA 1
ATOM 2825 C C . GLN A 1 337 ? 110.194 18.685 -114.017 1.00 75.50 337 GLN A C 1
ATOM 2827 O O . GLN A 1 337 ? 111.075 19.543 -114.079 1.00 75.50 337 GLN A O 1
ATOM 2832 N N . LEU A 1 338 ? 108.964 18.974 -113.589 1.00 72.94 338 LEU A N 1
ATOM 2833 C CA . LEU A 1 338 ? 108.584 20.310 -113.150 1.00 72.94 338 LEU A CA 1
ATOM 2834 C C . LEU A 1 338 ? 109.203 20.587 -111.781 1.00 72.94 338 LEU A C 1
ATOM 2836 O O . LEU A 1 338 ? 109.180 19.725 -110.905 1.00 72.94 338 LEU A O 1
ATOM 2840 N N . ASP A 1 339 ? 109.720 21.803 -111.587 1.00 74.62 339 ASP A N 1
ATOM 2841 C CA . ASP A 1 339 ? 110.212 22.250 -110.282 1.00 74.62 339 ASP A CA 1
ATOM 2842 C C . ASP A 1 339 ? 109.088 22.112 -109.229 1.00 74.62 339 ASP A C 1
ATOM 2844 O O . ASP A 1 339 ? 108.058 22.797 -109.344 1.00 74.62 339 ASP A O 1
ATOM 2848 N N . PRO A 1 340 ? 109.263 21.259 -108.196 1.00 75.00 340 PRO A N 1
ATOM 2849 C CA . PRO A 1 340 ? 108.256 21.043 -107.161 1.00 75.00 340 PRO A CA 1
ATOM 2850 C C . PRO A 1 340 ? 107.811 22.344 -106.485 1.00 75.00 340 PRO A C 1
ATOM 2852 O O . PRO A 1 340 ? 106.636 22.496 -106.140 1.00 75.00 340 PRO A O 1
ATOM 2855 N N . MET A 1 341 ? 108.719 23.317 -106.340 1.00 77.75 341 MET A N 1
ATOM 2856 C CA . MET A 1 341 ? 108.399 24.609 -105.731 1.00 77.75 341 MET A CA 1
ATOM 2857 C C . MET A 1 341 ? 107.539 25.489 -106.642 1.00 77.75 341 MET A C 1
ATOM 2859 O O . MET A 1 341 ? 106.633 26.173 -106.154 1.00 77.75 341 MET A O 1
ATOM 2863 N N . ALA A 1 342 ? 107.759 25.461 -107.958 1.00 77.31 342 ALA A N 1
ATOM 2864 C CA . ALA A 1 342 ? 106.925 26.178 -108.920 1.00 77.31 342 ALA A CA 1
ATOM 2865 C C . ALA A 1 342 ? 105.486 25.631 -108.948 1.00 77.31 342 ALA A C 1
ATOM 2867 O O . ALA A 1 342 ? 104.528 26.411 -108.937 1.00 77.31 342 ALA A O 1
ATOM 2868 N N . VAL A 1 343 ? 105.325 24.305 -108.908 1.00 79.12 343 VAL A N 1
ATOM 2869 C CA . VAL A 1 343 ? 104.015 23.629 -108.886 1.00 79.12 343 VAL A CA 1
ATOM 2870 C C . VAL A 1 343 ? 103.273 23.900 -107.580 1.00 79.12 343 VAL A C 1
ATOM 2872 O O . VAL A 1 343 ? 102.103 24.284 -107.614 1.00 79.12 343 VAL A O 1
ATOM 2875 N N . LEU A 1 344 ? 103.947 23.778 -106.431 1.00 79.69 344 LEU A N 1
ATOM 2876 C CA . LEU A 1 344 ? 103.360 24.094 -105.126 1.00 79.69 344 LEU A CA 1
ATOM 2877 C C . LEU A 1 344 ? 102.859 25.545 -105.081 1.00 79.69 344 LEU A C 1
ATOM 2879 O O . LEU A 1 344 ? 101.745 25.813 -104.631 1.00 79.69 344 LEU A O 1
ATOM 2883 N N . ASN A 1 345 ? 103.653 26.487 -105.599 1.00 82.69 345 ASN A N 1
ATOM 2884 C CA . ASN A 1 345 ? 103.278 27.899 -105.657 1.00 82.69 345 ASN A CA 1
ATOM 2885 C C . ASN A 1 345 ? 102.097 28.162 -106.607 1.00 82.69 345 ASN A C 1
ATOM 2887 O O . ASN A 1 345 ? 101.239 28.994 -106.295 1.00 82.69 345 ASN A O 1
ATOM 2891 N N . ALA A 1 346 ? 102.026 27.466 -107.747 1.00 82.06 346 ALA A N 1
ATOM 2892 C CA . ALA A 1 346 ? 100.901 27.556 -108.675 1.00 82.06 346 ALA A CA 1
ATOM 2893 C C . ALA A 1 346 ? 99.612 26.988 -108.059 1.00 82.06 346 ALA A C 1
ATOM 2895 O O . ALA A 1 346 ? 98.589 27.676 -108.057 1.00 82.06 346 ALA A O 1
ATOM 2896 N N . ASN A 1 347 ? 99.681 25.801 -107.448 1.00 81.75 347 ASN A N 1
ATOM 2897 C CA . ASN A 1 347 ? 98.558 25.191 -106.735 1.00 81.75 347 ASN A CA 1
ATOM 2898 C C . ASN A 1 347 ? 98.072 26.088 -105.597 1.00 81.75 347 ASN A C 1
ATOM 2900 O O . ASN A 1 347 ? 96.887 26.395 -105.539 1.00 81.75 347 ASN A O 1
ATOM 2904 N N . LYS A 1 348 ? 98.979 26.632 -104.776 1.00 86.00 348 LYS A N 1
ATOM 2905 C CA . LYS A 1 348 ? 98.624 27.566 -103.698 1.00 86.00 348 LYS A CA 1
ATOM 2906 C C . LYS A 1 348 ? 97.964 28.846 -104.225 1.00 86.00 348 LYS A C 1
ATOM 2908 O O . LYS A 1 348 ? 97.052 29.377 -103.593 1.00 86.00 348 LYS A O 1
ATOM 2913 N N . LYS A 1 349 ? 98.383 29.368 -105.387 1.00 85.69 349 LYS A N 1
ATOM 2914 C CA . LYS A 1 349 ? 97.703 30.505 -106.043 1.00 85.69 349 LYS A CA 1
ATOM 2915 C C . LYS A 1 349 ? 96.296 30.135 -106.519 1.00 85.69 349 LYS A C 1
ATOM 2917 O O . LYS A 1 349 ? 95.377 30.929 -106.313 1.00 85.69 349 LYS A O 1
ATOM 2922 N N . ILE A 1 350 ? 96.123 28.964 -107.132 1.00 85.06 350 ILE A N 1
ATOM 2923 C CA . ILE A 1 350 ? 94.817 28.473 -107.598 1.00 85.06 350 ILE A CA 1
ATOM 2924 C C . ILE A 1 350 ? 93.886 28.225 -106.410 1.00 85.06 350 ILE A C 1
ATOM 2926 O O . ILE A 1 350 ? 92.751 28.688 -106.428 1.00 85.06 350 ILE A O 1
ATOM 2930 N N . GLU A 1 351 ? 94.374 27.581 -105.357 1.00 85.81 351 GLU A N 1
ATOM 2931 C CA . GLU A 1 351 ? 93.630 27.306 -104.130 1.00 85.81 351 GLU A CA 1
ATOM 2932 C C . GLU A 1 351 ? 93.198 28.602 -103.436 1.00 85.81 351 GLU A C 1
ATOM 2934 O O . GLU A 1 351 ? 92.023 28.780 -103.124 1.00 85.81 351 GLU A O 1
ATOM 2939 N N . ASN A 1 352 ? 94.100 29.581 -103.304 1.00 86.75 352 ASN A N 1
ATOM 2940 C CA . ASN A 1 352 ? 93.749 30.904 -102.785 1.00 86.75 352 ASN A CA 1
ATOM 2941 C C . ASN A 1 352 ? 92.682 31.605 -103.640 1.00 86.75 352 ASN A C 1
ATOM 2943 O O . ASN A 1 352 ? 91.796 32.269 -103.102 1.00 86.75 352 ASN A O 1
ATOM 2947 N N . MET A 1 353 ? 92.747 31.481 -104.969 1.00 87.81 353 MET A N 1
ATOM 2948 C CA . MET A 1 353 ? 91.734 32.036 -105.869 1.00 87.81 353 MET A CA 1
ATOM 2949 C C . MET A 1 353 ? 90.390 31.311 -105.731 1.00 87.81 353 MET A C 1
ATOM 2951 O O . MET A 1 353 ? 89.354 31.974 -105.699 1.00 87.81 353 MET A O 1
ATOM 2955 N N . LEU A 1 354 ? 90.393 29.980 -105.640 1.00 87.00 354 LEU A N 1
ATOM 2956 C CA . LEU A 1 354 ? 89.190 29.176 -105.429 1.00 87.00 354 LEU A CA 1
ATOM 2957 C C . LEU A 1 354 ? 88.543 29.511 -104.087 1.00 87.00 354 LEU A C 1
ATOM 2959 O O . LEU A 1 354 ? 87.350 29.788 -104.059 1.00 87.00 354 LEU A O 1
ATOM 2963 N N . ASN A 1 355 ? 89.323 29.607 -103.011 1.00 87.06 355 ASN A N 1
ATOM 2964 C CA . ASN A 1 355 ? 88.828 30.003 -101.693 1.00 87.06 355 ASN A CA 1
ATOM 2965 C C . ASN A 1 355 ? 88.231 31.413 -101.711 1.00 87.06 355 ASN A C 1
ATOM 2967 O O . ASN A 1 355 ? 87.131 31.617 -101.209 1.00 87.06 355 ASN A O 1
ATOM 2971 N N . ARG A 1 356 ? 88.885 32.381 -102.371 1.00 88.19 356 ARG A N 1
ATOM 2972 C CA . ARG A 1 356 ? 88.313 33.728 -102.555 1.00 88.19 356 ARG A CA 1
ATOM 2973 C C . ARG A 1 356 ? 86.989 33.693 -103.313 1.00 88.19 356 ARG A C 1
ATOM 2975 O O . ARG A 1 356 ? 86.051 34.372 -102.911 1.00 88.19 356 ARG A O 1
ATOM 2982 N N . LYS A 1 357 ? 86.903 32.917 -104.398 1.00 89.38 357 LYS A N 1
ATOM 2983 C CA . LYS A 1 357 ? 85.662 32.777 -105.171 1.00 89.38 357 LYS A CA 1
ATOM 2984 C C . LYS A 1 357 ? 84.565 32.082 -104.366 1.00 89.38 357 LYS A C 1
ATOM 2986 O O . LYS A 1 357 ? 83.432 32.539 -104.407 1.00 89.38 357 LYS A O 1
ATOM 2991 N N . ASN A 1 358 ? 84.891 31.032 -103.617 1.00 87.75 358 ASN A N 1
ATOM 2992 C CA . ASN A 1 358 ? 83.939 30.310 -102.775 1.00 87.75 358 ASN A CA 1
ATOM 2993 C C . ASN A 1 358 ? 83.398 31.195 -101.649 1.00 87.75 358 ASN A C 1
ATOM 2995 O O . ASN A 1 358 ? 82.186 31.238 -101.456 1.00 87.75 358 ASN A O 1
ATOM 2999 N N . ASN A 1 359 ? 84.265 31.960 -100.983 1.00 87.31 359 ASN A N 1
ATOM 3000 C CA . ASN A 1 359 ? 83.843 32.926 -99.970 1.00 87.31 359 ASN A CA 1
ATOM 3001 C C . ASN A 1 359 ? 82.951 34.009 -100.587 1.00 87.31 359 ASN A C 1
ATOM 3003 O O . ASN A 1 359 ? 81.870 34.264 -100.077 1.00 87.31 359 ASN A O 1
ATOM 3007 N N . ALA A 1 360 ? 83.324 34.563 -101.747 1.00 87.81 360 ALA A N 1
ATOM 3008 C CA . ALA A 1 360 ? 82.484 35.538 -102.444 1.00 87.81 360 ALA A CA 1
ATOM 3009 C C . ALA A 1 360 ? 81.112 34.961 -102.841 1.00 87.81 360 ALA A C 1
ATOM 3011 O O . ALA A 1 360 ? 80.106 35.661 -102.769 1.00 87.81 360 ALA A O 1
ATOM 3012 N N . ILE A 1 361 ? 81.046 33.686 -103.245 1.00 84.75 361 ILE A N 1
ATOM 3013 C CA . ILE A 1 361 ? 79.774 33.004 -103.521 1.00 84.75 361 ILE A CA 1
ATOM 3014 C C . ILE A 1 361 ? 78.940 32.891 -102.242 1.00 84.75 361 ILE A C 1
ATOM 3016 O O . ILE A 1 361 ? 77.746 33.183 -102.285 1.00 84.75 361 ILE A O 1
ATOM 3020 N N . GLN A 1 362 ? 79.542 32.499 -101.117 1.00 84.19 362 GLN A N 1
ATOM 3021 C CA . GLN A 1 362 ? 78.847 32.418 -99.829 1.00 84.19 362 GLN A CA 1
ATOM 3022 C C . GLN A 1 362 ? 78.344 33.790 -99.363 1.00 84.19 362 GLN A C 1
ATOM 3024 O O . GLN A 1 362 ? 77.176 33.910 -98.997 1.00 84.19 362 GLN A O 1
ATOM 3029 N N . ASP A 1 363 ? 79.176 34.829 -99.455 1.00 84.44 363 ASP A N 1
ATOM 3030 C CA . ASP A 1 363 ? 78.823 36.201 -99.079 1.00 84.44 363 ASP A CA 1
ATOM 3031 C C . ASP A 1 363 ? 77.665 36.730 -99.934 1.00 84.44 363 ASP A C 1
ATOM 3033 O O . ASP A 1 363 ? 76.691 37.270 -99.411 1.00 84.44 363 ASP A O 1
ATOM 3037 N N . LEU A 1 364 ? 77.713 36.516 -101.253 1.00 86.94 364 LEU A N 1
ATOM 3038 C CA . LEU A 1 364 ? 76.636 36.919 -102.159 1.00 86.94 364 LEU A CA 1
ATOM 3039 C C . LEU A 1 364 ? 75.343 36.137 -101.909 1.00 86.94 364 LEU A C 1
ATOM 3041 O O . LEU A 1 364 ? 74.256 36.713 -101.973 1.00 86.94 364 LEU A O 1
ATOM 3045 N N . GLN A 1 365 ? 75.434 34.838 -101.611 1.00 82.56 365 GLN A N 1
ATOM 3046 C CA . GLN A 1 365 ? 74.269 34.038 -101.229 1.00 82.56 365 GLN A CA 1
ATOM 3047 C C . GLN A 1 365 ? 73.653 34.538 -99.919 1.00 82.56 365 GLN A C 1
ATOM 3049 O O . GLN A 1 365 ? 72.426 34.590 -99.801 1.00 82.56 365 GLN A O 1
ATOM 3054 N N . TYR A 1 366 ? 74.484 34.933 -98.955 1.00 80.94 366 TYR A N 1
ATOM 3055 C CA . TYR A 1 366 ? 74.037 35.499 -97.691 1.00 80.94 366 TYR A CA 1
ATOM 3056 C C . TYR A 1 366 ? 73.376 36.872 -97.872 1.00 80.94 366 TYR A C 1
ATOM 3058 O O . TYR A 1 366 ? 72.270 37.086 -97.374 1.00 80.94 366 TYR A O 1
ATOM 3066 N N . GLU A 1 367 ? 73.989 37.781 -98.633 1.00 82.69 367 GLU A N 1
ATOM 3067 C CA . GLU A 1 367 ? 73.408 39.097 -98.920 1.00 82.69 367 GLU A CA 1
ATOM 3068 C C . GLU A 1 367 ? 72.090 38.979 -99.694 1.00 82.69 367 GLU A C 1
ATOM 3070 O O . GLU A 1 367 ? 71.103 39.626 -99.340 1.00 82.69 367 GLU A O 1
ATOM 3075 N N . LEU A 1 368 ? 72.008 38.076 -100.678 1.00 81.69 368 LEU A N 1
ATOM 3076 C CA . LEU A 1 368 ? 70.751 37.795 -101.373 1.00 81.69 368 LEU A CA 1
ATOM 3077 C C . LEU A 1 368 ? 69.667 37.316 -100.397 1.00 81.69 368 LEU A C 1
ATOM 3079 O O . LEU A 1 368 ? 68.534 37.799 -100.440 1.00 81.69 368 LEU A O 1
ATOM 3083 N N . ALA A 1 369 ? 70.011 36.392 -99.499 1.00 77.50 369 ALA A N 1
ATOM 3084 C CA . ALA A 1 369 ? 69.104 35.863 -98.486 1.00 77.50 369 ALA A CA 1
ATOM 3085 C C . ALA A 1 369 ? 68.616 36.972 -97.529 1.00 77.50 369 ALA A C 1
ATOM 3087 O O . ALA A 1 369 ? 67.419 37.079 -97.241 1.00 77.50 369 ALA A O 1
ATOM 3088 N N . LYS A 1 370 ? 69.523 37.848 -97.090 1.00 79.56 370 LYS A N 1
ATOM 3089 C CA . LYS A 1 370 ? 69.231 38.996 -96.227 1.00 79.56 370 LYS A CA 1
ATOM 3090 C C . LYS A 1 370 ? 68.305 40.010 -96.904 1.00 79.56 370 LYS A C 1
ATOM 3092 O O . LYS A 1 370 ? 67.326 40.432 -96.289 1.00 79.56 370 LYS A O 1
ATOM 3097 N N . VAL A 1 371 ? 68.556 40.350 -98.170 1.00 83.25 371 VAL A N 1
ATOM 3098 C CA . VAL A 1 371 ? 67.709 41.267 -98.953 1.00 83.25 371 VAL A CA 1
ATOM 3099 C C . VAL A 1 371 ? 66.322 40.674 -99.196 1.00 83.25 371 VAL A C 1
ATOM 3101 O O . VAL A 1 371 ? 65.328 41.370 -98.998 1.00 83.25 371 VAL A O 1
ATOM 3104 N N . CYS A 1 372 ? 66.227 39.386 -99.547 1.00 82.19 372 CYS A N 1
ATOM 3105 C CA . CYS A 1 372 ? 64.932 38.715 -99.716 1.00 82.19 372 CYS A CA 1
ATOM 3106 C C . CYS A 1 372 ? 64.099 38.775 -98.429 1.00 82.19 372 CYS A C 1
ATOM 3108 O O . CYS A 1 372 ? 62.897 39.028 -98.473 1.00 82.19 372 CYS A O 1
ATOM 3110 N N . LYS A 1 373 ? 64.741 38.611 -97.269 1.00 79.56 373 LYS A N 1
ATOM 3111 C CA . LYS A 1 373 ? 64.057 38.727 -95.982 1.00 79.56 373 LYS A CA 1
ATOM 3112 C C . LYS A 1 373 ? 63.654 40.160 -95.642 1.00 79.56 373 LYS A C 1
ATOM 3114 O O . LYS A 1 373 ? 62.537 40.367 -95.185 1.00 79.56 373 LYS A O 1
ATOM 3119 N N . ALA A 1 374 ? 64.522 41.142 -95.883 1.00 81.88 374 ALA A N 1
ATOM 3120 C CA . ALA A 1 374 ? 64.174 42.552 -95.704 1.00 81.88 374 ALA A CA 1
ATOM 3121 C C . ALA A 1 374 ? 62.965 42.947 -96.563 1.00 81.88 374 ALA A C 1
ATOM 3123 O O . ALA A 1 374 ? 62.066 43.631 -96.081 1.00 81.88 374 ALA A O 1
ATOM 3124 N N . HIS A 1 375 ? 62.916 42.456 -97.801 1.00 84.50 375 HIS A N 1
ATOM 3125 C CA . HIS A 1 375 ? 61.778 42.624 -98.693 1.00 84.50 375 HIS A CA 1
ATOM 3126 C C . HIS A 1 375 ? 60.499 41.986 -98.126 1.00 84.50 375 HIS A C 1
ATOM 3128 O O . HIS A 1 375 ? 59.464 42.645 -98.054 1.00 84.50 375 HIS A O 1
ATOM 3134 N N . ASP A 1 376 ? 60.559 40.731 -97.675 1.00 81.62 376 ASP A N 1
ATOM 3135 C CA . ASP A 1 376 ? 59.388 40.035 -97.131 1.00 81.62 376 ASP A CA 1
ATOM 3136 C C . ASP A 1 376 ? 58.879 40.653 -95.815 1.00 81.62 376 ASP A C 1
ATOM 3138 O O . ASP A 1 376 ? 57.665 40.737 -95.601 1.00 81.62 376 ASP A O 1
ATOM 3142 N N . ASP A 1 377 ? 59.778 41.121 -94.947 1.00 82.00 377 ASP A N 1
ATOM 3143 C CA . ASP A 1 377 ? 59.424 41.836 -93.717 1.00 82.00 377 ASP A CA 1
ATOM 3144 C C . ASP A 1 377 ? 58.780 43.197 -94.031 1.00 82.00 377 ASP A C 1
ATOM 3146 O O . ASP A 1 377 ? 57.762 43.542 -93.430 1.00 82.00 377 ASP A O 1
ATOM 3150 N N . LEU A 1 378 ? 59.314 43.940 -95.009 1.00 84.06 378 LEU A N 1
ATOM 3151 C CA . LEU A 1 378 ? 58.738 45.201 -95.488 1.00 84.06 378 LEU A CA 1
ATOM 3152 C C . LEU A 1 378 ? 57.337 44.996 -96.086 1.00 84.06 378 LEU A C 1
ATOM 3154 O O . LEU A 1 378 ? 56.420 45.772 -95.827 1.00 84.06 378 LEU A O 1
ATOM 3158 N N . LEU A 1 379 ? 57.139 43.929 -96.862 1.00 83.88 379 LEU A N 1
ATOM 3159 C CA . LEU A 1 379 ? 55.812 43.588 -97.373 1.00 83.88 379 LEU A CA 1
ATOM 3160 C C . LEU A 1 379 ? 54.828 43.317 -96.235 1.00 83.88 379 LEU A C 1
ATOM 3162 O O . LEU A 1 379 ? 53.694 43.786 -96.288 1.00 83.88 379 LEU A O 1
ATOM 3166 N N . ARG A 1 380 ? 55.249 42.604 -95.182 1.00 82.69 380 ARG A N 1
ATOM 3167 C CA . ARG A 1 380 ? 54.401 42.359 -94.005 1.00 82.69 380 ARG A CA 1
ATOM 3168 C C . ARG A 1 380 ? 54.056 43.643 -93.255 1.00 82.69 380 ARG A C 1
ATOM 3170 O O . ARG A 1 380 ? 52.914 43.780 -92.822 1.00 82.69 380 ARG A O 1
ATOM 3177 N N . THR A 1 381 ? 55.000 44.572 -93.093 1.00 85.19 381 THR A N 1
ATOM 3178 C CA . THR A 1 381 ? 54.724 45.848 -92.414 1.00 85.19 381 THR A CA 1
ATOM 3179 C C . THR A 1 381 ? 53.791 46.732 -93.232 1.00 85.19 381 THR A C 1
ATOM 3181 O O . THR A 1 381 ? 52.857 47.295 -92.662 1.00 85.19 381 THR A O 1
ATOM 3184 N N . TYR A 1 382 ? 53.959 46.800 -94.557 1.00 83.62 382 TYR A N 1
ATOM 3185 C CA . TYR A 1 382 ? 53.008 47.499 -95.424 1.00 83.62 382 TYR A CA 1
ATOM 3186 C C . TYR A 1 382 ? 51.625 46.853 -95.409 1.00 83.62 382 TYR A C 1
ATOM 3188 O O . TYR A 1 382 ? 50.633 47.561 -95.264 1.00 83.62 382 TYR A O 1
ATOM 3196 N N . GLU A 1 383 ? 51.545 45.524 -95.494 1.00 83.25 383 GLU A N 1
ATOM 3197 C CA . GLU A 1 383 ? 50.284 44.786 -95.372 1.00 83.25 383 GLU A CA 1
ATOM 3198 C C . GLU A 1 383 ? 49.569 45.107 -94.047 1.00 83.25 383 GLU A C 1
ATOM 3200 O O . GLU A 1 383 ? 48.365 45.356 -94.049 1.00 83.25 383 GLU A O 1
ATOM 3205 N N . ALA A 1 384 ? 50.303 45.142 -92.930 1.00 83.75 384 ALA A N 1
ATOM 3206 C CA . ALA A 1 384 ? 49.750 45.491 -91.624 1.00 83.75 384 ALA A CA 1
ATOM 3207 C C . ALA A 1 384 ? 49.282 46.955 -91.565 1.00 83.75 384 ALA A C 1
ATOM 3209 O O . ALA A 1 384 ? 48.197 47.229 -91.055 1.00 83.75 384 ALA A O 1
ATOM 3210 N N . LYS A 1 385 ? 50.060 47.895 -92.122 1.00 86.69 385 LYS A N 1
ATOM 3211 C CA . LYS A 1 385 ? 49.709 49.322 -92.115 1.00 86.69 385 LYS A CA 1
ATOM 3212 C C . LYS A 1 385 ? 48.505 49.628 -93.008 1.00 86.69 385 LYS A C 1
ATOM 3214 O O . LYS A 1 385 ? 47.650 50.414 -92.618 1.00 86.69 385 LYS A O 1
ATOM 3219 N N . LEU A 1 386 ? 48.398 48.990 -94.173 1.00 85.38 386 LEU A N 1
ATOM 3220 C CA . LEU A 1 386 ? 47.231 49.118 -95.055 1.00 85.38 386 LEU A CA 1
ATOM 3221 C C . LEU A 1 386 ? 45.962 48.596 -94.376 1.00 85.38 386 LEU A C 1
ATOM 3223 O O . LEU A 1 386 ? 44.930 49.264 -94.411 1.00 85.38 386 LEU A O 1
ATOM 3227 N N . GLN A 1 387 ? 46.069 47.463 -93.676 1.00 84.62 387 GLN A N 1
ATOM 3228 C CA . GLN A 1 387 ? 44.969 46.924 -92.883 1.00 84.62 387 GLN A CA 1
ATOM 3229 C C . GLN A 1 387 ? 44.555 47.871 -91.741 1.00 84.62 387 GLN A C 1
ATOM 3231 O O . GLN A 1 387 ? 43.364 48.012 -91.481 1.00 84.62 387 GLN A O 1
ATOM 3236 N N . GLU A 1 388 ? 45.505 48.554 -91.094 1.00 87.19 388 GLU A N 1
ATOM 3237 C CA . GLU A 1 388 ? 45.230 49.563 -90.055 1.00 87.19 388 GLU A CA 1
ATOM 3238 C C . GLU A 1 388 ? 44.435 50.767 -90.593 1.00 87.19 388 GLU A C 1
ATOM 3240 O O . GLU A 1 388 ? 43.543 51.263 -89.911 1.00 87.19 388 GLU A O 1
ATOM 3245 N N . TYR A 1 389 ? 44.696 51.201 -91.831 1.00 87.25 389 TYR A N 1
ATOM 3246 C CA . TYR A 1 389 ? 43.924 52.257 -92.505 1.00 87.25 389 TYR A CA 1
ATOM 3247 C C . TYR A 1 389 ? 42.609 51.761 -93.133 1.00 87.25 389 TYR A C 1
ATOM 3249 O O . TYR A 1 389 ? 41.924 52.528 -93.808 1.00 87.25 389 TYR A O 1
ATOM 3257 N N . GLY A 1 390 ? 42.241 50.496 -92.911 1.00 82.88 390 GLY A N 1
ATOM 3258 C CA . GLY A 1 390 ? 40.997 49.916 -93.410 1.00 82.88 390 GLY A CA 1
ATOM 3259 C C . GLY A 1 390 ? 41.023 49.532 -94.889 1.00 82.88 390 GLY A C 1
ATOM 3260 O O . GLY A 1 390 ? 39.957 49.302 -95.446 1.00 82.88 390 GLY A O 1
ATOM 3261 N N . ILE A 1 391 ? 42.205 49.439 -95.514 1.00 83.06 391 ILE A N 1
ATOM 3262 C CA . ILE A 1 391 ? 42.373 49.001 -96.907 1.00 83.06 391 ILE A CA 1
ATOM 3263 C C . ILE A 1 391 ? 42.660 47.489 -96.909 1.00 83.06 391 ILE A C 1
ATOM 3265 O O . ILE A 1 391 ? 43.776 47.067 -96.572 1.00 83.06 391 ILE A O 1
ATOM 3269 N N . PRO A 1 392 ? 41.683 46.628 -97.242 1.00 78.75 392 PRO A N 1
ATOM 3270 C CA . PRO A 1 392 ? 41.891 45.188 -97.282 1.00 78.75 392 PRO A CA 1
ATOM 3271 C C . PRO A 1 392 ? 42.835 44.784 -98.421 1.00 78.75 392 PRO A C 1
ATOM 3273 O O . PRO A 1 392 ? 42.847 45.368 -99.501 1.00 78.75 392 PRO A O 1
ATOM 3276 N N . LYS A 1 393 ? 43.604 43.708 -98.205 1.00 70.56 393 LYS A N 1
ATOM 3277 C CA . LYS A 1 393 ? 44.605 43.195 -99.164 1.00 70.56 393 LYS A CA 1
ATOM 3278 C C . LYS A 1 393 ? 44.052 42.931 -100.570 1.00 70.56 393 LYS A C 1
ATOM 3280 O O . LYS A 1 393 ? 44.803 42.982 -101.538 1.00 70.56 393 LYS A O 1
ATOM 3285 N N . SER A 1 394 ? 42.758 42.639 -100.678 1.00 75.94 394 SER A N 1
ATOM 3286 C CA . SER A 1 394 ? 42.049 42.425 -101.942 1.00 75.94 394 SER A CA 1
ATOM 3287 C C . SER A 1 394 ? 41.929 43.683 -102.809 1.00 75.94 394 SER A C 1
ATOM 3289 O O . SER A 1 394 ? 41.732 43.550 -104.012 1.00 75.94 394 SER A O 1
ATOM 3291 N N . GLU A 1 395 ? 42.066 44.884 -102.238 1.00 75.44 395 GLU A N 1
ATOM 3292 C CA . GLU A 1 395 ? 41.922 46.162 -102.953 1.00 75.44 395 GLU A CA 1
ATOM 3293 C C . GLU A 1 395 ? 43.216 46.655 -103.625 1.00 75.44 395 GLU A C 1
ATOM 3295 O O . GLU A 1 395 ? 43.167 47.602 -104.403 1.00 75.44 395 GLU A O 1
ATOM 3300 N N . LEU A 1 396 ? 44.373 46.008 -103.402 1.00 74.19 396 LEU A N 1
ATOM 3301 C CA . LEU A 1 396 ? 45.648 46.450 -103.998 1.00 74.19 396 LEU A CA 1
ATOM 3302 C C . LEU A 1 396 ? 45.745 46.238 -105.517 1.00 74.19 396 LEU A C 1
ATOM 3304 O O . LEU A 1 396 ? 46.580 46.865 -106.160 1.00 74.19 396 LEU A O 1
ATOM 3308 N N . GLY A 1 397 ? 44.949 45.340 -106.103 1.00 74.56 397 GLY A N 1
ATOM 3309 C CA . GLY A 1 397 ? 44.968 45.065 -107.548 1.00 74.56 397 GLY A CA 1
ATOM 3310 C C . GLY A 1 397 ? 46.216 44.333 -108.079 1.00 74.56 397 GLY A C 1
ATOM 3311 O O . GLY A 1 397 ? 46.270 44.030 -109.268 1.00 74.56 397 GLY A O 1
ATOM 3312 N N . PHE A 1 398 ? 47.197 43.999 -107.232 1.00 79.19 398 PHE A N 1
ATOM 3313 C CA . PHE A 1 398 ? 48.360 43.167 -107.572 1.00 79.19 398 PHE A CA 1
ATOM 3314 C C . PHE A 1 398 ? 48.808 42.311 -106.375 1.00 79.19 398 PHE A C 1
ATOM 3316 O O . PHE A 1 398 ? 48.526 42.641 -105.223 1.00 79.19 398 PHE A O 1
ATOM 3323 N N . GLN A 1 399 ? 49.532 41.215 -106.634 1.00 79.06 399 GLN A N 1
ATOM 3324 C CA . GLN A 1 399 ? 50.096 40.350 -105.593 1.00 79.06 399 GLN A CA 1
ATOM 3325 C C . GLN A 1 399 ? 51.629 40.464 -105.579 1.00 79.06 399 GLN A C 1
ATOM 3327 O O . GLN A 1 399 ? 52.264 40.120 -106.579 1.00 79.06 399 GLN A O 1
ATOM 3332 N N . PRO A 1 400 ? 52.245 40.932 -104.476 1.00 78.62 400 PRO A N 1
ATOM 3333 C CA . PRO A 1 400 ? 53.698 41.037 -104.386 1.00 78.62 400 PRO A CA 1
ATOM 3334 C C . PRO A 1 400 ? 54.383 39.674 -104.553 1.00 78.62 400 PRO A C 1
ATOM 3336 O O . PRO A 1 400 ? 54.011 38.696 -103.896 1.00 78.62 400 PRO A O 1
ATOM 3339 N N . LEU A 1 401 ? 55.406 39.604 -105.409 1.00 78.62 401 LEU A N 1
ATOM 3340 C CA . LEU A 1 401 ? 56.188 38.387 -105.623 1.00 78.62 401 LEU A CA 1
ATOM 3341 C C . LEU A 1 401 ? 57.135 38.156 -104.436 1.00 78.62 401 LEU A C 1
ATOM 3343 O O . LEU A 1 401 ? 57.980 38.998 -104.148 1.00 78.62 401 LEU A O 1
ATOM 3347 N N . ARG A 1 402 ? 57.032 37.001 -103.769 1.00 74.44 402 ARG A N 1
ATOM 3348 C CA . ARG A 1 402 ? 57.960 36.606 -102.694 1.00 74.44 402 ARG A CA 1
ATOM 3349 C C . ARG A 1 402 ? 59.019 35.653 -103.238 1.00 74.44 402 ARG A C 1
ATOM 3351 O O . ARG A 1 402 ? 58.687 34.592 -103.775 1.00 74.44 402 ARG A O 1
ATOM 3358 N N . VAL A 1 403 ? 60.291 36.025 -103.108 1.00 68.44 403 VAL A N 1
ATOM 3359 C CA . VAL A 1 403 ? 61.419 35.230 -103.611 1.00 68.44 403 VAL A CA 1
ATOM 3360 C C . VAL A 1 403 ? 61.669 34.054 -102.664 1.00 68.44 403 VAL A C 1
ATOM 3362 O O . VAL A 1 403 ? 62.133 34.228 -101.541 1.00 68.44 403 VAL A O 1
ATOM 3365 N N . LYS A 1 404 ? 61.391 32.826 -103.116 1.00 61.22 404 LYS A N 1
ATOM 3366 C CA . LYS A 1 404 ? 61.808 31.612 -102.399 1.00 61.22 404 LYS A CA 1
ATOM 3367 C C . LYS A 1 404 ? 63.306 31.405 -102.621 1.00 61.22 404 LYS A C 1
ATOM 3369 O O . LYS A 1 404 ? 63.691 30.830 -103.634 1.00 61.22 404 LYS A O 1
ATOM 3374 N N . ALA A 1 405 ? 64.154 31.857 -101.699 1.00 59.38 405 ALA A N 1
ATOM 3375 C CA . ALA A 1 405 ? 65.568 31.484 -101.723 1.00 59.38 405 ALA A CA 1
ATOM 3376 C C . ALA A 1 405 ? 65.681 29.953 -101.563 1.00 59.38 405 ALA A C 1
ATOM 3378 O O . ALA A 1 405 ? 65.295 29.402 -100.532 1.00 59.38 405 ALA A O 1
ATOM 3379 N N . LEU A 1 406 ? 66.155 29.254 -102.603 1.00 54.31 406 LEU A N 1
ATOM 3380 C CA . LEU A 1 406 ? 66.097 27.787 -102.699 1.00 54.31 406 LEU A CA 1
ATOM 3381 C C . LEU A 1 406 ? 67.022 27.037 -101.721 1.00 54.31 406 LEU A C 1
ATOM 3383 O O . LEU A 1 406 ? 66.906 25.819 -101.614 1.00 54.31 406 LEU A O 1
ATOM 3387 N N . THR A 1 407 ? 67.927 27.712 -101.008 1.00 53.47 407 THR A N 1
ATOM 3388 C CA . THR A 1 407 ? 69.016 27.018 -100.294 1.00 53.47 407 THR A CA 1
ATOM 3389 C C . THR A 1 407 ? 69.299 27.499 -98.872 1.00 53.47 407 THR A C 1
ATOM 3391 O O . THR A 1 407 ? 70.077 26.848 -98.181 1.00 53.47 407 THR A O 1
ATOM 3394 N N . THR A 1 408 ? 68.643 28.555 -98.375 1.00 57.69 408 THR A N 1
ATOM 3395 C CA . THR A 1 408 ? 68.981 29.131 -97.059 1.00 57.69 408 THR A CA 1
ATOM 3396 C C . THR A 1 408 ? 67.723 29.412 -96.237 1.00 57.69 408 THR A C 1
ATOM 3398 O O . THR A 1 408 ? 66.949 30.316 -96.545 1.00 57.69 408 THR A O 1
ATOM 3401 N N . LYS A 1 409 ? 67.495 28.629 -95.172 1.00 55.34 409 LYS A N 1
ATOM 3402 C CA . LYS A 1 409 ? 66.438 28.906 -94.184 1.00 55.34 409 LYS A CA 1
ATOM 3403 C C . LYS A 1 409 ? 66.888 30.064 -93.291 1.00 55.34 409 LYS A C 1
ATOM 3405 O O . LYS A 1 409 ? 67.746 29.878 -92.435 1.00 55.34 409 LYS A O 1
ATOM 3410 N N . LEU A 1 410 ? 66.312 31.248 -93.476 1.00 57.25 410 LEU A N 1
ATOM 3411 C CA . LEU A 1 410 ? 66.558 32.399 -92.603 1.00 57.25 410 LEU A CA 1
ATOM 3412 C C . LEU A 1 410 ? 65.685 32.319 -91.338 1.00 57.25 410 LEU A C 1
ATOM 3414 O O . LEU A 1 410 ? 64.549 31.850 -91.389 1.00 57.25 410 LEU A O 1
ATOM 3418 N N . GLY A 1 411 ? 66.208 32.794 -90.201 1.00 58.81 411 GLY A N 1
ATOM 3419 C CA . GLY A 1 411 ? 65.462 32.862 -88.936 1.00 58.81 411 GLY A CA 1
ATOM 3420 C C . GLY A 1 411 ? 64.260 33.816 -88.994 1.00 58.81 411 GLY A C 1
ATOM 3421 O O . GLY A 1 411 ? 64.184 34.665 -89.876 1.00 58.81 411 GLY A O 1
ATOM 3422 N N . LEU A 1 412 ? 63.333 33.715 -88.037 1.00 57.66 412 LEU A N 1
ATOM 3423 C CA . LEU A 1 412 ? 62.066 34.474 -88.014 1.00 57.66 412 LEU A CA 1
ATOM 3424 C C . LEU A 1 412 ? 62.158 35.893 -87.409 1.00 57.66 412 LEU A C 1
ATOM 3426 O O . LEU A 1 412 ? 61.153 36.594 -87.380 1.00 57.66 412 LEU A O 1
ATOM 3430 N N . GLY A 1 413 ? 63.325 36.319 -86.909 1.00 59.81 413 GLY A N 1
ATOM 3431 C CA . GLY A 1 413 ? 63.513 37.667 -86.342 1.00 59.81 413 GLY A CA 1
ATOM 3432 C C . GLY A 1 413 ? 63.488 38.785 -87.400 1.00 59.81 413 GLY A C 1
ATOM 3433 O O . GLY A 1 413 ? 63.532 38.472 -88.583 1.00 59.81 413 GLY A O 1
ATOM 3434 N N . PRO A 1 414 ? 63.473 40.074 -87.027 1.00 60.88 414 PRO A N 1
ATOM 3435 C CA . PRO A 1 414 ? 63.490 41.190 -87.982 1.00 60.88 414 PRO A CA 1
ATOM 3436 C C . PRO A 1 414 ? 64.723 41.159 -88.898 1.00 60.88 414 PRO A C 1
ATOM 3438 O O . PRO A 1 414 ? 65.802 40.756 -88.461 1.00 60.88 414 PRO A O 1
ATOM 3441 N N . ALA A 1 415 ? 64.610 41.620 -90.146 1.00 60.16 415 ALA A N 1
ATOM 3442 C CA . ALA A 1 415 ? 65.725 41.687 -91.101 1.00 60.16 415 ALA A CA 1
ATOM 3443 C C . ALA A 1 415 ? 67.001 42.376 -90.561 1.00 60.16 415 ALA A C 1
ATOM 3445 O O . ALA A 1 415 ? 68.109 41.960 -90.894 1.00 60.16 415 ALA A O 1
ATOM 3446 N N . GLY A 1 416 ? 66.858 43.367 -89.669 1.00 58.66 416 GLY A N 1
ATOM 3447 C CA . GLY A 1 416 ? 67.979 44.041 -88.992 1.00 58.66 416 GLY A CA 1
ATOM 3448 C C . GLY A 1 416 ? 68.752 43.177 -87.981 1.00 58.66 416 GLY A C 1
ATOM 3449 O O . GLY A 1 416 ? 69.825 43.571 -87.542 1.00 58.66 416 GLY A O 1
ATOM 3450 N N . LEU A 1 417 ? 68.227 41.998 -87.634 1.00 54.94 417 LEU A N 1
ATOM 3451 C CA . LEU A 1 417 ? 68.799 41.004 -86.715 1.00 54.94 417 LEU A CA 1
ATOM 3452 C C . LEU A 1 417 ? 69.167 39.695 -87.436 1.00 54.94 417 LEU A C 1
ATOM 3454 O O . LEU A 1 417 ? 69.400 38.672 -86.794 1.00 54.94 417 LEU A O 1
ATOM 3458 N N . VAL A 1 418 ? 69.198 39.694 -88.774 1.00 55.72 418 VAL A N 1
ATOM 3459 C CA . VAL A 1 418 ? 69.738 38.564 -89.539 1.00 55.72 418 VAL A CA 1
ATOM 3460 C C . VAL A 1 418 ? 71.247 38.578 -89.361 1.00 55.72 418 VAL A C 1
ATOM 3462 O O . VAL A 1 418 ? 71.958 39.320 -90.034 1.00 55.72 418 VAL A O 1
ATOM 3465 N N . THR A 1 419 ? 71.718 37.786 -88.410 1.00 51.09 419 THR A N 1
ATOM 3466 C CA . THR A 1 419 ? 73.114 37.385 -88.305 1.00 51.09 419 THR A CA 1
ATOM 3467 C C . THR A 1 419 ? 73.323 36.133 -89.147 1.00 51.09 419 THR A C 1
ATOM 3469 O O . THR A 1 419 ? 72.420 35.299 -89.272 1.00 51.09 419 THR A O 1
ATOM 3472 N N . SER A 1 420 ? 74.512 35.989 -89.723 1.00 46.16 420 SER A N 1
ATOM 3473 C CA . SER A 1 420 ? 74.962 34.755 -90.355 1.00 46.16 420 SER A CA 1
ATOM 3474 C C . SER A 1 420 ? 74.956 33.662 -89.294 1.00 46.16 420 SER A C 1
ATOM 3476 O O . SER A 1 420 ? 75.845 33.612 -88.447 1.00 46.16 420 SER A O 1
ATOM 3478 N N . ASN A 1 421 ? 73.923 32.820 -89.293 1.00 43.00 421 ASN A N 1
ATOM 3479 C CA . ASN A 1 421 ? 73.999 31.550 -88.589 1.00 43.00 421 ASN A CA 1
ATOM 3480 C C . ASN A 1 421 ? 75.077 30.741 -89.315 1.00 43.00 421 ASN A C 1
ATOM 3482 O O . ASN A 1 421 ? 74.866 30.356 -90.466 1.00 43.00 421 ASN A O 1
ATOM 3486 N N . HIS A 1 422 ? 76.238 30.594 -88.676 1.00 35.72 422 HIS A N 1
ATOM 3487 C CA . HIS A 1 422 ? 77.253 29.634 -89.094 1.00 35.72 422 HIS A CA 1
ATOM 3488 C C . HIS A 1 422 ? 76.742 28.205 -88.942 1.00 35.72 422 HIS A C 1
ATOM 3490 O O . HIS A 1 422 ? 76.014 27.940 -87.954 1.00 35.72 422 HIS A O 1
#

Organism: NCBI:txid166423

Secondary structure (DSSP, 8-state):
------EETTEETTS--HHHHHHHHHHHHHHHHHHHHHHHHHHHHHHHHHHHHHHHHHHHHHHHHHHHHHHHHHHHHHHHHHHHHHHHHHHHHHHHHHHTTSS-SSSSHHHHHHHHHHHHHHHHHHHHHHHHHHHHHHHHHHHHHHHHHHHHHHHHHHHHHHHHHHHHHHHHHHHHHHHHHHHHHHHHHHHHHHHHHHHHHHHHHHHHHHHHHHHHHHHHHHHHHHHHHHHHHHHHHHHHHHHHHHHHHHHHHHHHHHHHHHHHHHHHHHHHHHHHHHHHHHHHHHHHHHHHHHHHHHHHHHHHHHHHHHHHHHHHHHHHHHHHHHHHHHHHHHHTT--HHHHHHHHHHHHHHHHHHHHHHHHHHHHHHHHHHHHHHHHHHHHHHHHHTT--GGGGSS-PPP---SS----SS-GGG-----

Radius of gyration: 142.43 Å; chains: 1; bounding box: 222×80×384 Å

Foldseek 3Di:
DDPDFDDDPNDRPPPDDPVVVVVVVVVVVVVVVVVVVVVVVVVVVVVVVVVVVVVVVVVVVVVVVVVVVVVVVVVVVVVVVVVVVVVVVVVVVVVCVVVVVPVPDPDPPPVVVVVVVVVVVVVVVVVVVVVVVVVVVVVVVVVVVVVVVVVVVVVVVVVVVVVVVVVVVVVVVVVVVVVVVVVVVVVVVVVVVVVVVVVVVVVVVVVVVVVVVVVVVVVVVVVVVVVVVVVVVVVVVVVVVVVVVVVVVVVVVVVVVVVVVVVVVVVVVVVVVVVVVVVVVVVVVVVVVVVVVVVVVVVVCVVVVVVVVVVVVVVVVVVVVVVVVVVVVVVCCVVVVDDPVVVVVVVVVVVVVVVVVVVVVVVVLLVVVLVLQQVVVVVVVVQVVCVVVVNHPVNPPDDDDRDDSPPDDFDPDHSVPGDPPD

InterPro domains:
  IPR025593 Growth arrest-specific protein 8 domain [PF13851] (165-364)
  IPR039308 Growth arrest-specific protein 8 [PTHR31543] (111-418)

Sequence (422 aa):
KAKAPATVDGVDTTKMNREQLEFYVHKILEEMEREREERNFFQLERDKIRTFWEITRHQLDEAQATVRNKEREKEELSEKHEAELKLYKQKVKHLMYEHQTNLSETKAEQYAEETDKLIKQFETEAQELEQKYEQKLTSQYESLTLKHRMEMTEVEERKNTQIANLIKNHEVAFAEMKTYFNDITLNNLSLIKSMKDQMDEMRSNEERMKKQVRELTIENKKYSIDAKAYEESSANFTHQLANYDKDKQSLINTKKRLAITMKNLENLKWENEVLELRFEKCQSERNELHSRFVSAILELQQKTGLKNVLLEKKLEKLSDLLEQREAQISEVLTAAQLDPMAVLNANKKIENMLNRKNNAIQDLQYELAKVCKAHDDLLRTYEAKLQEYGIPKSELGFQPLRVKALTTKLGLGPAGLVTSNH

pLDDT: mean 81.82, std 14.97, range [35.72, 97.44]